Protein AF-A0A553HR28-F1 (afdb_monomer)

InterPro domains:
  IPR059870 Fungal ACT-like domain [PF28342] (288-348)

Secondary structure (DSSP, 8-state):
-PPPPPPPPP-------PPP----------------------SS-----S----TTS-STT----TT-EEETTTS--SSPBPTTS-B-TTS--S-TTS-EEEEEEEEEEEEPPPEEPTT--EESSEEEEE-TTEEEEEEE---S-HHHHHHHHHHSTT-----EEEEEEPPEEEEE-TTEEEEEEEEEEEEEEEEEEEEEEEE--TTS---EEEEEEEEEEEEEEEEEPB--TTS-PBPEEEEEEEEETTT-PBPPGGGS-GGGGSTT-SPPHHHHHHHHHHT-EEEEEEEEETTEEEEEEEEES--HHHH-GGGHHHHHHHHHTT---EEEEEEES-S-TT-SEEEEEEE-GGGTTHHHHHHHHTT--BSS--

Foldseek 3Di:
DDDDDDDDDDDDDDDDDDDDDDDDDDDDDDDDDDPDDPDPDPPDDDDDDDDQAQLLQLAQPRDDDAPDKDFCVRFNWLWDQDPVQDTDPPDDDPDQQLFKAWAWGIKHKAKAAWAFDALQKDADQDKGKDAWFDKDFDDQDDDDDPSVQSNQQRGGRSGADRDDGIAIAHIDMDRDHHQKIWGKIKIFMKMKTWGKMFGFDWDDDPVPDDIHTHDRPDIDHRDIDIGFRAHHPVDGHGDIHIFIFIARLQQRHTDDPVPGPPSVVDPNHYDDRVVSCVRLLVSWAKEKDWDDDPFWIKMKMFIDSFRCNLLDDQRVNLVVQLVVLVWPWAPWGKDAPDPDRSGRIMIITITGPVSVCSNVRSCVSSSGDYPPHD

Nearest PDB structures (foldseek):
  6vh5-assembly1_C  TM=5.156E-01  e=6.255E-01  Brucella abortus 2308
  2p9p-assembly1_D  TM=2.648E-01  e=4.722E-01  Bos taurus
  3zjx-assembly3_C  TM=2.803E-01  e=5.010E+00  Clostridium perfringens D
  3zjx-assembly1_A  TM=2.812E-01  e=5.930E+00  Clostridium perfringens D

Solvent-accessible surface area (backbone atoms only — not comparable to full-atom values): 21465 Å² total; per-residue (Å²): 139,81,87,84,82,84,86,80,87,81,87,82,85,82,86,79,89,78,85,88,83,87,90,80,93,82,84,86,75,87,84,86,81,89,80,87,81,85,76,87,72,75,94,71,90,86,92,78,92,74,76,91,43,47,56,34,59,45,46,61,72,44,55,76,60,73,73,44,81,37,35,52,92,62,40,56,43,67,30,50,70,40,98,87,59,39,46,52,75,84,58,85,62,95,64,54,76,51,27,38,37,25,12,45,53,38,39,30,34,38,70,36,54,53,44,73,46,84,80,43,67,42,53,24,65,42,78,46,73,48,69,55,70,47,72,43,83,40,90,46,78,76,87,80,50,74,28,54,54,50,13,38,44,66,9,35,54,42,51,56,47,46,73,44,57,50,32,60,38,50,49,45,74,49,78,41,50,72,76,34,23,31,31,39,27,34,34,36,37,29,40,36,38,29,17,24,39,23,31,30,44,73,42,76,46,94,82,76,56,76,58,40,59,53,66,82,70,47,69,43,69,73,45,66,49,68,22,54,38,42,32,41,90,92,57,69,32,48,41,62,44,50,45,67,47,44,25,39,40,53,77,59,44,73,52,61,56,94,73,43,54,79,68,51,75,43,86,66,16,60,68,54,70,70,59,44,46,53,55,49,56,72,47,25,34,34,45,69,46,80,44,89,43,102,85,31,26,34,37,42,36,36,27,29,66,66,37,46,60,46,31,29,80,73,36,49,42,38,52,47,40,32,45,70,62,74,31,67,72,39,78,75,45,52,39,74,45,45,94,51,85,88,31,38,29,37,38,34,32,28,31,45,62,91,42,69,47,31,65,31,54,19,45,43,73,50,70,34,45,67,79,74,73,73

Structure (mmCIF, N/CA/C/O backbone):
data_AF-A0A553HR28-F1
#
_entry.id   AF-A0A553HR28-F1
#
loop_
_atom_site.group_PDB
_atom_site.id
_atom_site.type_symbol
_atom_site.label_atom_id
_atom_site.label_alt_id
_atom_site.label_comp_id
_atom_site.label_asym_id
_atom_site.label_entity_id
_atom_site.label_seq_id
_atom_site.pdbx_PDB_ins_code
_atom_site.Cartn_x
_atom_site.Cartn_y
_atom_site.Cartn_z
_atom_site.occupancy
_atom_site.B_iso_or_equiv
_atom_site.auth_seq_id
_atom_site.auth_comp_id
_atom_site.auth_asym_id
_atom_site.auth_atom_id
_atom_site.pdbx_PDB_model_num
ATOM 1 N N . MET A 1 1 ? -42.741 -42.139 -30.157 1.00 41.41 1 MET A N 1
ATOM 2 C CA . MET A 1 1 ? -42.385 -40.727 -30.414 1.00 41.41 1 MET A CA 1
ATOM 3 C C . MET A 1 1 ? -43.466 -39.860 -29.792 1.00 41.41 1 MET A C 1
ATOM 5 O O . MET A 1 1 ? -44.614 -39.982 -30.193 1.00 41.41 1 MET A O 1
ATOM 9 N N . ARG A 1 2 ? -43.140 -39.108 -28.737 1.00 29.94 2 ARG A N 1
ATOM 10 C CA . ARG A 1 2 ? -44.060 -38.169 -28.070 1.00 29.94 2 ARG A CA 1
ATOM 11 C C . ARG A 1 2 ? -43.711 -36.750 -28.539 1.00 29.94 2 ARG A C 1
ATOM 13 O O . ARG A 1 2 ? -42.515 -36.472 -28.610 1.00 29.94 2 ARG A O 1
ATOM 20 N N . PRO A 1 3 ? -44.677 -35.871 -28.848 1.00 47.53 3 PRO A N 1
ATOM 21 C CA . PRO A 1 3 ? -44.366 -34.481 -29.144 1.00 47.53 3 PRO A CA 1
ATOM 22 C C . PRO A 1 3 ? -44.152 -33.708 -27.836 1.00 47.53 3 PRO A C 1
ATOM 24 O O . PRO A 1 3 ? -44.947 -33.816 -26.902 1.00 47.53 3 PRO A O 1
ATOM 27 N N . PHE A 1 4 ? -43.065 -32.942 -27.773 1.00 42.56 4 PHE A N 1
ATOM 28 C CA . PHE A 1 4 ? -42.866 -31.902 -26.769 1.00 42.56 4 PHE A CA 1
ATOM 29 C C . PHE A 1 4 ? -43.604 -30.641 -27.231 1.00 42.56 4 PHE A C 1
ATOM 31 O O . PHE A 1 4 ? -43.399 -30.183 -28.352 1.00 42.56 4 PHE A O 1
ATOM 38 N N . TYR A 1 5 ? -44.467 -30.097 -26.373 1.00 36.03 5 TYR A N 1
ATOM 39 C CA . TYR A 1 5 ? -45.071 -28.779 -26.555 1.00 36.03 5 TYR A CA 1
ATOM 40 C C . TYR A 1 5 ? -44.267 -27.755 -25.754 1.00 36.03 5 TYR A C 1
ATOM 42 O O . TYR A 1 5 ? -44.097 -27.911 -24.545 1.00 36.03 5 TYR A O 1
ATOM 50 N N . THR A 1 6 ? -43.798 -26.703 -26.421 1.00 43.62 6 THR A N 1
ATOM 51 C CA . THR A 1 6 ? -43.155 -25.548 -25.786 1.00 43.62 6 THR A CA 1
ATOM 52 C C . THR A 1 6 ? -44.232 -24.517 -25.445 1.00 43.62 6 THR A C 1
ATOM 54 O O . THR A 1 6 ? -44.908 -24.005 -26.335 1.00 43.62 6 THR A O 1
ATOM 57 N N . LEU A 1 7 ? -44.417 -24.230 -24.155 1.00 33.44 7 LEU A N 1
ATOM 58 C CA . LEU A 1 7 ? -45.291 -23.163 -23.662 1.00 33.44 7 LEU A CA 1
ATOM 59 C C . LEU A 1 7 ? -44.527 -21.834 -23.682 1.00 33.44 7 LEU A C 1
ATOM 61 O O . LEU A 1 7 ? -43.535 -21.678 -22.976 1.00 33.44 7 LEU A O 1
ATOM 65 N N . VAL A 1 8 ? -45.006 -20.878 -24.478 1.00 36.44 8 VAL A N 1
ATOM 66 C CA . VAL A 1 8 ? -44.552 -19.481 -24.465 1.00 36.44 8 VAL A CA 1
ATOM 67 C C . VAL A 1 8 ? -45.543 -18.678 -23.628 1.00 36.44 8 VAL A C 1
ATOM 69 O O . VAL A 1 8 ? -46.735 -18.653 -23.933 1.00 36.44 8 VAL A O 1
ATOM 72 N N . TRP A 1 9 ? -45.063 -18.022 -22.574 1.00 31.67 9 TRP A N 1
ATOM 73 C CA . TRP A 1 9 ? -45.864 -17.089 -21.784 1.00 31.67 9 TRP A CA 1
ATOM 74 C C . TRP A 1 9 ? -45.815 -15.704 -22.434 1.00 31.67 9 TRP A C 1
ATOM 76 O O . TRP A 1 9 ? -44.754 -15.091 -22.516 1.00 31.67 9 TRP A O 1
ATOM 86 N N . ALA A 1 10 ? -46.964 -15.208 -22.896 1.00 36.75 10 ALA A N 1
ATOM 87 C CA . ALA A 1 10 ? -47.126 -13.829 -23.345 1.00 36.75 10 ALA A CA 1
ATOM 88 C C . ALA A 1 10 ? -47.691 -12.985 -22.193 1.00 36.75 10 ALA A C 1
ATOM 90 O O . ALA A 1 10 ? -48.808 -13.221 -21.731 1.00 36.75 10 ALA A O 1
ATOM 91 N N . LEU A 1 11 ? -46.921 -12.001 -21.725 1.00 35.19 11 LEU A N 1
ATOM 92 C CA . LEU A 1 11 ? -47.379 -11.024 -20.740 1.00 35.19 11 LEU A CA 1
ATOM 93 C C . LEU A 1 11 ? -48.210 -9.946 -21.454 1.00 35.19 11 LEU A C 1
ATOM 95 O O . LEU A 1 11 ? -47.678 -9.139 -22.213 1.00 35.19 11 LEU A O 1
ATOM 99 N N . VAL A 1 12 ? -49.522 -9.927 -21.212 1.00 40.69 12 VAL A N 1
ATOM 100 C CA . VAL A 1 12 ? -50.421 -8.866 -21.692 1.00 40.69 12 VAL A CA 1
ATOM 101 C C . VAL A 1 12 ? -50.527 -7.793 -20.612 1.00 40.69 12 VAL A C 1
ATOM 103 O O . VAL A 1 12 ? -51.207 -7.979 -19.605 1.00 40.69 12 VAL A O 1
ATOM 106 N N . VAL A 1 13 ? -49.871 -6.653 -20.825 1.00 37.97 13 VAL A N 1
ATOM 107 C CA . VAL A 1 13 ? -50.014 -5.473 -19.962 1.00 37.97 13 VAL A CA 1
ATOM 108 C C . VAL A 1 13 ? -51.222 -4.661 -20.435 1.00 37.97 13 VAL A C 1
ATOM 110 O O . VAL A 1 13 ? -51.203 -4.064 -21.509 1.00 37.97 13 VAL A O 1
ATOM 113 N N . ARG A 1 14 ? -52.296 -4.633 -19.634 1.00 37.16 14 ARG A N 1
ATOM 114 C CA . ARG A 1 14 ? -53.409 -3.682 -19.796 1.00 37.16 14 ARG A CA 1
ATOM 115 C C . ARG A 1 14 ? -53.072 -2.393 -19.052 1.00 37.16 14 ARG A C 1
ATOM 117 O O . ARG A 1 14 ? -53.071 -2.379 -17.826 1.00 37.16 14 ARG A O 1
ATOM 124 N N . MET A 1 15 ? -52.837 -1.308 -19.784 1.00 31.59 15 MET A N 1
ATOM 125 C CA . MET A 1 15 ? -52.791 0.038 -19.211 1.00 31.59 15 MET A CA 1
ATOM 126 C C . MET A 1 15 ? -54.215 0.596 -19.097 1.00 31.59 15 MET A C 1
ATOM 128 O O . MET A 1 15 ? -54.902 0.748 -20.105 1.00 31.59 15 MET A O 1
ATOM 132 N N . SER A 1 16 ? -54.663 0.902 -17.876 1.00 39.06 16 SER A N 1
ATOM 133 C CA . SER A 1 16 ? -55.857 1.718 -17.635 1.00 39.06 16 SER A CA 1
ATOM 134 C C . SER A 1 16 ? -55.434 3.136 -17.262 1.00 39.06 16 SER A C 1
ATOM 136 O O . SER A 1 16 ? -54.750 3.337 -16.261 1.00 39.06 16 SER A O 1
ATOM 138 N N . THR A 1 17 ? -55.851 4.120 -18.049 1.00 39.19 17 THR A N 1
ATOM 139 C CA . THR A 1 17 ? -55.640 5.542 -17.764 1.00 39.19 17 THR A CA 1
ATOM 140 C C . THR A 1 17 ? -56.721 6.056 -16.813 1.00 39.19 17 THR A C 1
ATOM 142 O O . THR A 1 17 ? -57.892 6.104 -17.190 1.00 39.19 17 THR A O 1
ATOM 145 N N . SER A 1 18 ? -56.341 6.476 -15.607 1.00 42.00 18 SER A N 1
ATOM 146 C CA . SER A 1 18 ? -57.181 7.291 -14.719 1.00 42.00 18 SER A CA 1
ATOM 147 C C . SER A 1 18 ? -56.729 8.753 -14.765 1.00 42.00 18 SER A C 1
ATOM 149 O O . SER A 1 18 ? -55.545 9.041 -14.594 1.00 42.00 18 SER A O 1
ATOM 151 N N . SER A 1 19 ? -57.665 9.672 -15.005 1.00 42.91 19 SER A N 1
ATOM 152 C CA . SER A 1 19 ? -57.433 11.123 -15.028 1.00 42.91 19 SER A CA 1
ATOM 153 C C . SER A 1 19 ? -57.192 11.706 -13.620 1.00 42.91 19 SER A C 1
ATOM 155 O O . SER A 1 19 ? -57.727 11.169 -12.650 1.00 42.91 19 SER A O 1
ATOM 157 N N . PRO A 1 20 ? -56.424 12.807 -13.487 1.00 41.78 20 PRO A N 1
ATOM 158 C CA . PRO A 1 20 ? -55.961 13.310 -12.194 1.00 41.78 20 PRO A CA 1
ATOM 159 C C . PRO A 1 20 ? -56.894 14.369 -11.582 1.00 41.78 20 PRO A C 1
ATOM 161 O O . PRO A 1 20 ? -57.367 15.270 -12.276 1.00 41.78 20 PRO A O 1
ATOM 164 N N . SER A 1 21 ? -57.081 14.322 -10.259 1.00 34.12 21 SER A N 1
ATOM 165 C CA . SER A 1 21 ? -57.617 15.436 -9.468 1.00 34.12 21 SER A CA 1
ATOM 166 C C . SER A 1 21 ? -56.502 16.095 -8.651 1.00 34.12 21 SER A C 1
ATOM 168 O O . SER A 1 21 ? -55.958 15.493 -7.734 1.00 34.12 21 SER A O 1
ATOM 170 N N . GLN A 1 22 ? -56.187 17.319 -9.072 1.00 41.03 22 GLN A N 1
ATOM 171 C CA . GLN A 1 22 ? -55.587 18.481 -8.402 1.00 41.03 22 GLN A CA 1
ATOM 172 C C . GLN A 1 22 ? -54.837 18.348 -7.057 1.00 41.03 22 GLN A 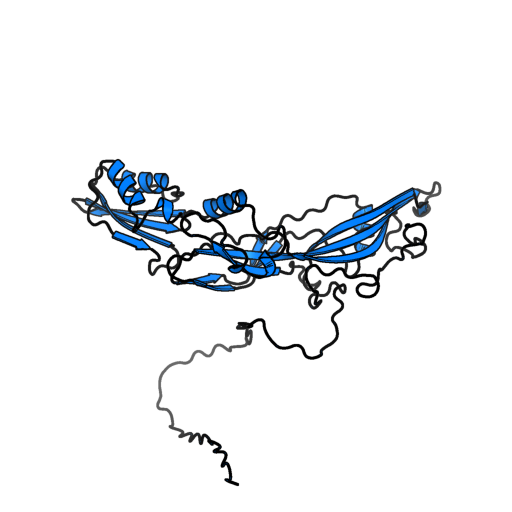C 1
ATOM 174 O O . GLN A 1 22 ? -55.350 17.825 -6.075 1.00 41.03 22 GLN A O 1
ATOM 179 N N . SER A 1 23 ? -53.734 19.116 -7.021 1.00 37.72 23 SER A N 1
ATOM 180 C CA . SER A 1 23 ? -53.177 19.892 -5.894 1.00 37.72 23 SER A CA 1
ATOM 181 C C . SER A 1 23 ? -51.933 19.327 -5.198 1.00 37.72 23 SER A C 1
ATOM 183 O O . SER A 1 23 ? -52.020 18.617 -4.201 1.00 37.72 23 SER A O 1
ATOM 185 N N . GLY A 1 24 ? -50.762 19.765 -5.670 1.00 33.75 24 GLY A N 1
ATOM 186 C CA . GLY A 1 24 ? -49.484 19.657 -4.964 1.00 33.75 24 GLY A CA 1
ATOM 187 C C . GLY A 1 24 ? -48.310 20.028 -5.872 1.00 33.75 24 GLY A C 1
ATOM 188 O O . GLY A 1 24 ? -48.109 19.402 -6.902 1.00 33.75 24 GLY A O 1
ATOM 189 N N . SER A 1 25 ? -47.586 21.087 -5.528 1.00 33.22 25 SER A N 1
ATOM 190 C CA . SER A 1 25 ? -46.528 21.761 -6.295 1.00 33.22 25 SER A CA 1
ATOM 191 C C . SER A 1 25 ? -45.337 20.876 -6.701 1.00 33.22 25 SER A C 1
ATOM 193 O O . SER A 1 25 ? -44.628 20.366 -5.837 1.00 33.22 25 SER A O 1
ATOM 195 N N . ASN A 1 26 ? -45.064 20.805 -8.009 1.00 29.77 26 ASN A N 1
ATOM 196 C CA . ASN A 1 26 ? -43.819 20.295 -8.592 1.00 29.77 26 ASN A CA 1
ATOM 197 C C . ASN A 1 26 ? -42.818 21.442 -8.809 1.00 29.77 26 ASN A C 1
ATOM 199 O O . ASN A 1 26 ? -43.108 22.373 -9.559 1.00 29.77 26 ASN A O 1
ATOM 203 N N . SER A 1 27 ? -41.622 21.316 -8.234 1.00 33.81 27 SER A N 1
ATOM 204 C CA . SER A 1 27 ? -40.410 21.978 -8.726 1.00 33.81 27 SER A CA 1
ATOM 205 C C . SER A 1 27 ? -39.647 20.971 -9.582 1.00 33.81 27 SER A C 1
ATOM 207 O O . SER A 1 27 ? -39.020 20.049 -9.069 1.00 33.81 27 SER A O 1
ATOM 209 N N . THR A 1 28 ? -39.737 21.123 -10.899 1.00 30.36 28 THR A N 1
ATOM 210 C CA . THR A 1 28 ? -38.919 20.414 -11.889 1.00 30.36 28 THR A CA 1
ATOM 211 C C . THR A 1 28 ? -37.495 20.963 -11.872 1.00 30.36 28 THR A C 1
ATOM 213 O O . THR A 1 28 ? -37.264 22.082 -12.327 1.00 30.36 28 THR A O 1
ATOM 216 N N . VAL A 1 29 ? -36.542 20.165 -11.391 1.00 32.12 29 VAL A N 1
ATOM 217 C CA . VAL A 1 29 ? -35.121 20.292 -11.743 1.00 32.12 29 VAL A CA 1
ATOM 218 C C . VAL A 1 29 ? -34.835 19.235 -12.804 1.00 32.12 29 VAL A C 1
ATOM 220 O O . VAL A 1 29 ? -35.165 18.063 -12.631 1.00 32.12 29 VAL A O 1
ATOM 223 N N . ALA A 1 30 ? -34.291 19.679 -13.934 1.00 34.75 30 ALA A N 1
ATOM 224 C CA . ALA A 1 30 ? -33.885 18.830 -15.040 1.00 34.75 30 ALA A CA 1
ATOM 225 C C . ALA A 1 30 ? -32.740 17.904 -14.602 1.00 34.75 30 ALA A C 1
ATOM 227 O O . ALA A 1 30 ? -31.697 18.378 -14.161 1.00 34.75 30 ALA A O 1
ATOM 228 N N . VAL A 1 31 ? -32.942 16.594 -14.744 1.00 33.12 31 VAL A N 1
ATOM 229 C CA . VAL A 1 31 ? -31.892 15.581 -14.605 1.00 33.12 31 VAL A CA 1
ATOM 230 C C . VAL A 1 31 ? -31.300 15.357 -15.995 1.00 33.12 31 VAL A C 1
ATOM 232 O O . VAL A 1 31 ? -31.868 14.639 -16.813 1.00 33.12 31 VAL A O 1
ATOM 235 N N . ASN A 1 32 ? -30.168 16.004 -16.255 1.00 38.12 32 ASN A N 1
ATOM 236 C CA . ASN A 1 32 ? -29.139 15.451 -17.124 1.00 38.12 32 ASN A CA 1
ATOM 237 C C . ASN A 1 32 ? -28.110 14.828 -16.185 1.00 38.12 32 ASN A C 1
ATOM 239 O O . ASN A 1 32 ? -27.390 15.577 -15.541 1.00 38.12 32 ASN A O 1
ATOM 243 N N . ASP A 1 33 ? -28.095 13.503 -16.072 1.00 30.95 33 ASP A N 1
ATOM 244 C CA . ASP A 1 33 ? -26.889 12.727 -15.771 1.00 30.95 33 ASP A CA 1
ATOM 245 C C . ASP A 1 33 ? -27.227 11.237 -15.861 1.00 30.95 33 ASP A C 1
ATOM 247 O O . ASP A 1 33 ? -27.930 10.674 -15.024 1.00 30.95 33 ASP A O 1
ATOM 251 N N . ILE A 1 34 ? -26.742 10.607 -16.931 1.00 35.41 34 ILE A N 1
ATOM 252 C CA . ILE A 1 34 ? -26.554 9.161 -17.002 1.00 35.41 34 ILE A CA 1
ATOM 253 C C . ILE A 1 34 ? -25.059 8.950 -16.775 1.00 35.41 34 ILE A C 1
ATOM 255 O O . ILE A 1 34 ? -24.263 8.992 -17.709 1.00 35.41 34 ILE A O 1
ATOM 259 N N . THR A 1 35 ? -24.684 8.760 -15.517 1.00 35.22 35 THR A N 1
ATOM 260 C CA . THR A 1 35 ? -23.423 8.139 -15.108 1.00 35.22 35 THR A CA 1
ATOM 261 C C . THR A 1 35 ? -23.787 6.869 -14.357 1.00 35.22 35 THR A 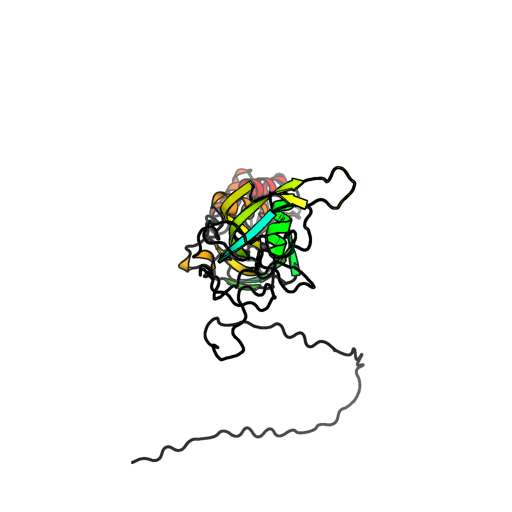C 1
ATOM 263 O O . THR A 1 35 ? -23.860 6.821 -13.133 1.00 35.22 35 THR A O 1
ATOM 266 N N . ASP A 1 36 ? -24.108 5.834 -15.132 1.00 34.09 36 ASP A N 1
ATOM 267 C CA . ASP A 1 36 ? -24.335 4.494 -14.610 1.00 34.09 36 ASP A CA 1
ATOM 268 C C . ASP A 1 36 ? -22.973 3.831 -14.369 1.00 34.09 36 ASP A C 1
ATOM 270 O O . ASP A 1 36 ? -22.214 3.556 -15.298 1.00 34.09 36 ASP A O 1
ATOM 274 N N . GLY A 1 37 ? -22.634 3.663 -13.094 1.00 36.56 37 GLY A N 1
ATOM 275 C CA . GLY A 1 37 ? -21.406 3.044 -12.608 1.00 36.56 37 GLY A CA 1
ATOM 276 C C . GLY A 1 37 ? -21.725 1.986 -11.562 1.00 36.56 37 GLY A C 1
ATOM 277 O O . GLY A 1 37 ? -21.143 1.990 -10.483 1.00 36.56 37 GLY A O 1
ATOM 278 N N . THR A 1 38 ? -22.685 1.106 -11.852 1.00 38.84 38 THR A N 1
ATOM 279 C CA . THR A 1 38 ? -22.971 -0.085 -11.040 1.00 38.84 38 THR A CA 1
ATOM 280 C C . THR A 1 38 ? -22.600 -1.353 -11.809 1.00 38.84 38 THR A C 1
ATOM 282 O O . THR A 1 38 ? -23.440 -2.098 -12.297 1.00 38.84 38 THR A O 1
ATOM 285 N N . GLY A 1 39 ? -21.294 -1.595 -11.935 1.00 30.53 39 GLY A N 1
ATOM 286 C CA . GLY A 1 39 ? -20.744 -2.827 -12.496 1.00 30.53 39 GLY A CA 1
ATOM 287 C C . GLY A 1 39 ? -20.132 -3.705 -11.410 1.00 30.53 39 GLY A C 1
ATOM 288 O O . GLY A 1 39 ? -18.925 -3.658 -11.195 1.00 30.53 39 GLY A O 1
ATOM 289 N N . HIS A 1 40 ? -20.939 -4.533 -10.746 1.00 39.56 40 HIS A N 1
ATOM 290 C CA . HIS A 1 40 ? -20.419 -5.766 -10.150 1.00 39.56 40 HIS A CA 1
ATOM 291 C C . HIS A 1 40 ? -20.120 -6.735 -11.297 1.00 39.56 40 HIS A C 1
ATOM 293 O O . HIS A 1 40 ? -21.012 -7.415 -11.803 1.00 39.56 40 HIS A O 1
ATOM 299 N N . VAL A 1 41 ? -18.866 -6.754 -11.740 1.00 34.50 41 VAL A N 1
ATOM 300 C CA . VAL A 1 41 ? -18.376 -7.729 -12.713 1.00 34.50 41 VAL A CA 1
ATOM 301 C C . VAL A 1 41 ? -17.984 -8.989 -11.948 1.00 34.50 41 VAL A C 1
ATOM 303 O O . VAL A 1 41 ? -16.982 -9.009 -11.238 1.00 34.50 41 VAL A O 1
ATOM 306 N N . ASN A 1 42 ? -18.791 -10.040 -12.096 1.00 34.12 42 ASN A N 1
ATOM 307 C CA . ASN A 1 42 ? -18.319 -11.404 -11.886 1.00 34.12 42 ASN A CA 1
ATOM 308 C C . ASN A 1 42 ? -17.206 -11.663 -12.908 1.00 34.12 42 ASN A C 1
ATOM 310 O O . ASN A 1 42 ? -17.414 -11.506 -14.109 1.00 34.12 42 ASN A O 1
ATOM 314 N N . SER A 1 43 ? -16.020 -12.012 -12.425 1.00 39.88 43 SER A N 1
ATOM 315 C CA . SER A 1 43 ? -14.795 -12.172 -13.206 1.00 39.88 43 SER A CA 1
ATOM 316 C C . SER A 1 43 ? -14.714 -13.517 -13.938 1.00 39.88 43 SER A C 1
ATOM 318 O O . SER A 1 43 ? -13.700 -14.196 -13.830 1.00 39.88 43 SER A O 1
ATOM 320 N N . ASP A 1 44 ? -15.761 -13.915 -14.656 1.00 43.16 44 ASP A N 1
ATOM 321 C CA . ASP A 1 44 ? -15.699 -15.059 -15.569 1.00 43.16 44 ASP A CA 1
ATOM 322 C C . ASP A 1 44 ? -16.675 -14.861 -16.740 1.00 43.16 44 ASP A C 1
ATOM 324 O O . ASP A 1 44 ? -17.854 -14.584 -16.539 1.00 43.16 44 ASP A O 1
ATOM 328 N N . GLU A 1 45 ? -16.141 -15.022 -17.956 1.00 44.88 45 GLU A N 1
ATOM 329 C CA . GLU A 1 45 ? -16.800 -14.996 -19.276 1.00 44.88 45 GLU A CA 1
ATOM 330 C C . GLU A 1 45 ? -17.249 -13.638 -19.858 1.00 44.88 45 GLU A C 1
ATOM 332 O O . GLU A 1 45 ? -18.404 -13.249 -19.748 1.00 44.88 45 GLU A O 1
ATOM 337 N N . THR A 1 46 ? -16.367 -13.012 -20.654 1.00 37.00 46 THR A N 1
ATOM 338 C CA . THR A 1 46 ? -16.657 -12.648 -22.063 1.00 37.00 46 THR A CA 1
ATOM 339 C C . THR A 1 46 ? -15.350 -12.378 -22.813 1.00 37.00 46 THR A C 1
ATOM 341 O O . THR A 1 46 ? -14.800 -11.278 -22.764 1.00 37.00 46 THR A O 1
ATOM 344 N N . THR A 1 47 ? -14.868 -13.384 -23.539 1.00 44.38 47 THR A N 1
ATOM 345 C CA . THR A 1 47 ? -13.733 -13.280 -24.463 1.00 44.38 47 THR A CA 1
ATOM 346 C C . THR A 1 47 ? -14.277 -13.362 -25.889 1.00 44.38 47 THR A C 1
ATOM 348 O O . THR A 1 47 ? -14.338 -14.447 -26.454 1.00 44.38 47 THR A O 1
ATOM 351 N N . GLU A 1 48 ? -14.693 -12.241 -26.485 1.00 37.28 48 GLU A N 1
ATOM 352 C CA . GLU A 1 48 ? -14.969 -12.183 -27.930 1.00 37.28 48 GLU A CA 1
ATOM 353 C C . GLU A 1 48 ? -14.592 -10.818 -28.546 1.00 37.28 48 GLU A C 1
ATOM 355 O O . GLU A 1 48 ? -15.242 -9.799 -28.334 1.00 37.28 48 GLU A O 1
ATOM 360 N N . LEU A 1 49 ? -13.486 -10.847 -29.302 1.00 43.47 49 LEU A N 1
ATOM 361 C CA . LEU A 1 49 ? -13.092 -10.007 -30.444 1.00 43.47 49 LEU A CA 1
ATOM 362 C C . LEU A 1 49 ? -13.507 -8.516 -30.484 1.00 43.47 49 LEU A C 1
ATOM 364 O O . LEU A 1 49 ? -14.402 -8.125 -31.230 1.00 43.47 49 LEU A O 1
ATOM 368 N N . LEU A 1 50 ? -12.673 -7.658 -29.891 1.00 39.84 50 LEU A N 1
ATOM 369 C CA . LEU A 1 50 ? -12.323 -6.340 -30.440 1.00 39.84 50 LEU A CA 1
ATOM 370 C C . LEU A 1 50 ? -10.809 -6.151 -30.261 1.00 39.84 50 LEU A C 1
ATOM 372 O O . LEU A 1 50 ? -10.329 -6.270 -29.145 1.00 39.84 50 LEU A O 1
ATOM 376 N N . GLY A 1 51 ? -10.093 -5.944 -31.376 1.00 43.59 51 GLY A N 1
ATOM 377 C CA . GLY A 1 51 ? -8.666 -5.600 -31.526 1.00 43.59 51 GLY A CA 1
ATOM 378 C C . GLY A 1 51 ? -7.732 -5.864 -30.342 1.00 43.59 51 GLY A C 1
ATOM 379 O O . GLY A 1 51 ? -7.822 -5.170 -29.339 1.00 43.59 51 GLY A O 1
ATOM 380 N N . ILE A 1 52 ? -6.779 -6.790 -30.510 1.00 48.41 52 ILE A N 1
ATOM 381 C CA . ILE A 1 52 ? -5.648 -7.004 -29.589 1.00 48.41 52 ILE A CA 1
ATOM 382 C C . ILE A 1 52 ? -5.056 -5.633 -29.236 1.00 48.41 52 ILE A C 1
ATOM 384 O O . ILE A 1 52 ? -4.399 -5.011 -30.071 1.00 48.41 52 ILE A O 1
ATOM 388 N N . SER A 1 53 ? -5.359 -5.121 -28.044 1.00 72.56 53 SER A N 1
ATOM 389 C CA . SER A 1 53 ? -4.806 -3.851 -27.595 1.00 72.56 53 SER A CA 1
ATOM 390 C C . SER A 1 53 ? -3.332 -4.092 -27.319 1.00 72.56 53 SER A C 1
ATOM 392 O O . SER A 1 53 ? -3.000 -4.978 -26.531 1.00 72.56 53 SER A O 1
ATOM 394 N N . ASP A 1 54 ? -2.470 -3.339 -27.992 1.00 83.88 54 ASP A N 1
ATOM 395 C CA . ASP A 1 54 ? -1.027 -3.387 -27.786 1.00 83.88 54 ASP A CA 1
ATOM 396 C C . ASP A 1 54 ? -0.721 -3.161 -26.287 1.00 83.88 54 ASP A C 1
ATOM 398 O O . ASP A 1 54 ? -1.012 -2.069 -25.768 1.00 83.88 54 ASP A O 1
ATOM 402 N N . PRO A 1 55 ? -0.165 -4.174 -25.584 1.00 86.44 55 PRO A N 1
ATOM 403 C CA . PRO A 1 55 ? 0.111 -4.107 -24.149 1.00 86.44 55 PRO A CA 1
ATOM 404 C C . PRO A 1 55 ? 1.109 -2.991 -23.814 1.00 86.44 55 PRO A C 1
ATOM 406 O O . PRO A 1 55 ? 1.125 -2.487 -22.694 1.00 86.44 55 PRO A O 1
ATOM 409 N N . CYS A 1 56 ? 1.910 -2.570 -24.792 1.00 87.12 56 CYS A N 1
ATOM 410 C CA . CYS A 1 56 ? 2.941 -1.555 -24.676 1.00 87.12 56 CYS A CA 1
ATOM 411 C C . CYS A 1 56 ? 2.569 -0.215 -25.309 1.00 87.12 56 CYS A C 1
ATOM 413 O O . CYS A 1 56 ? 3.405 0.686 -25.332 1.00 87.12 56 CYS A O 1
ATOM 415 N N . SER A 1 57 ? 1.320 -0.025 -25.743 1.00 83.06 57 SER A N 1
ATOM 416 C CA . SER A 1 57 ? 0.870 1.240 -26.341 1.00 83.06 57 SER A CA 1
ATOM 417 C C . SER A 1 57 ? 0.959 2.439 -25.392 1.00 83.06 57 SER A C 1
ATOM 419 O O . SER A 1 57 ? 0.922 3.586 -25.838 1.00 83.06 57 SER A O 1
ATOM 421 N N . GLY A 1 58 ? 1.040 2.199 -24.077 1.00 70.75 58 GLY A N 1
ATOM 422 C CA . GLY A 1 58 ? 1.004 3.254 -23.058 1.00 70.75 58 GLY A CA 1
ATOM 423 C C . GLY A 1 58 ? -0.341 3.984 -22.986 1.00 70.75 58 GLY A C 1
ATOM 424 O O . GLY A 1 58 ? -0.474 4.971 -22.268 1.00 70.75 58 GLY A O 1
ATOM 425 N N . MET A 1 59 ? -1.344 3.518 -23.734 1.00 68.19 59 MET A N 1
ATOM 426 C CA . MET A 1 59 ? -2.696 4.055 -23.704 1.00 68.19 59 MET A CA 1
ATOM 427 C C . MET A 1 59 ? -3.516 3.330 -22.637 1.00 68.19 59 MET A C 1
ATOM 429 O O . MET A 1 59 ? -3.338 2.138 -22.396 1.00 68.19 59 MET A O 1
ATOM 433 N N . GLY A 1 60 ? -4.452 4.046 -22.007 1.00 63.97 60 GLY A N 1
ATOM 434 C CA . GLY A 1 60 ? -5.259 3.539 -20.886 1.00 63.97 60 GLY A CA 1
ATOM 435 C C . GLY A 1 60 ? -6.193 2.361 -21.205 1.00 63.97 60 GLY A C 1
ATOM 436 O O . GLY A 1 60 ? -6.956 1.956 -20.338 1.00 63.97 60 GLY A O 1
ATOM 437 N N . ASN A 1 61 ? -6.164 1.825 -22.427 1.00 68.75 61 ASN A N 1
ATOM 438 C CA . ASN A 1 61 ? -6.884 0.624 -22.848 1.00 68.75 61 ASN A CA 1
ATOM 439 C C . ASN A 1 61 ? -5.960 -0.575 -23.132 1.00 68.75 61 ASN A C 1
ATOM 441 O O . ASN A 1 61 ? -6.434 -1.571 -23.673 1.00 68.75 61 ASN A O 1
ATOM 445 N N . ALA A 1 62 ? -4.665 -0.485 -22.818 1.00 76.38 62 ALA A N 1
ATOM 446 C CA . ALA A 1 62 ? -3.742 -1.604 -22.957 1.00 76.38 62 ALA A CA 1
ATOM 447 C C . ALA A 1 62 ? -4.150 -2.759 -22.028 1.00 76.38 62 ALA A C 1
ATOM 449 O O . ALA A 1 62 ? -4.239 -2.589 -20.812 1.00 76.38 62 ALA A O 1
ATOM 450 N N . THR A 1 63 ? -4.377 -3.944 -22.594 1.00 84.06 63 THR A N 1
ATOM 451 C CA . THR A 1 63 ? -4.574 -5.184 -21.836 1.00 84.06 63 THR A CA 1
ATOM 452 C C . THR A 1 63 ? -3.272 -5.967 -21.770 1.00 84.06 63 THR A C 1
ATOM 454 O O . THR A 1 63 ? -2.682 -6.277 -22.805 1.00 84.06 63 THR A O 1
ATOM 457 N N . TYR A 1 64 ? -2.858 -6.350 -20.568 1.00 89.44 64 TYR A N 1
ATOM 458 C CA . TYR A 1 64 ? -1.687 -7.187 -20.335 1.00 89.44 64 TYR A CA 1
ATOM 459 C C . TYR A 1 64 ? -1.996 -8.282 -19.3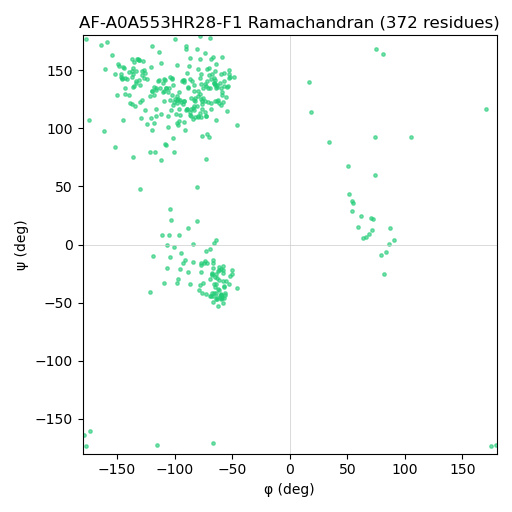12 1.00 89.44 64 TYR A C 1
ATOM 461 O O . TYR A 1 64 ? -2.901 -8.171 -18.488 1.00 89.44 64 TYR A O 1
ATOM 469 N N . GLU A 1 65 ? -1.211 -9.348 -19.369 1.00 92.56 65 GLU A N 1
ATOM 470 C CA . GLU A 1 65 ? -1.189 -10.431 -18.405 1.00 92.56 65 GLU A CA 1
ATOM 471 C C . GLU A 1 65 ? -0.076 -10.150 -17.395 1.00 92.56 65 GLU A C 1
ATOM 473 O O . GLU A 1 65 ? 1.086 -9.944 -17.756 1.00 92.56 65 GLU A O 1
ATOM 478 N N . LEU A 1 66 ? -0.438 -10.115 -16.115 1.00 93.38 66 LEU A N 1
ATOM 479 C CA . LEU A 1 66 ? 0.519 -9.880 -15.039 1.00 93.38 66 LEU A CA 1
ATOM 480 C C . LEU A 1 66 ? 1.540 -11.024 -14.962 1.00 93.38 66 LEU A C 1
ATOM 482 O O . LEU A 1 66 ? 1.185 -12.199 -15.015 1.00 93.38 66 LEU A O 1
ATOM 486 N N . GLY A 1 67 ? 2.816 -10.674 -14.820 1.00 93.75 67 GLY A N 1
ATOM 487 C CA . GLY A 1 67 ? 3.933 -11.618 -14.753 1.00 93.75 67 GLY A CA 1
ATOM 488 C C . GLY A 1 67 ? 4.394 -12.178 -16.101 1.00 93.75 67 GLY A C 1
ATOM 489 O O . GLY A 1 67 ? 5.446 -12.812 -16.149 1.00 93.75 67 GLY A O 1
ATOM 490 N N . LYS A 1 68 ? 3.669 -11.926 -17.199 1.00 95.50 68 LYS A N 1
ATOM 491 C CA . LYS A 1 68 ? 4.107 -12.314 -18.542 1.00 95.50 68 LYS A CA 1
ATOM 492 C C . LYS A 1 68 ? 5.209 -11.378 -19.040 1.00 95.50 68 LYS A C 1
ATOM 494 O O . LYS A 1 68 ? 5.091 -10.157 -18.936 1.00 95.50 68 LYS A O 1
ATOM 499 N N . GLU A 1 69 ? 6.266 -11.958 -19.606 1.00 96.56 69 GLU A N 1
ATOM 500 C CA . GLU A 1 69 ? 7.278 -11.209 -20.351 1.00 96.56 69 GLU A CA 1
ATOM 501 C C . GLU A 1 69 ? 6.812 -10.975 -21.791 1.00 96.56 69 GLU A C 1
ATOM 503 O O . GLU A 1 69 ? 6.367 -11.895 -22.482 1.00 96.56 69 GLU A O 1
ATOM 508 N N . TYR A 1 70 ? 6.944 -9.732 -22.228 1.00 95.88 70 TYR A N 1
ATOM 509 C CA . TYR A 1 70 ? 6.656 -9.257 -23.570 1.00 95.88 70 TYR A CA 1
ATOM 510 C C . TYR A 1 70 ? 7.963 -8.850 -24.240 1.00 95.88 70 TYR A C 1
ATOM 512 O O . TYR A 1 70 ? 8.781 -8.163 -23.626 1.00 95.88 70 TYR A O 1
ATOM 520 N N . PHE A 1 71 ? 8.163 -9.263 -25.487 1.00 95.81 71 PHE A N 1
ATOM 521 C CA . PHE A 1 71 ? 9.396 -9.007 -26.244 1.00 95.81 71 PHE A CA 1
ATOM 522 C C . PHE A 1 71 ? 9.116 -8.107 -27.451 1.00 95.81 71 PHE A C 1
ATOM 524 O O . PHE A 1 71 ? 8.002 -7.629 -27.622 1.00 95.81 71 PHE A O 1
ATOM 531 N N . GLU A 1 72 ? 10.111 -7.915 -28.318 1.00 91.19 72 GLU A N 1
ATOM 532 C CA . GLU A 1 72 ? 10.035 -7.097 -29.541 1.00 91.19 72 GLU A CA 1
ATOM 533 C C . GLU A 1 72 ? 8.776 -7.341 -30.394 1.00 91.19 72 GLU A C 1
ATOM 535 O O . GLU A 1 72 ? 8.204 -6.412 -30.951 1.00 91.19 72 GLU A O 1
ATOM 540 N N . ALA A 1 73 ? 8.319 -8.593 -30.488 1.00 91.44 73 ALA A N 1
ATOM 541 C CA . ALA A 1 73 ? 7.138 -8.942 -31.276 1.00 91.44 73 ALA A CA 1
ATOM 542 C C . ALA A 1 73 ? 5.825 -8.402 -30.680 1.00 91.44 73 ALA A C 1
ATOM 544 O O . ALA A 1 73 ? 4.881 -8.144 -31.425 1.00 91.44 73 ALA A O 1
ATOM 545 N N . ASP A 1 74 ? 5.765 -8.253 -29.355 1.00 92.50 74 ASP A N 1
ATOM 546 C CA . ASP A 1 74 ? 4.591 -7.758 -28.633 1.00 92.50 74 ASP A CA 1
ATOM 547 C C . ASP A 1 74 ? 4.704 -6.262 -28.310 1.00 92.50 74 ASP A C 1
ATOM 549 O O . ASP A 1 74 ? 3.704 -5.555 -28.259 1.00 92.50 74 ASP A O 1
ATOM 553 N N . CYS A 1 75 ? 5.932 -5.804 -28.070 1.00 91.12 75 CYS A N 1
ATOM 554 C CA . CYS A 1 75 ? 6.299 -4.478 -27.603 1.00 91.12 75 CYS A CA 1
ATOM 555 C C . CYS A 1 75 ? 7.502 -3.971 -28.410 1.00 91.12 75 CYS A C 1
ATOM 557 O O . CYS A 1 75 ? 8.619 -3.976 -27.879 1.00 91.12 75 CYS A O 1
ATOM 559 N N . PRO A 1 76 ? 7.290 -3.553 -29.673 1.00 90.44 76 PRO A N 1
ATOM 560 C CA . PRO A 1 76 ? 8.372 -3.160 -30.570 1.00 90.44 76 PRO A CA 1
ATOM 561 C C . PRO A 1 76 ? 9.232 -2.070 -29.942 1.00 90.44 76 PRO A C 1
ATOM 563 O O . PRO A 1 76 ? 8.695 -1.056 -29.475 1.00 90.44 76 PRO A O 1
ATOM 566 N N . ALA A 1 77 ? 10.544 -2.284 -29.889 1.00 89.56 77 ALA A N 1
ATOM 567 C CA . ALA A 1 77 ? 11.468 -1.305 -29.355 1.00 89.56 77 ALA A CA 1
ATOM 568 C C . ALA A 1 77 ? 11.489 -0.064 -30.251 1.00 89.56 77 ALA A C 1
ATOM 570 O O . ALA A 1 77 ? 11.395 -0.139 -31.476 1.00 89.56 77 ALA A O 1
ATOM 571 N N . ILE A 1 78 ? 11.622 1.107 -29.629 1.00 90.31 78 ILE A N 1
ATOM 572 C CA . ILE A 1 78 ? 11.771 2.358 -30.382 1.00 90.31 78 ILE A CA 1
ATOM 573 C C . ILE A 1 78 ? 13.172 2.420 -31.006 1.00 90.31 78 ILE A C 1
ATOM 575 O O . ILE A 1 78 ? 13.316 2.772 -32.176 1.00 90.31 78 ILE A O 1
ATOM 579 N N . ASN A 1 79 ? 14.188 2.021 -30.235 1.00 91.25 79 ASN A N 1
ATOM 580 C CA . ASN A 1 79 ? 15.581 1.980 -30.665 1.00 91.25 79 ASN A CA 1
ATOM 581 C C . ASN A 1 79 ? 16.048 0.534 -30.836 1.00 91.25 79 ASN A C 1
ATOM 583 O O . ASN A 1 79 ? 15.719 -0.337 -30.029 1.00 91.25 79 ASN A O 1
ATOM 587 N N . ASN A 1 80 ? 16.870 0.294 -31.856 1.00 91.56 80 ASN A N 1
ATOM 588 C CA . ASN A 1 80 ? 17.371 -1.041 -32.158 1.00 91.56 80 ASN A CA 1
ATOM 589 C C . ASN A 1 80 ? 18.587 -1.385 -31.299 1.00 91.56 80 ASN A C 1
ATOM 591 O O . ASN A 1 80 ? 19.520 -0.592 -31.175 1.00 91.56 80 ASN A O 1
ATOM 595 N N . LEU A 1 81 ? 18.618 -2.610 -30.784 1.00 93.75 81 LEU A N 1
ATOM 596 C CA . LEU A 1 81 ? 19.815 -3.184 -30.183 1.00 93.75 81 LEU A CA 1
ATOM 597 C C . LEU A 1 81 ? 20.730 -3.747 -31.282 1.00 93.75 81 LEU A C 1
ATOM 599 O O . LEU A 1 81 ? 20.316 -4.601 -32.068 1.00 93.75 81 LEU A O 1
ATOM 603 N N . LEU A 1 82 ? 21.980 -3.291 -31.332 1.00 93.88 82 LEU A N 1
ATOM 604 C CA . LEU A 1 82 ? 22.991 -3.796 -32.257 1.00 93.88 82 LEU A CA 1
ATOM 605 C C . LEU A 1 82 ? 23.570 -5.143 -31.779 1.00 93.88 82 LEU A C 1
ATOM 607 O O . LEU A 1 82 ? 23.516 -5.461 -30.588 1.00 93.88 82 LEU A O 1
ATOM 611 N N . PRO A 1 83 ? 24.179 -5.948 -32.677 1.00 94.88 83 PRO A N 1
ATOM 612 C CA . PRO A 1 83 ? 24.766 -7.242 -32.310 1.00 94.88 83 PRO A CA 1
ATOM 613 C C . PRO A 1 83 ? 25.882 -7.175 -31.257 1.00 94.88 83 PRO A C 1
ATOM 615 O O . PRO A 1 83 ? 26.181 -8.185 -30.625 1.00 94.88 83 PRO A O 1
ATOM 618 N N . ASP A 1 84 ? 26.511 -6.011 -31.077 1.00 93.69 84 ASP A N 1
ATOM 619 C CA . ASP A 1 84 ? 27.533 -5.773 -30.053 1.00 93.69 84 ASP A CA 1
ATOM 620 C C . ASP A 1 84 ? 26.945 -5.411 -28.674 1.00 93.69 84 ASP A C 1
ATOM 622 O O . ASP A 1 84 ? 27.693 -5.216 -27.716 1.00 93.69 84 ASP A O 1
ATOM 626 N N . GLY A 1 85 ? 25.613 -5.361 -28.557 1.00 93.38 85 GLY A N 1
ATOM 627 C CA . GLY A 1 85 ? 24.885 -5.055 -27.326 1.00 93.38 85 GLY A CA 1
ATOM 628 C C . GLY A 1 85 ? 24.681 -3.562 -27.065 1.00 93.38 85 GLY A C 1
ATOM 629 O O . GLY A 1 85 ? 24.069 -3.213 -26.050 1.00 93.38 85 GLY A O 1
ATOM 630 N N . THR A 1 86 ? 25.165 -2.696 -27.958 1.00 94.38 86 THR A N 1
ATOM 631 C CA . THR A 1 86 ? 24.955 -1.247 -27.894 1.00 94.38 86 THR A CA 1
ATOM 632 C C . THR A 1 86 ? 23.652 -0.847 -28.577 1.00 94.38 86 THR A C 1
ATOM 634 O O . THR A 1 86 ? 23.084 -1.593 -29.375 1.00 94.38 86 THR A O 1
ATOM 637 N N . CYS A 1 87 ? 23.151 0.336 -28.246 1.00 91.50 87 CYS A N 1
ATOM 638 C CA . CYS A 1 87 ? 22.023 0.923 -28.951 1.00 91.50 87 CYS A CA 1
ATOM 639 C C . CYS A 1 87 ? 22.414 1.513 -30.302 1.00 91.50 87 CYS A C 1
ATOM 641 O O . CYS A 1 87 ? 23.518 2.027 -30.458 1.00 91.50 87 CYS A O 1
ATOM 643 N N . ASP A 1 88 ? 21.511 1.442 -31.277 1.00 87.19 88 ASP A N 1
ATOM 644 C CA . ASP A 1 88 ? 21.705 2.044 -32.592 1.00 87.19 88 ASP A CA 1
ATOM 645 C C . ASP A 1 88 ? 21.512 3.569 -32.569 1.00 87.19 88 ASP A C 1
ATOM 647 O O . ASP A 1 88 ? 20.426 4.093 -32.816 1.00 87.19 88 ASP A O 1
ATOM 651 N N . TRP A 1 89 ? 22.630 4.269 -32.391 1.00 73.75 89 TRP A N 1
ATOM 652 C CA . TRP A 1 89 ? 22.735 5.731 -32.363 1.00 73.75 89 TRP A CA 1
ATOM 653 C C . TRP A 1 89 ? 22.491 6.433 -33.703 1.00 73.75 89 TRP A C 1
ATOM 655 O O . TRP A 1 89 ? 22.580 7.663 -33.787 1.00 73.75 89 TRP A O 1
ATOM 665 N N . THR A 1 90 ? 22.276 5.693 -34.795 1.00 68.81 90 THR A N 1
ATOM 666 C CA . THR A 1 90 ? 22.088 6.313 -36.116 1.00 68.81 90 THR A CA 1
ATOM 667 C C . THR A 1 90 ? 20.715 6.967 -36.262 1.00 68.81 90 THR A C 1
ATOM 669 O O . THR A 1 90 ? 20.528 7.826 -37.134 1.00 68.81 90 THR A O 1
ATOM 672 N N . GLN A 1 91 ? 19.767 6.632 -35.381 1.00 64.75 91 GLN A N 1
ATOM 673 C CA . GLN A 1 91 ? 18.485 7.313 -35.303 1.00 64.75 91 GLN A CA 1
ATOM 674 C C . GLN A 1 91 ? 18.654 8.671 -34.612 1.00 64.75 91 GLN A C 1
ATOM 676 O O . GLN A 1 91 ? 19.174 8.791 -33.506 1.00 64.75 91 GLN A O 1
ATOM 681 N N . LYS A 1 92 ? 18.245 9.751 -35.290 1.00 57.62 92 LYS A N 1
ATOM 682 C CA . LYS A 1 92 ? 18.328 11.102 -34.722 1.00 57.62 92 LYS A CA 1
ATOM 683 C C . LYS A 1 92 ? 17.422 11.206 -33.495 1.00 57.62 92 LYS A C 1
ATOM 685 O O . LYS A 1 92 ? 16.208 11.329 -33.647 1.00 57.62 92 LYS A O 1
ATOM 690 N N . GLN A 1 93 ? 18.017 11.254 -32.307 1.00 60.91 93 GLN A N 1
ATOM 691 C CA . GLN A 1 93 ? 17.284 11.613 -31.100 1.00 60.91 93 GLN A CA 1
ATOM 692 C C . GLN A 1 93 ? 16.831 13.083 -31.131 1.00 60.91 93 GLN A C 1
ATOM 694 O O . GLN A 1 93 ? 17.549 13.939 -31.663 1.00 60.91 93 GLN A O 1
ATOM 699 N N . PRO A 1 94 ? 15.665 13.401 -30.542 1.00 55.97 94 PRO A N 1
ATOM 700 C CA . PRO A 1 94 ? 15.184 14.775 -30.426 1.00 55.97 94 PRO A CA 1
ATOM 701 C C . PRO A 1 94 ? 16.044 15.627 -29.476 1.00 55.97 94 PRO A C 1
ATOM 703 O O . PRO A 1 94 ? 16.112 16.839 -29.670 1.00 55.97 94 PRO A O 1
ATOM 706 N N . ASP A 1 95 ? 16.743 15.012 -28.511 1.00 66.06 95 ASP A N 1
ATOM 707 C CA . ASP A 1 95 ? 17.667 15.693 -27.596 1.00 66.06 95 ASP A CA 1
ATOM 708 C C . ASP A 1 95 ? 19.092 15.125 -27.680 1.00 66.06 95 ASP A C 1
ATOM 710 O O . ASP A 1 95 ? 19.560 14.360 -26.837 1.00 66.06 95 ASP A O 1
ATOM 714 N N . GLN A 1 96 ? 19.824 15.549 -28.711 1.00 65.62 96 GLN A N 1
ATOM 715 C CA . GLN A 1 96 ? 21.229 15.177 -28.910 1.00 65.62 96 GLN A CA 1
ATOM 716 C C . GLN A 1 96 ? 22.183 15.733 -27.834 1.00 65.62 96 GLN A C 1
ATOM 718 O O . GLN A 1 96 ? 23.390 15.531 -27.936 1.00 65.62 96 GLN A O 1
ATOM 723 N N . THR A 1 97 ? 21.694 16.457 -26.820 1.00 66.81 97 THR A N 1
ATOM 724 C CA . THR A 1 97 ? 22.561 17.106 -25.825 1.00 66.81 97 THR A CA 1
ATOM 725 C C . THR A 1 97 ? 22.852 16.244 -24.601 1.00 66.81 97 THR A C 1
ATOM 727 O O . THR A 1 97 ? 23.761 16.573 -23.835 1.00 66.81 97 THR A O 1
ATOM 730 N N . LEU A 1 98 ? 22.118 15.144 -24.413 1.00 81.12 98 LEU A N 1
ATOM 731 C CA . LEU A 1 98 ? 22.207 14.313 -23.210 1.00 81.12 98 LEU A CA 1
ATOM 732 C C . LEU A 1 98 ? 22.981 12.997 -23.402 1.00 81.12 98 LEU A C 1
ATOM 734 O O . LEU A 1 98 ? 23.370 12.380 -22.417 1.00 81.12 98 LEU A O 1
ATOM 738 N N . CYS A 1 99 ? 23.297 12.616 -24.645 1.00 89.69 99 CYS A N 1
ATOM 739 C CA . CYS A 1 99 ? 24.22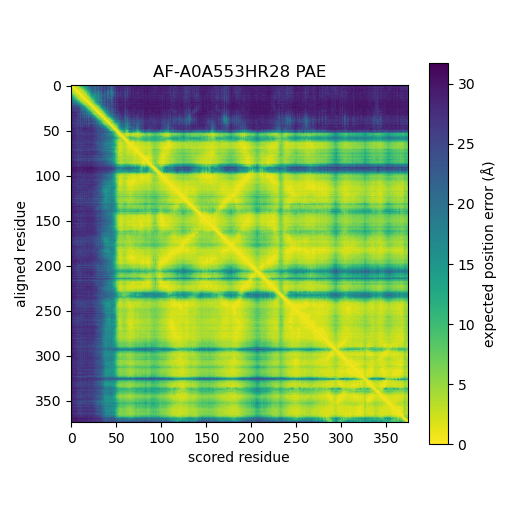9 11.532 -24.987 1.00 89.69 99 CYS A CA 1
ATOM 740 C C . CYS A 1 99 ? 23.974 10.186 -24.288 1.00 89.69 99 CYS A C 1
ATOM 742 O O . CYS A 1 99 ? 24.913 9.512 -23.861 1.00 89.69 99 CYS A O 1
ATOM 744 N N . ALA A 1 100 ? 22.711 9.771 -24.208 1.00 92.25 100 ALA A N 1
ATOM 745 C CA . ALA A 1 100 ? 22.314 8.453 -23.727 1.00 92.25 100 ALA A CA 1
ATOM 746 C C . ALA A 1 100 ? 21.177 7.882 -24.584 1.00 92.25 100 ALA A C 1
ATOM 748 O O . ALA A 1 100 ? 20.333 8.617 -25.091 1.00 92.25 100 ALA A O 1
ATOM 749 N N . GLU A 1 101 ? 21.142 6.564 -24.727 1.00 92.75 101 GLU A N 1
ATOM 750 C CA . GLU A 1 101 ? 20.122 5.848 -25.480 1.00 92.75 101 GLU A CA 1
ATOM 751 C C . GLU A 1 101 ? 19.733 4.552 -24.782 1.00 92.75 101 GLU A C 1
ATOM 753 O O . GLU A 1 101 ? 20.574 3.864 -24.200 1.00 92.75 101 GLU A O 1
ATOM 758 N N . TYR A 1 102 ? 18.444 4.227 -24.840 1.00 94.81 102 TYR A N 1
ATOM 759 C CA . TYR A 1 102 ? 17.900 3.006 -24.273 1.00 94.81 102 TYR A CA 1
ATOM 760 C C . TYR A 1 102 ? 17.251 2.156 -25.359 1.00 94.81 102 TYR A C 1
ATOM 762 O O . TYR A 1 102 ? 16.447 2.66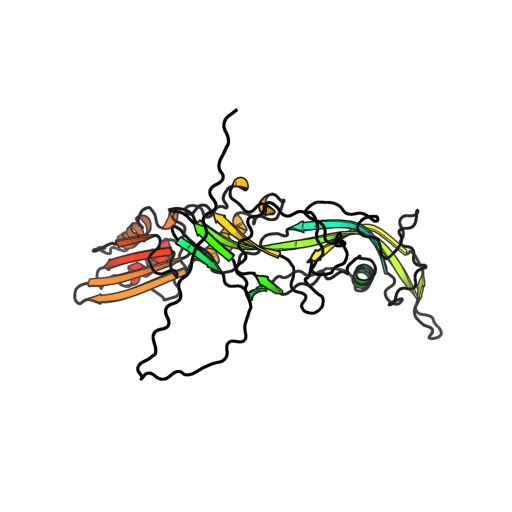0 -26.142 1.00 94.81 102 TYR A O 1
ATOM 770 N N . CYS A 1 103 ? 17.579 0.868 -25.370 1.00 94.88 103 CYS A N 1
ATOM 771 C CA . CYS A 1 103 ? 17.009 -0.121 -26.274 1.00 94.88 103 CYS A CA 1
ATOM 772 C C . CYS A 1 103 ? 16.282 -1.153 -25.444 1.00 94.88 103 CYS A C 1
ATOM 774 O O . CYS A 1 103 ? 16.911 -1.989 -24.790 1.00 94.88 103 CYS A O 1
ATOM 776 N N . GLN A 1 104 ? 14.958 -1.056 -25.454 1.00 95.88 104 GLN A N 1
ATOM 777 C CA . GLN A 1 104 ? 14.085 -2.015 -24.804 1.00 95.88 104 GLN A CA 1
ATOM 778 C C . GLN A 1 104 ? 14.287 -3.405 -25.416 1.00 95.88 104 GLN A C 1
ATOM 780 O O . GLN A 1 104 ? 14.425 -3.550 -26.624 1.00 95.88 104 GLN A O 1
ATOM 785 N N . VAL A 1 105 ? 14.308 -4.431 -24.569 1.00 96.62 105 VAL A N 1
ATOM 786 C CA . VAL A 1 105 ? 14.406 -5.837 -24.993 1.00 96.62 105 VAL A CA 1
ATOM 787 C C . VAL A 1 105 ? 13.212 -6.633 -24.486 1.00 96.62 105 VAL A C 1
ATOM 789 O O . VAL A 1 105 ? 12.676 -7.475 -25.206 1.00 96.62 105 VAL A O 1
ATOM 792 N N . ARG A 1 106 ? 12.793 -6.377 -23.242 1.00 97.00 106 ARG A N 1
ATOM 793 C CA . ARG A 1 106 ? 11.608 -7.000 -22.657 1.00 97.00 106 ARG A CA 1
ATOM 794 C C . ARG A 1 106 ? 10.853 -6.055 -21.735 1.00 97.00 106 ARG A C 1
ATOM 796 O O . ARG A 1 106 ? 11.453 -5.188 -21.099 1.00 97.00 106 ARG A O 1
ATOM 803 N N . THR A 1 107 ? 9.559 -6.305 -21.623 1.00 96.69 107 THR A N 1
ATOM 804 C CA . THR A 1 107 ? 8.628 -5.592 -20.755 1.00 96.69 107 THR A CA 1
ATOM 805 C C . THR A 1 107 ? 7.821 -6.599 -19.945 1.00 96.69 107 THR A C 1
ATOM 807 O O . THR A 1 107 ? 7.346 -7.591 -20.488 1.00 96.69 107 THR A O 1
ATOM 810 N N . THR A 1 108 ? 7.628 -6.339 -18.657 1.00 96.38 108 THR A N 1
ATOM 811 C CA . THR A 1 108 ? 6.807 -7.161 -17.761 1.00 96.38 108 THR A CA 1
ATOM 812 C C . THR A 1 108 ? 5.897 -6.249 -16.953 1.00 96.38 108 THR A C 1
ATOM 814 O O . THR A 1 108 ? 6.324 -5.198 -16.475 1.00 96.38 108 THR A O 1
ATOM 817 N N . PHE A 1 109 ? 4.646 -6.656 -16.766 1.00 94.62 109 PHE A N 1
ATOM 818 C CA . PHE A 1 109 ? 3.695 -5.946 -15.915 1.00 94.62 109 PHE A CA 1
ATOM 819 C C . PHE A 1 109 ? 3.535 -6.699 -14.603 1.00 94.62 109 PHE A C 1
ATOM 821 O O . PHE A 1 109 ? 3.232 -7.891 -14.602 1.00 94.62 109 PHE A O 1
ATOM 828 N N . LEU A 1 110 ? 3.762 -6.020 -13.485 1.00 95.06 110 LEU A N 1
ATOM 829 C CA . LEU A 1 110 ? 3.729 -6.619 -12.155 1.00 95.06 110 LEU A CA 1
ATOM 830 C C . LEU A 1 110 ? 2.860 -5.771 -11.229 1.00 95.06 110 LEU A C 1
ATOM 832 O O . LEU A 1 110 ? 2.922 -4.542 -11.304 1.00 95.06 110 LEU A O 1
ATOM 836 N N . PRO A 1 111 ? 2.072 -6.381 -10.334 1.00 95.75 111 PRO A N 1
ATOM 837 C CA . PRO A 1 111 ? 1.436 -5.620 -9.275 1.00 95.75 111 PRO A CA 1
ATOM 838 C C . PRO A 1 111 ? 2.500 -5.041 -8.333 1.00 95.75 111 PRO A C 1
ATOM 840 O O . PRO A 1 111 ? 3.579 -5.613 -8.153 1.00 95.75 111 PRO A O 1
ATOM 843 N N . ILE A 1 112 ? 2.205 -3.889 -7.741 1.00 95.00 112 ILE A N 1
ATOM 844 C CA . ILE A 1 112 ? 3.048 -3.310 -6.691 1.00 95.00 112 ILE A CA 1
ATOM 845 C C . ILE A 1 112 ? 2.605 -3.787 -5.306 1.00 95.00 112 ILE A C 1
ATOM 847 O O . ILE A 1 112 ? 1.541 -4.386 -5.151 1.00 95.00 112 ILE A O 1
ATOM 851 N N . GLN A 1 113 ? 3.414 -3.477 -4.291 1.00 96.56 113 GLN A N 1
ATOM 852 C CA . GLN A 1 113 ? 2.987 -3.599 -2.901 1.00 96.56 113 GLN A CA 1
ATOM 853 C C . GLN A 1 113 ? 1.699 -2.805 -2.678 1.00 96.56 113 GLN A C 1
ATOM 855 O O . GLN A 1 113 ? 1.567 -1.672 -3.144 1.00 96.56 113 GLN A O 1
ATOM 860 N N . GLU A 1 114 ? 0.761 -3.416 -1.970 1.00 96.62 114 GLU A N 1
ATOM 861 C CA . GLU A 1 114 ? -0.506 -2.800 -1.625 1.00 96.62 114 GLU A CA 1
ATOM 862 C C . GLU A 1 114 ? -0.316 -1.477 -0.856 1.00 96.62 114 GLU A C 1
ATOM 864 O O . GLU A 1 114 ? 0.630 -1.304 -0.079 1.00 96.62 114 GLU A O 1
ATOM 869 N N . ILE A 1 115 ? -1.237 -0.538 -1.069 1.00 96.44 115 ILE A N 1
ATOM 870 C CA . ILE A 1 115 ? -1.256 0.777 -0.426 1.00 96.44 115 ILE A CA 1
ATOM 871 C C . ILE A 1 115 ? -2.565 0.901 0.363 1.00 96.44 115 ILE A C 1
ATOM 873 O O . ILE A 1 115 ? -3.607 1.221 -0.223 1.00 96.44 115 ILE A O 1
ATOM 877 N N . PRO A 1 116 ? -2.543 0.655 1.688 1.00 97.00 116 PRO A N 1
ATOM 878 C CA . PRO A 1 116 ? -3.746 0.680 2.511 1.00 97.00 116 PRO A CA 1
ATOM 879 C C . PRO A 1 116 ? -4.449 2.034 2.464 1.00 97.00 116 PRO A C 1
ATOM 881 O O . PRO A 1 116 ? -3.833 3.078 2.686 1.00 97.00 116 PRO A O 1
ATOM 884 N N . ILE A 1 117 ? -5.762 2.021 2.230 1.00 96.19 117 ILE A N 1
ATOM 885 C CA . ILE A 1 117 ? -6.574 3.237 2.212 1.00 96.19 117 ILE A CA 1
ATOM 886 C C . ILE A 1 117 ? -6.895 3.606 3.670 1.00 96.19 117 ILE A C 1
ATOM 888 O O . ILE A 1 117 ? -7.550 2.818 4.363 1.00 96.19 117 ILE A O 1
ATOM 892 N N . PRO A 1 118 ? -6.477 4.788 4.163 1.00 94.44 118 PRO A N 1
ATOM 893 C CA . PRO A 1 118 ? -6.609 5.139 5.573 1.00 94.44 118 PRO A CA 1
ATOM 894 C C . PRO A 1 118 ? -8.040 5.071 6.106 1.00 94.44 118 PRO A C 1
ATOM 896 O O . PRO A 1 118 ? -8.980 5.544 5.465 1.00 94.44 118 PRO A O 1
ATOM 899 N N . ASN A 1 119 ? -8.181 4.573 7.338 1.00 91.75 119 ASN A N 1
ATOM 900 C CA . ASN A 1 119 ? -9.442 4.506 8.089 1.00 91.75 119 ASN A CA 1
ATOM 901 C C . ASN A 1 119 ? -10.544 3.645 7.442 1.00 91.75 119 ASN A C 1
ATOM 903 O O . ASN A 1 119 ? -11.724 3.841 7.738 1.00 91.75 119 ASN A O 1
ATOM 907 N N . THR A 1 120 ? -10.172 2.680 6.599 1.00 95.12 120 THR A N 1
ATOM 908 C CA . THR A 1 120 ? -11.112 1.746 5.950 1.00 95.12 120 THR A CA 1
ATOM 909 C C . THR A 1 120 ? -11.249 0.407 6.673 1.00 95.12 120 THR A C 1
ATOM 911 O O . THR A 1 120 ? -11.898 -0.503 6.156 1.00 95.12 120 THR A O 1
ATOM 914 N N . TYR A 1 121 ? -10.664 0.283 7.872 1.00 95.75 121 TYR A N 1
ATOM 915 C CA . TYR A 1 121 ? -10.849 -0.889 8.723 1.00 95.75 121 TYR A CA 1
ATOM 916 C C . TYR A 1 121 ? -12.332 -1.173 8.944 1.00 95.75 121 TYR A C 1
ATOM 918 O O . TYR A 1 121 ? -13.127 -0.269 9.222 1.00 95.75 121 TYR A O 1
ATOM 926 N N . CYS A 1 122 ? -12.686 -2.446 8.847 1.00 94.62 122 CYS A N 1
ATOM 927 C CA . CYS A 1 122 ? -14.043 -2.906 8.988 1.00 94.62 122 CYS A CA 1
ATOM 928 C C . CYS A 1 122 ? -14.105 -4.248 9.716 1.00 94.62 122 CYS A C 1
ATOM 930 O O . CYS A 1 122 ? -13.369 -5.174 9.375 1.00 94.62 122 CYS A O 1
ATOM 932 N N . ARG A 1 123 ? -15.026 -4.353 10.677 1.00 95.06 123 ARG A N 1
ATOM 933 C CA . ARG A 1 123 ? -15.360 -5.586 11.395 1.00 95.06 123 ARG A CA 1
ATOM 934 C C . ARG A 1 123 ? -16.802 -5.995 11.100 1.00 95.06 123 ARG A C 1
ATOM 936 O O . ARG A 1 123 ? -17.690 -5.145 11.130 1.00 95.06 123 ARG A O 1
ATOM 943 N N . GLY A 1 124 ? -17.026 -7.275 10.814 1.00 94.81 124 GLY A N 1
ATOM 944 C CA . GLY A 1 124 ? -18.341 -7.842 10.523 1.00 94.81 124 GLY A CA 1
ATOM 945 C C . GLY A 1 124 ? -19.087 -8.366 11.757 1.00 94.81 124 GLY A C 1
ATOM 946 O O . GLY A 1 124 ? -18.489 -8.460 12.833 1.00 94.81 124 GLY A O 1
ATOM 947 N N . PRO A 1 125 ? -20.391 -8.680 11.621 1.00 94.94 125 PRO A N 1
ATOM 948 C CA . PRO A 1 125 ? -21.129 -8.793 10.359 1.00 94.94 125 PRO A CA 1
ATOM 949 C C . PRO A 1 125 ? -21.712 -7.458 9.861 1.00 94.94 125 PRO A C 1
ATOM 951 O O . PRO A 1 125 ? -22.625 -6.907 10.472 1.00 94.94 125 PRO A O 1
ATOM 954 N N . ARG A 1 126 ? -21.231 -6.946 8.720 1.00 94.00 126 ARG A N 1
ATOM 955 C CA . ARG A 1 126 ? -21.790 -5.749 8.056 1.00 94.00 126 ARG A CA 1
ATOM 956 C C . ARG A 1 126 ? -21.312 -5.618 6.609 1.00 94.00 126 ARG A C 1
ATOM 958 O O . ARG A 1 126 ? -20.420 -6.340 6.164 1.00 94.00 126 ARG A O 1
ATOM 965 N N . ARG A 1 127 ? -21.893 -4.660 5.884 1.00 94.62 127 ARG A N 1
ATOM 966 C CA . ARG A 1 127 ? -21.368 -4.198 4.594 1.00 94.62 127 ARG A CA 1
ATOM 967 C C . ARG A 1 127 ? -20.316 -3.118 4.838 1.00 94.62 127 ARG A C 1
ATOM 969 O O . ARG A 1 127 ? -20.591 -2.134 5.518 1.00 94.62 127 ARG A O 1
ATOM 976 N N . CYS A 1 128 ? -19.134 -3.305 4.275 1.00 94.25 128 CYS A N 1
ATOM 977 C CA . CYS A 1 128 ? -18.048 -2.337 4.262 1.00 94.25 128 CYS A CA 1
ATOM 978 C C . CYS A 1 128 ? -17.978 -1.729 2.869 1.00 94.25 128 CYS A C 1
ATOM 980 O O . CYS A 1 128 ? -18.024 -2.462 1.884 1.00 94.25 128 CYS A O 1
ATOM 982 N N . SER A 1 129 ? -17.842 -0.414 2.771 1.00 94.88 129 SER A N 1
ATOM 983 C CA . SER A 1 129 ? -17.736 0.259 1.480 1.00 94.88 129 SER A CA 1
ATOM 984 C C . SER A 1 129 ? -16.786 1.438 1.548 1.00 94.88 129 SER A C 1
ATOM 986 O O . SER A 1 129 ? -16.654 2.081 2.591 1.00 94.88 129 SER A O 1
ATOM 988 N N . ILE A 1 130 ? -16.176 1.751 0.412 1.00 94.62 130 ILE A N 1
ATOM 989 C CA . ILE A 1 130 ? -15.448 2.991 0.192 1.00 94.62 130 ILE A CA 1
ATOM 990 C C . ILE A 1 130 ? -15.967 3.681 -1.061 1.00 94.62 130 ILE A C 1
ATOM 992 O O . ILE A 1 130 ? -16.314 3.043 -2.055 1.00 94.62 130 ILE A O 1
ATOM 996 N N . GLU A 1 131 ? -16.009 5.002 -0.999 1.00 93.12 131 GLU A N 1
ATOM 997 C CA . GLU A 1 131 ? -16.365 5.844 -2.134 1.00 93.12 131 GLU A CA 1
ATOM 998 C C . GLU A 1 131 ? -15.168 6.013 -3.076 1.00 93.12 131 GLU A C 1
ATOM 1000 O O . GLU A 1 131 ? -14.009 5.988 -2.648 1.00 93.12 131 GLU A O 1
ATOM 1005 N N . ALA A 1 132 ? -15.459 6.211 -4.362 1.00 89.88 132 ALA A N 1
ATOM 1006 C CA . ALA A 1 132 ? -14.450 6.548 -5.356 1.00 89.88 132 ALA A CA 1
ATOM 1007 C C . ALA A 1 132 ? -13.852 7.939 -5.098 1.00 89.88 132 ALA A C 1
ATOM 1009 O O . ALA A 1 132 ? -14.451 8.786 -4.437 1.00 89.88 132 ALA A O 1
ATOM 1010 N N . GLY A 1 133 ? -12.682 8.198 -5.680 1.00 85.31 133 GLY A N 1
ATOM 1011 C CA . GLY A 1 133 ? -12.096 9.539 -5.686 1.00 85.31 133 GLY A CA 1
ATOM 1012 C C . GLY A 1 133 ? -11.172 9.825 -4.506 1.00 85.31 133 GLY A C 1
ATOM 1013 O O . GLY A 1 133 ? -10.659 10.938 -4.396 1.00 85.31 133 GLY A O 1
ATOM 1014 N N . ARG A 1 134 ? -10.913 8.844 -3.629 1.00 86.12 134 ARG A N 1
ATOM 1015 C CA . ARG A 1 134 ? -9.921 9.022 -2.563 1.00 86.12 134 ARG A CA 1
ATOM 1016 C C . ARG A 1 134 ? -8.528 9.110 -3.164 1.00 86.12 134 ARG A C 1
ATOM 1018 O O . ARG A 1 134 ? -8.043 8.151 -3.759 1.00 86.12 134 ARG A O 1
ATOM 1025 N N . ILE A 1 135 ? -7.898 10.264 -2.984 1.00 86.00 135 ILE A N 1
ATOM 1026 C CA . ILE A 1 135 ? -6.526 10.490 -3.415 1.00 86.00 135 ILE A CA 1
ATOM 1027 C C . ILE A 1 135 ? -5.589 9.935 -2.347 1.00 86.00 135 ILE A C 1
ATOM 1029 O O . ILE A 1 135 ? -5.685 10.316 -1.178 1.00 86.00 135 ILE A O 1
ATOM 1033 N N . LEU A 1 136 ? -4.693 9.039 -2.746 1.00 87.38 136 LEU A N 1
ATOM 1034 C CA . LEU A 1 136 ? -3.588 8.595 -1.907 1.00 87.38 136 LEU A CA 1
ATOM 1035 C C . LEU A 1 136 ? -2.290 9.147 -2.476 1.00 87.38 136 LEU A C 1
ATOM 1037 O O . LEU A 1 136 ? -2.085 9.135 -3.691 1.00 87.38 136 LEU A O 1
ATOM 1041 N N . GLN A 1 137 ? -1.415 9.598 -1.585 1.00 84.75 137 GLN A N 1
ATOM 1042 C CA . GLN A 1 137 ? -0.064 9.972 -1.968 1.00 84.75 137 GLN A CA 1
ATOM 1043 C C . GLN A 1 137 ? 0.787 8.716 -2.100 1.00 84.75 137 GLN A C 1
ATOM 1045 O O . GLN A 1 137 ? 0.847 7.893 -1.184 1.00 84.75 137 GLN A O 1
ATOM 1050 N N . VAL A 1 138 ? 1.452 8.592 -3.238 1.00 83.12 138 VAL A N 1
ATOM 1051 C CA . VAL A 1 138 ? 2.455 7.567 -3.498 1.00 83.12 138 VAL A CA 1
ATOM 1052 C C . VAL A 1 138 ? 3.750 8.308 -3.752 1.00 83.12 138 VAL A C 1
ATOM 1054 O O . VAL A 1 138 ? 3.792 9.242 -4.537 1.00 83.12 138 VAL A O 1
ATOM 1057 N N . ASN A 1 139 ? 4.810 7.926 -3.053 1.00 77.06 139 ASN A N 1
ATOM 1058 C CA . ASN A 1 139 ? 6.125 8.502 -3.292 1.00 77.06 139 ASN A CA 1
ATOM 1059 C C . ASN A 1 139 ? 6.914 7.507 -4.139 1.00 77.06 139 ASN A C 1
ATOM 1061 O O . ASN A 1 139 ? 7.709 6.737 -3.597 1.00 77.06 139 ASN A O 1
ATOM 1065 N N . SER A 1 140 ? 6.663 7.477 -5.451 1.00 78.38 140 SER A N 1
ATOM 1066 C CA . SER A 1 140 ? 7.617 6.877 -6.384 1.00 78.38 140 SER A CA 1
ATOM 1067 C C . SER A 1 140 ? 8.570 7.971 -6.844 1.00 78.38 140 SER A C 1
ATOM 1069 O O . SER A 1 140 ? 8.157 8.949 -7.458 1.00 78.38 140 SER A O 1
ATOM 1071 N N . SER A 1 141 ? 9.846 7.832 -6.497 1.00 77.12 141 SER A N 1
ATOM 1072 C CA . SER A 1 141 ? 10.901 8.678 -7.037 1.00 77.12 141 SER A CA 1
ATOM 1073 C C . SER A 1 141 ? 11.879 7.812 -7.805 1.00 77.12 141 SER A C 1
ATOM 1075 O O . SER A 1 141 ? 12.272 6.731 -7.359 1.00 77.12 141 SER A O 1
ATOM 1077 N N . TRP A 1 142 ? 12.266 8.284 -8.981 1.00 86.25 142 TRP A N 1
ATOM 1078 C CA . TRP A 1 142 ? 13.341 7.670 -9.738 1.00 86.25 142 TRP A CA 1
ATOM 1079 C C . TRP A 1 142 ? 14.675 8.325 -9.412 1.00 86.25 142 TRP A C 1
ATOM 1081 O O . TRP A 1 142 ? 14.774 9.537 -9.222 1.00 86.25 142 TRP A O 1
ATOM 1091 N N . SER A 1 143 ? 15.712 7.496 -9.339 1.00 85.88 143 SER A N 1
ATOM 1092 C CA . SER A 1 143 ? 17.082 7.922 -9.103 1.00 85.88 143 SER A CA 1
ATOM 1093 C C . SER A 1 143 ? 17.943 7.582 -10.315 1.00 85.88 143 SER A C 1
ATOM 1095 O O . SER A 1 143 ? 18.236 6.425 -10.603 1.00 85.88 143 SER A O 1
ATOM 1097 N N . GLY A 1 144 ? 18.374 8.620 -11.021 1.00 89.88 144 GLY A N 1
ATOM 1098 C CA . GLY A 1 144 ? 19.321 8.523 -12.121 1.00 89.88 144 GLY A CA 1
ATOM 1099 C C . GLY A 1 144 ? 19.655 9.904 -12.675 1.00 89.88 144 GLY A C 1
ATOM 1100 O O . GLY A 1 144 ? 19.289 10.932 -12.105 1.00 89.88 144 GLY A O 1
ATOM 1101 N N . THR A 1 145 ? 20.402 9.927 -13.768 1.00 93.19 145 THR A N 1
ATOM 1102 C CA . THR A 1 145 ? 20.876 11.155 -14.421 1.00 93.19 145 THR A CA 1
ATOM 1103 C C . THR A 1 145 ? 19.868 11.693 -15.436 1.00 93.19 145 THR A C 1
ATOM 1105 O O . THR A 1 145 ? 19.142 10.925 -16.058 1.00 93.19 145 THR A O 1
ATOM 1108 N N . ASP A 1 146 ? 19.870 12.997 -15.713 1.00 90.69 146 ASP A N 1
ATOM 1109 C CA . ASP A 1 146 ? 18.996 13.577 -16.753 1.00 90.69 146 ASP A CA 1
ATOM 1110 C C . ASP A 1 146 ? 19.144 12.869 -18.113 1.00 90.69 146 ASP A C 1
ATOM 1112 O O . ASP A 1 146 ? 18.170 12.678 -18.842 1.00 90.69 146 ASP A O 1
ATOM 1116 N N . ALA A 1 147 ? 20.359 12.403 -18.417 1.00 90.50 147 ALA A N 1
ATOM 1117 C CA . ALA A 1 147 ? 20.652 11.607 -19.599 1.00 90.50 147 ALA A CA 1
ATOM 1118 C C . ALA A 1 147 ? 19.922 10.261 -19.616 1.00 90.50 147 ALA A C 1
ATOM 1120 O O . ALA A 1 147 ? 19.292 9.914 -20.612 1.00 90.50 147 ALA A O 1
ATOM 1121 N N . GLU A 1 148 ? 19.947 9.525 -18.507 1.00 93.94 148 GLU A N 1
ATOM 1122 C CA . GLU A 1 148 ? 19.211 8.266 -18.375 1.00 93.94 148 GLU A CA 1
ATOM 1123 C C . GLU A 1 148 ? 17.702 8.490 -18.458 1.00 93.94 148 GLU A C 1
ATOM 1125 O O . GLU A 1 148 ? 17.017 7.755 -19.161 1.00 93.94 148 GLU A O 1
ATOM 1130 N N . MET A 1 149 ? 17.186 9.539 -17.814 1.00 92.38 149 MET A N 1
ATOM 1131 C CA . MET A 1 149 ? 15.767 9.887 -17.890 1.00 92.38 149 MET A CA 1
ATOM 1132 C C . MET A 1 149 ? 15.333 10.164 -19.334 1.00 92.38 149 MET A C 1
ATOM 1134 O O . MET A 1 149 ? 14.294 9.672 -19.773 1.00 92.38 149 MET A O 1
ATOM 1138 N N . SER A 1 150 ? 16.123 10.940 -20.081 1.00 91.25 150 SER A N 1
ATOM 1139 C CA . SER A 1 150 ? 15.850 11.243 -21.490 1.00 91.25 150 SER A CA 1
ATOM 1140 C C . SER A 1 150 ? 15.896 9.984 -22.358 1.00 91.25 150 SER A C 1
ATOM 1142 O O . SER A 1 150 ? 14.948 9.704 -23.096 1.00 91.25 150 SER A O 1
ATOM 1144 N N . ALA A 1 151 ? 16.937 9.162 -22.190 1.00 92.94 151 ALA A N 1
ATOM 1145 C CA . ALA A 1 151 ? 17.076 7.887 -22.885 1.00 92.94 151 ALA A CA 1
ATOM 1146 C C . ALA A 1 151 ? 15.871 6.967 -22.645 1.00 92.94 151 ALA A C 1
ATOM 1148 O O . ALA A 1 151 ? 15.350 6.382 -23.590 1.00 92.94 151 ALA A O 1
ATOM 1149 N N . LEU A 1 152 ? 15.385 6.872 -21.404 1.00 93.75 152 LEU A N 1
ATOM 1150 C CA . LEU A 1 152 ? 14.218 6.061 -21.052 1.00 93.75 152 LEU A CA 1
ATOM 1151 C C . LEU A 1 152 ? 12.917 6.633 -21.628 1.00 93.75 152 LEU A C 1
ATOM 1153 O O . LEU A 1 152 ? 12.129 5.890 -22.206 1.00 93.75 152 LEU A O 1
ATOM 1157 N N . LYS A 1 153 ? 12.698 7.951 -21.535 1.00 91.19 153 LYS A N 1
ATOM 1158 C CA . LYS A 1 153 ? 11.513 8.614 -22.111 1.00 91.19 153 LYS A CA 1
ATOM 1159 C C . LYS A 1 153 ? 11.380 8.393 -23.618 1.00 91.19 153 LYS A C 1
ATOM 1161 O O . LYS A 1 153 ? 10.255 8.339 -24.111 1.00 91.19 153 LYS A O 1
ATOM 1166 N N . HIS A 1 154 ? 12.501 8.263 -24.326 1.00 89.56 154 HIS A N 1
ATOM 1167 C CA . HIS A 1 154 ? 12.526 8.051 -25.773 1.00 89.56 154 HIS A CA 1
ATOM 1168 C C . HIS A 1 154 ? 12.669 6.589 -26.196 1.00 89.56 154 HIS A C 1
ATOM 1170 O O . HIS A 1 154 ? 12.181 6.235 -27.261 1.00 89.56 154 HIS A O 1
ATOM 1176 N N . GLY A 1 155 ? 13.322 5.747 -25.396 1.00 91.19 155 GLY A N 1
ATOM 1177 C CA . GLY A 1 155 ? 13.608 4.356 -25.749 1.00 91.19 155 GLY A CA 1
ATOM 1178 C C . GLY A 1 155 ? 12.572 3.340 -25.273 1.00 91.19 155 GLY A C 1
ATOM 1179 O O . GLY A 1 155 ? 12.577 2.206 -25.750 1.00 91.19 155 GLY A O 1
ATOM 1180 N N . VAL A 1 156 ? 11.699 3.715 -24.333 1.00 93.06 156 VAL A N 1
ATOM 1181 C CA . VAL A 1 156 ? 10.673 2.826 -23.772 1.00 93.06 156 VAL A CA 1
ATOM 1182 C C . VAL A 1 156 ? 9.365 2.945 -24.550 1.00 93.06 156 VAL A C 1
ATOM 1184 O O . VAL A 1 156 ? 8.759 4.018 -24.626 1.00 93.06 156 VAL A O 1
ATOM 1187 N N . SER A 1 157 ? 8.877 1.818 -25.062 1.00 90.75 157 SER A N 1
ATOM 1188 C CA . SER A 1 157 ? 7.600 1.742 -25.773 1.00 90.75 157 SER A CA 1
ATOM 1189 C C . SER A 1 157 ? 6.439 2.104 -24.835 1.00 90.75 157 SER A C 1
ATOM 1191 O O . SER A 1 157 ? 6.398 1.713 -23.659 1.00 90.75 157 SER A O 1
ATOM 1193 N N . GLY A 1 158 ? 5.512 2.922 -25.340 1.00 86.75 158 GLY A N 1
ATOM 1194 C CA . GLY A 1 158 ? 4.404 3.470 -24.548 1.00 86.75 158 GLY A CA 1
ATOM 1195 C C . GLY A 1 158 ? 4.822 4.534 -23.531 1.00 86.75 158 GLY A C 1
ATOM 1196 O O . GLY A 1 158 ? 4.036 4.875 -22.651 1.00 86.75 158 GLY A O 1
ATOM 1197 N N . GLY A 1 159 ? 6.055 5.038 -23.623 1.00 88.56 159 GLY A N 1
ATOM 1198 C CA . GLY A 1 159 ? 6.586 6.087 -22.760 1.00 88.56 159 GLY A CA 1
ATOM 1199 C C . GLY A 1 159 ? 7.075 5.587 -21.401 1.00 88.56 159 GLY A C 1
ATOM 1200 O O . GLY A 1 159 ? 6.764 4.483 -20.949 1.00 88.56 159 GLY A O 1
ATOM 1201 N N . PHE A 1 160 ? 7.854 6.431 -20.733 1.00 89.62 160 PHE A N 1
ATOM 1202 C CA . PHE A 1 160 ? 8.379 6.184 -19.396 1.00 89.62 160 PHE A CA 1
ATOM 1203 C C . PHE A 1 160 ? 7.999 7.349 -18.485 1.00 89.62 160 PHE A C 1
ATOM 1205 O O . PHE A 1 160 ? 8.428 8.483 -18.710 1.00 89.62 160 PHE A O 1
ATOM 1212 N N . ASN A 1 161 ? 7.186 7.062 -17.468 1.00 86.56 161 ASN A N 1
ATOM 1213 C CA . ASN A 1 161 ? 6.901 7.999 -16.393 1.00 86.56 161 ASN A CA 1
ATOM 1214 C C . ASN A 1 161 ? 7.250 7.351 -15.043 1.00 86.56 161 ASN A C 1
ATOM 1216 O O . ASN A 1 161 ? 6.511 6.479 -14.576 1.00 86.56 161 ASN A O 1
ATOM 1220 N N . PRO A 1 162 ? 8.379 7.732 -14.434 1.00 85.25 162 PRO A N 1
ATOM 1221 C CA . PRO A 1 162 ? 8.753 7.211 -13.128 1.00 85.25 162 PRO A CA 1
ATOM 1222 C C . PRO A 1 162 ? 7.975 7.855 -11.978 1.00 85.25 162 PRO A C 1
ATOM 1224 O O . PRO A 1 162 ? 7.862 7.266 -10.900 1.00 85.25 162 PRO A O 1
ATOM 1227 N N . ASP A 1 163 ? 7.459 9.061 -12.206 1.00 82.50 163 ASP A N 1
ATOM 1228 C CA . ASP A 1 163 ? 6.925 9.904 -11.154 1.00 82.50 163 ASP A CA 1
ATOM 1229 C C . ASP A 1 163 ? 5.403 9.768 -11.121 1.00 82.50 163 ASP A C 1
ATOM 1231 O O . ASP A 1 163 ? 4.677 10.175 -12.036 1.00 82.50 163 ASP A O 1
ATOM 1235 N N . VAL A 1 164 ? 4.914 9.176 -10.035 1.00 81.56 164 VAL A N 1
ATOM 1236 C CA . VAL A 1 164 ? 3.502 9.167 -9.672 1.00 81.56 164 VAL A CA 1
ATOM 1237 C C . VAL A 1 164 ? 3.413 9.623 -8.235 1.00 81.56 164 VAL A C 1
ATOM 1239 O O . VAL A 1 164 ? 3.775 8.890 -7.323 1.00 81.56 164 VAL A O 1
ATOM 1242 N N . GLU A 1 165 ? 2.900 10.834 -8.053 1.00 80.44 165 GLU A N 1
ATOM 1243 C CA . GLU A 1 165 ? 2.695 11.415 -6.726 1.00 80.44 165 GLU A CA 1
ATOM 1244 C C . GLU A 1 165 ? 1.347 11.023 -6.126 1.00 80.44 165 GLU A C 1
ATOM 1246 O O . GLU A 1 165 ? 1.204 10.892 -4.913 1.00 80.44 165 GLU A O 1
ATOM 1251 N N . ASN A 1 166 ? 0.328 10.874 -6.974 1.00 84.44 166 ASN A N 1
ATOM 1252 C CA . ASN A 1 166 ? -1.050 10.716 -6.541 1.00 84.44 166 ASN A CA 1
ATOM 1253 C C . ASN A 1 166 ? -1.735 9.597 -7.317 1.00 84.44 166 ASN A C 1
ATOM 1255 O O . ASN A 1 166 ? -1.643 9.508 -8.542 1.00 84.44 166 ASN A O 1
ATOM 1259 N N . ILE A 1 167 ? -2.484 8.782 -6.588 1.00 88.31 167 ILE A N 1
ATOM 1260 C CA . ILE A 1 167 ? -3.375 7.767 -7.145 1.00 88.31 167 ILE A CA 1
ATOM 1261 C C . ILE A 1 167 ? -4.797 8.051 -6.696 1.00 88.31 167 ILE A C 1
ATOM 1263 O O . ILE A 1 167 ? -5.021 8.634 -5.636 1.00 88.31 167 ILE A O 1
ATOM 1267 N N . THR A 1 168 ? -5.767 7.629 -7.496 1.00 89.56 168 THR A N 1
ATOM 1268 C CA . THR A 1 168 ? -7.183 7.748 -7.158 1.00 89.56 168 THR A CA 1
ATOM 1269 C C . THR A 1 168 ? -7.736 6.353 -6.924 1.00 89.56 168 THR A C 1
ATOM 1271 O O . THR A 1 168 ? -7.825 5.554 -7.853 1.00 89.56 168 THR A O 1
ATOM 1274 N N . ALA A 1 169 ? -8.105 6.050 -5.682 1.00 91.50 169 ALA A N 1
ATOM 1275 C CA . ALA A 1 169 ? -8.770 4.797 -5.369 1.00 91.50 169 ALA A CA 1
ATOM 1276 C C . ALA A 1 169 ? -10.191 4.792 -5.956 1.00 91.50 169 ALA A C 1
ATOM 1278 O O . ALA A 1 169 ? -10.941 5.772 -5.842 1.00 91.50 169 ALA A O 1
ATOM 1279 N N . GLY A 1 170 ? -10.555 3.676 -6.586 1.00 91.31 170 GLY A N 1
ATOM 1280 C CA . GLY A 1 170 ? -11.919 3.413 -7.032 1.00 91.31 170 GLY A CA 1
ATOM 1281 C C . GLY A 1 170 ? -12.841 3.085 -5.857 1.00 91.31 170 GLY A C 1
ATOM 1282 O O . GLY A 1 170 ? -12.372 2.768 -4.761 1.00 91.31 170 GLY A O 1
ATOM 1283 N N . ALA A 1 171 ? -14.151 3.145 -6.099 1.00 94.69 171 ALA A N 1
ATOM 1284 C CA . ALA A 1 171 ? -15.134 2.651 -5.143 1.00 94.69 171 ALA A CA 1
ATOM 1285 C C . ALA A 1 171 ? -14.984 1.136 -4.953 1.00 94.69 171 ALA A C 1
ATOM 1287 O O . ALA A 1 171 ? -14.506 0.429 -5.840 1.00 94.69 171 ALA A O 1
ATOM 1288 N N . GLY A 1 172 ? -15.427 0.640 -3.806 1.00 94.81 172 GLY A N 1
ATOM 1289 C CA . GLY A 1 172 ? -15.457 -0.787 -3.528 1.00 94.81 172 GLY A CA 1
ATOM 1290 C C . GLY A 1 172 ? -16.424 -1.093 -2.402 1.00 94.81 172 GLY A C 1
ATOM 1291 O O . GLY A 1 172 ? -16.644 -0.263 -1.520 1.00 94.81 172 GLY A O 1
ATOM 1292 N N . ASP A 1 173 ? -17.002 -2.285 -2.424 1.00 96.31 173 ASP A N 1
ATOM 1293 C CA . ASP A 1 173 ? -17.863 -2.760 -1.357 1.00 96.31 173 ASP A CA 1
ATOM 1294 C C . ASP A 1 173 ? -17.737 -4.269 -1.155 1.00 96.31 173 ASP A C 1
ATOM 1296 O O . ASP A 1 173 ? -17.486 -5.031 -2.084 1.00 96.31 173 ASP A O 1
ATOM 1300 N N . VAL A 1 174 ? -17.878 -4.695 0.096 1.00 96.56 174 VAL A N 1
ATOM 1301 C CA . VAL A 1 174 ? -17.819 -6.099 0.492 1.00 96.56 174 VAL A CA 1
ATOM 1302 C C . VAL A 1 174 ? -18.775 -6.337 1.652 1.00 96.56 174 VAL A C 1
ATOM 1304 O O . VAL A 1 174 ? -18.921 -5.499 2.542 1.00 96.56 174 VAL A O 1
ATOM 1307 N N . THR A 1 175 ? -19.431 -7.492 1.667 1.00 96.44 175 THR A N 1
ATOM 1308 C CA . THR A 1 175 ? -20.139 -7.966 2.862 1.00 96.44 175 THR A CA 1
ATOM 1309 C C . THR A 1 175 ? -19.237 -8.948 3.592 1.00 96.44 175 THR A C 1
ATOM 1311 O O . THR A 1 175 ? -18.769 -9.917 2.991 1.00 96.44 175 THR A O 1
ATOM 1314 N N . ILE A 1 176 ? -18.977 -8.687 4.870 1.00 95.31 176 ILE A N 1
ATOM 1315 C CA . ILE A 1 176 ? -18.160 -9.552 5.726 1.00 95.31 176 ILE A CA 1
ATOM 1316 C C . ILE A 1 176 ? -19.019 -10.162 6.833 1.00 95.31 176 ILE A C 1
ATOM 1318 O O . ILE A 1 176 ? -19.945 -9.520 7.337 1.00 95.31 176 ILE A O 1
ATOM 1322 N N . GLY A 1 177 ? -18.744 -11.424 7.152 1.00 94.75 177 GLY A N 1
ATOM 1323 C CA . GLY A 1 177 ? -19.475 -12.215 8.138 1.00 94.75 177 GLY A CA 1
ATOM 1324 C C . GLY A 1 177 ? -19.102 -11.886 9.583 1.00 94.75 177 GLY A C 1
ATOM 1325 O O . GLY A 1 177 ? -18.264 -11.028 9.856 1.00 94.75 177 GLY A O 1
ATOM 1326 N N . ASP A 1 178 ? -19.742 -12.576 10.526 1.00 92.94 178 ASP A N 1
ATOM 1327 C CA . ASP A 1 178 ? -19.398 -12.447 11.942 1.00 92.94 178 ASP A CA 1
ATOM 1328 C C . ASP A 1 178 ? -17.973 -12.952 12.209 1.00 92.94 178 ASP A C 1
ATOM 1330 O O . ASP A 1 178 ? -17.550 -13.973 11.665 1.00 92.94 178 ASP A O 1
ATOM 1334 N N . GLY A 1 179 ? -17.226 -12.206 13.023 1.00 89.62 179 GLY A N 1
ATOM 1335 C CA . GLY A 1 179 ? -15.819 -12.485 13.322 1.00 89.62 179 GLY A CA 1
ATOM 1336 C C . GLY A 1 179 ? -14.849 -12.283 12.150 1.00 89.62 179 GLY A C 1
ATOM 1337 O O . GLY A 1 179 ? -13.681 -12.646 12.272 1.00 89.62 179 GLY A O 1
ATOM 1338 N N . GLU A 1 180 ? -15.295 -11.714 11.025 1.00 95.88 180 GLU A N 1
ATOM 1339 C CA . GLU A 1 180 ? -14.415 -11.328 9.921 1.00 95.88 180 GLU A CA 1
ATOM 1340 C C . GLU A 1 180 ? -13.985 -9.863 10.044 1.00 95.88 180 GLU A C 1
ATOM 1342 O O . GLU A 1 180 ? -14.786 -8.988 10.387 1.00 95.88 180 GLU A O 1
ATOM 1347 N N . CYS A 1 181 ? -12.722 -9.588 9.721 1.00 97.44 181 CYS A N 1
ATOM 1348 C CA . CYS A 1 181 ? -12.161 -8.244 9.696 1.00 97.44 181 CYS A CA 1
ATOM 1349 C C . CYS A 1 181 ? -11.410 -7.999 8.393 1.00 97.44 181 CYS A C 1
ATOM 1351 O O . CYS A 1 181 ? -10.975 -8.929 7.709 1.00 97.44 181 CYS A O 1
ATOM 1353 N N . GLY A 1 182 ? -11.231 -6.730 8.052 1.00 97.81 182 GLY A N 1
ATOM 1354 C CA . GLY A 1 182 ? -10.428 -6.351 6.906 1.00 97.81 182 GLY A CA 1
ATOM 1355 C C . GLY A 1 182 ? -10.372 -4.856 6.688 1.00 97.81 182 GLY A C 1
ATOM 1356 O O . GLY A 1 182 ? -10.827 -4.071 7.519 1.00 97.81 182 GLY A O 1
ATOM 1357 N N . TYR A 1 183 ? -9.789 -4.464 5.568 1.00 98.00 183 TYR A N 1
ATOM 1358 C CA . TYR A 1 183 ? -9.671 -3.073 5.159 1.00 98.00 183 TYR A CA 1
ATOM 1359 C C . TYR A 1 183 ? -9.544 -2.979 3.643 1.00 98.00 183 TYR A C 1
ATOM 1361 O O . TYR A 1 183 ? -9.249 -3.967 2.974 1.00 98.00 183 TYR A O 1
ATOM 1369 N N . PHE A 1 184 ? -9.767 -1.790 3.091 1.00 97.94 184 PHE A N 1
ATOM 1370 C CA . PHE A 1 184 ? -9.551 -1.563 1.670 1.00 97.94 184 PHE A CA 1
ATOM 1371 C C . PHE A 1 184 ? -8.132 -1.066 1.406 1.00 97.94 184 PHE A C 1
ATOM 1373 O O . PHE A 1 184 ? -7.591 -0.225 2.126 1.00 97.94 184 PHE A O 1
ATOM 1380 N N . THR A 1 185 ? -7.547 -1.568 0.331 1.00 97.81 185 THR A N 1
ATOM 1381 C CA . THR A 1 185 ? -6.204 -1.229 -0.128 1.00 97.81 185 THR A CA 1
ATOM 1382 C C . THR A 1 185 ? -6.248 -0.938 -1.623 1.00 97.81 185 THR A C 1
ATOM 1384 O O . THR A 1 185 ? -7.181 -1.356 -2.314 1.00 97.81 185 THR A O 1
ATOM 1387 N N . TRP A 1 186 ? -5.254 -0.222 -2.131 1.00 96.44 186 TRP A N 1
ATOM 1388 C CA . TRP A 1 186 ? -5.067 -0.027 -3.562 1.00 96.44 186 TRP A CA 1
ATOM 1389 C C . TRP A 1 186 ? -3.833 -0.787 -4.043 1.00 96.44 186 TRP A C 1
ATOM 1391 O O . TRP A 1 186 ? -2.763 -0.672 -3.448 1.00 96.44 186 TRP A O 1
ATOM 1401 N N . ILE A 1 187 ? -3.972 -1.544 -5.130 1.00 95.62 187 ILE A N 1
ATOM 1402 C CA . ILE A 1 187 ? -2.874 -2.281 -5.759 1.00 95.62 187 ILE A CA 1
ATOM 1403 C C . ILE A 1 187 ? -2.725 -1.791 -7.192 1.00 95.62 187 ILE A C 1
ATOM 1405 O O . ILE A 1 187 ? -3.568 -2.046 -8.053 1.00 95.62 187 ILE A O 1
ATOM 1409 N N . GLY A 1 188 ? -1.639 -1.067 -7.436 1.00 93.12 188 GLY A N 1
ATOM 1410 C CA . GLY A 1 188 ? -1.269 -0.597 -8.763 1.00 93.12 188 GLY A CA 1
ATOM 1411 C C . GLY A 1 188 ? -0.572 -1.657 -9.596 1.00 93.12 188 GLY A C 1
ATOM 1412 O O . GLY A 1 188 ? -0.105 -2.673 -9.079 1.00 93.12 188 GLY A O 1
ATOM 1413 N N . THR A 1 189 ? -0.432 -1.373 -10.887 1.00 92.06 189 THR A N 1
ATOM 1414 C CA . THR A 1 189 ? 0.491 -2.111 -11.754 1.00 92.06 189 THR A CA 1
ATOM 1415 C C . THR A 1 189 ? 1.702 -1.247 -12.088 1.00 92.06 189 THR A C 1
ATOM 1417 O O . THR A 1 189 ? 1.576 -0.078 -12.461 1.00 92.06 189 THR A O 1
ATOM 1420 N N . LYS A 1 190 ? 2.890 -1.837 -11.989 1.00 92.50 190 LYS A N 1
ATOM 1421 C CA . LYS A 1 190 ? 4.116 -1.286 -12.556 1.00 92.50 190 LYS A CA 1
ATOM 1422 C C . LYS A 1 190 ? 4.480 -2.008 -13.850 1.00 92.50 190 LYS A C 1
ATOM 1424 O O . LYS A 1 190 ? 4.312 -3.220 -13.978 1.00 92.50 190 LYS A O 1
ATOM 1429 N N . LYS A 1 191 ? 5.006 -1.242 -14.794 1.00 93.19 191 LYS A N 1
ATOM 1430 C CA . LYS A 1 191 ? 5.676 -1.691 -16.005 1.00 93.19 191 LYS A CA 1
ATOM 1431 C C . LYS A 1 191 ? 7.178 -1.714 -15.734 1.00 93.19 191 LYS A C 1
ATOM 1433 O O . LYS A 1 191 ? 7.795 -0.658 -15.582 1.00 93.19 191 LYS A O 1
ATOM 1438 N N . THR A 1 192 ? 7.748 -2.908 -15.685 1.00 95.62 192 THR A N 1
ATOM 1439 C CA . THR A 1 192 ? 9.191 -3.136 -15.630 1.00 95.62 192 THR A CA 1
ATOM 1440 C C . THR A 1 192 ? 9.700 -3.318 -17.052 1.00 95.62 192 THR A C 1
ATOM 1442 O O . THR A 1 192 ? 9.257 -4.226 -17.751 1.00 95.62 192 THR A O 1
ATOM 1445 N N . VAL A 1 193 ? 10.630 -2.475 -17.489 1.00 96.31 193 VAL A N 1
ATOM 1446 C CA . VAL A 1 193 ? 11.273 -2.583 -18.806 1.00 96.31 193 VAL A CA 1
ATOM 1447 C C . VAL A 1 193 ? 12.754 -2.853 -18.628 1.00 96.31 193 VAL A C 1
ATOM 1449 O O . VAL A 1 193 ? 13.410 -2.206 -17.815 1.00 96.31 193 VAL A O 1
ATOM 1452 N N . CYS A 1 194 ? 13.273 -3.830 -19.363 1.00 97.69 194 CYS A N 1
ATOM 1453 C CA . CYS A 1 194 ? 14.675 -4.225 -19.342 1.00 97.69 194 CYS A CA 1
ATOM 1454 C C . CYS A 1 194 ? 15.261 -4.163 -20.751 1.00 97.69 194 CYS A C 1
ATOM 1456 O O . CYS A 1 194 ? 14.609 -4.533 -21.730 1.00 97.69 194 CYS A O 1
ATOM 1458 N N . GLY A 1 195 ? 16.517 -3.737 -20.843 1.00 97.12 195 GLY A N 1
ATOM 1459 C CA . GLY A 1 195 ? 17.154 -3.446 -22.119 1.00 97.12 195 GLY A CA 1
ATOM 1460 C C . GLY A 1 195 ? 18.636 -3.126 -21.986 1.00 97.12 195 GLY A C 1
ATOM 1461 O O . GLY A 1 195 ? 19.252 -3.454 -20.972 1.00 97.12 195 GLY A O 1
ATOM 1462 N N . SER A 1 196 ? 19.206 -2.476 -22.994 1.00 96.94 196 SER A N 1
ATOM 1463 C CA . SER A 1 196 ? 20.554 -1.902 -22.913 1.00 96.94 196 SER A CA 1
ATOM 1464 C C . SER A 1 196 ? 20.470 -0.391 -22.783 1.00 96.94 196 SER A C 1
ATOM 1466 O O . SER A 1 196 ? 19.785 0.263 -23.564 1.00 96.94 196 SER A O 1
ATOM 1468 N N . LEU A 1 197 ? 21.204 0.163 -21.822 1.00 96.56 197 LEU A N 1
ATOM 1469 C CA . LEU A 1 197 ? 21.430 1.598 -21.700 1.00 96.56 197 LEU A CA 1
ATOM 1470 C C . LEU A 1 197 ? 22.840 1.904 -22.204 1.00 96.56 197 LEU A C 1
ATOM 1472 O O . LEU A 1 197 ? 23.822 1.463 -21.610 1.00 96.56 197 LEU A O 1
ATOM 1476 N N . THR A 1 198 ? 22.944 2.665 -23.284 1.00 95.12 198 THR A N 1
ATOM 1477 C CA . THR A 1 198 ? 24.223 3.073 -23.868 1.00 95.12 198 THR A CA 1
ATOM 1478 C C . THR A 1 198 ? 24.427 4.562 -23.624 1.00 95.12 198 THR A C 1
ATOM 1480 O O . THR A 1 198 ? 23.530 5.357 -23.875 1.00 95.12 198 THR A O 1
ATOM 1483 N N . LYS A 1 199 ? 25.605 4.961 -23.148 1.00 93.31 199 LYS A N 1
ATOM 1484 C CA . LYS A 1 199 ? 26.000 6.364 -22.973 1.00 93.31 199 LYS A CA 1
ATOM 1485 C C . LYS A 1 199 ? 27.114 6.717 -23.950 1.00 93.31 199 LYS A C 1
ATOM 1487 O O . LYS A 1 199 ? 27.860 5.844 -24.397 1.00 93.31 199 LYS A O 1
ATOM 1492 N N . ALA A 1 200 ? 27.230 7.998 -24.263 1.00 90.12 200 ALA A N 1
ATOM 1493 C CA . ALA A 1 200 ? 28.280 8.576 -25.085 1.00 90.12 200 ALA A CA 1
ATOM 1494 C C . ALA A 1 200 ? 28.865 9.820 -24.401 1.00 90.12 200 ALA A C 1
ATOM 1496 O O . ALA A 1 200 ? 28.232 10.447 -23.550 1.00 90.12 200 ALA A O 1
ATOM 1497 N N . ASN A 1 201 ? 30.076 10.211 -24.794 1.00 89.12 201 ASN A N 1
ATOM 1498 C CA . ASN A 1 201 ? 30.688 11.434 -24.295 1.00 89.12 201 ASN A CA 1
ATOM 1499 C C . ASN A 1 201 ? 30.077 12.640 -25.006 1.00 89.12 201 ASN A C 1
ATOM 1501 O O . ASN A 1 201 ? 30.049 12.698 -26.237 1.00 89.12 201 ASN A O 1
ATOM 1505 N N . ARG A 1 202 ? 29.631 13.632 -24.238 1.00 88.25 202 ARG A N 1
ATOM 1506 C CA . ARG A 1 202 ? 29.202 14.917 -24.788 1.00 88.25 202 ARG A CA 1
ATOM 1507 C C . ARG A 1 202 ? 30.422 15.762 -25.144 1.00 88.25 202 ARG A C 1
ATOM 1509 O O . ARG A 1 202 ? 31.260 16.037 -24.288 1.00 88.25 202 ARG A O 1
ATOM 1516 N N . HIS A 1 203 ? 30.494 16.209 -26.391 1.00 87.12 203 HIS A N 1
ATOM 1517 C CA . HIS A 1 203 ? 31.527 17.112 -26.881 1.00 87.12 203 HIS A CA 1
ATOM 1518 C C . HIS A 1 203 ? 30.957 18.500 -27.154 1.00 87.12 203 HIS A C 1
ATOM 1520 O O . HIS A 1 203 ? 30.037 18.672 -27.954 1.00 87.12 203 HIS A O 1
ATOM 1526 N N . GLU A 1 204 ? 31.562 19.497 -26.510 1.00 88.25 204 GLU A N 1
ATOM 1527 C CA . GLU A 1 204 ? 31.313 20.911 -26.770 1.00 88.25 204 GLU A CA 1
ATOM 1528 C C . GLU A 1 204 ? 32.271 21.389 -27.874 1.00 88.25 204 GLU A C 1
ATOM 1530 O O . GLU A 1 204 ? 33.495 21.334 -27.701 1.00 88.25 204 GLU A O 1
ATOM 1535 N N . PRO A 1 205 ? 31.773 21.824 -29.041 1.00 84.56 205 PRO A N 1
ATOM 1536 C CA . PRO A 1 205 ? 32.641 22.272 -30.119 1.00 84.56 205 PRO A CA 1
ATOM 1537 C C . PRO A 1 205 ? 33.293 23.618 -29.783 1.00 84.56 205 PRO A C 1
ATOM 1539 O O . PRO A 1 205 ? 32.636 24.584 -29.403 1.00 84.56 205 PRO A O 1
ATOM 1542 N N . VAL A 1 206 ? 34.599 23.717 -30.040 1.00 85.94 206 VAL A N 1
ATOM 1543 C CA . VAL A 1 206 ? 35.423 24.907 -29.738 1.00 85.94 206 VAL A CA 1
ATOM 1544 C C . VAL A 1 206 ? 34.972 26.166 -30.506 1.00 85.94 206 VAL A C 1
ATOM 1546 O O . VAL A 1 206 ? 35.209 27.282 -30.059 1.00 85.94 206 VAL A O 1
ATOM 1549 N N . ASN A 1 207 ? 34.279 26.002 -31.639 1.00 89.00 207 ASN A N 1
ATOM 1550 C CA . ASN A 1 207 ? 33.892 27.093 -32.544 1.00 89.00 207 ASN A CA 1
ATOM 1551 C C . ASN A 1 207 ? 32.413 27.516 -32.425 1.00 89.00 207 ASN A C 1
ATOM 1553 O O . ASN A 1 207 ? 31.867 28.075 -33.374 1.00 89.00 207 ASN A O 1
ATOM 1557 N N . GLY A 1 208 ? 31.740 27.214 -31.308 1.00 83.56 208 GLY A N 1
ATOM 1558 C CA . GLY A 1 208 ? 30.330 27.584 -31.110 1.00 83.56 208 GLY A CA 1
ATOM 1559 C C . GLY A 1 208 ? 29.338 26.798 -31.977 1.00 83.56 208 GLY A C 1
ATOM 1560 O O . GLY A 1 208 ? 28.240 27.279 -32.247 1.00 83.56 208 GLY A O 1
ATOM 1561 N N . GLY A 1 209 ? 29.724 25.606 -32.443 1.00 84.56 209 GLY A N 1
ATOM 1562 C CA . GLY A 1 209 ? 28.788 24.659 -33.054 1.00 84.56 209 GLY A CA 1
ATOM 1563 C C . GLY A 1 209 ? 27.804 24.076 -32.030 1.00 84.56 209 GLY A C 1
ATOM 1564 O O . GLY A 1 209 ? 27.901 24.339 -30.833 1.00 84.56 209 GLY A O 1
ATOM 1565 N N . SER A 1 210 ? 26.878 23.236 -32.487 1.00 83.56 210 SER A N 1
ATOM 1566 C CA . SER A 1 210 ? 26.009 22.482 -31.577 1.00 83.56 210 SER A CA 1
ATOM 1567 C C . SER A 1 210 ? 26.794 21.373 -30.858 1.00 83.56 210 SER A C 1
ATOM 1569 O O . SER A 1 210 ? 27.621 20.721 -31.506 1.00 83.56 210 SER A O 1
ATOM 1571 N N . PRO A 1 211 ? 26.540 21.133 -29.555 1.00 84.19 211 PRO A N 1
ATOM 1572 C CA . PRO A 1 211 ? 27.056 19.962 -28.858 1.00 84.19 211 PRO A CA 1
ATOM 1573 C C . PRO A 1 211 ? 26.718 18.686 -29.630 1.00 84.19 211 PRO A C 1
ATOM 1575 O O . PRO A 1 211 ? 25.648 18.592 -30.234 1.00 84.19 211 PRO A O 1
ATOM 1578 N N . TYR A 1 212 ? 27.622 17.714 -29.608 1.00 85.25 212 TYR A N 1
ATOM 1579 C CA . TYR A 1 212 ? 27.398 16.409 -30.224 1.00 85.25 212 TYR A CA 1
ATOM 1580 C C . TYR A 1 212 ? 27.881 15.290 -29.310 1.00 85.25 212 TYR A C 1
ATOM 1582 O O . TYR A 1 212 ? 28.711 15.497 -28.426 1.00 85.25 212 TYR A O 1
ATOM 1590 N N . CYS A 1 213 ? 27.370 14.089 -29.544 1.00 86.44 213 CYS A N 1
ATOM 1591 C CA . CYS A 1 213 ? 27.767 12.902 -28.804 1.00 86.44 213 CYS A CA 1
ATOM 1592 C C . CYS A 1 213 ? 28.841 12.134 -29.575 1.00 86.44 213 CYS A C 1
ATOM 1594 O O . CYS A 1 213 ? 28.692 11.873 -30.768 1.00 86.44 213 CYS A O 1
ATOM 1596 N N . GLN A 1 214 ? 29.923 11.766 -28.892 1.00 85.88 214 GLN A N 1
ATOM 1597 C CA . GLN A 1 214 ? 30.971 10.888 -29.400 1.00 85.88 214 GLN A CA 1
ATOM 1598 C C . GLN A 1 214 ? 30.991 9.615 -28.553 1.00 85.88 214 GLN A C 1
ATOM 1600 O O . GLN A 1 214 ? 31.251 9.650 -27.351 1.00 85.88 214 GLN A O 1
ATOM 1605 N N . GLY A 1 215 ? 30.706 8.476 -29.167 1.00 76.44 215 GLY A N 1
ATOM 1606 C CA . GLY A 1 215 ? 30.554 7.215 -28.450 1.00 76.44 215 GLY A CA 1
ATOM 1607 C C . GLY A 1 215 ? 30.093 6.085 -29.369 1.00 76.44 215 GLY A C 1
ATOM 1608 O O . GLY A 1 215 ? 30.061 6.294 -30.585 1.00 76.44 215 GLY A O 1
ATOM 1609 N N . PRO A 1 216 ? 29.776 4.902 -28.812 1.00 84.88 216 PRO A N 1
ATOM 1610 C CA . PRO A 1 216 ? 29.468 4.637 -27.396 1.00 84.88 216 PRO A CA 1
ATOM 1611 C C . PRO A 1 216 ? 30.681 4.750 -26.451 1.00 84.88 216 PRO A C 1
ATOM 1613 O O . PRO A 1 216 ? 31.806 4.444 -26.836 1.00 84.88 216 PRO A O 1
ATOM 1616 N N . SER A 1 217 ? 30.461 5.215 -25.217 1.00 86.62 217 SER A N 1
ATOM 1617 C CA . SER A 1 217 ? 31.474 5.311 -24.148 1.00 86.62 217 SER A CA 1
ATOM 1618 C C . SER A 1 217 ? 31.254 4.295 -23.027 1.00 86.62 217 SER A C 1
ATOM 1620 O O . SER A 1 217 ? 32.214 3.813 -22.435 1.00 86.62 217 SER A O 1
ATOM 1622 N N . GLU A 1 218 ? 29.996 3.974 -22.734 1.00 94.44 218 GLU A N 1
ATOM 1623 C CA . GLU A 1 218 ? 29.598 3.020 -21.701 1.00 94.44 218 GLU A CA 1
ATOM 1624 C C . GLU A 1 218 ? 28.326 2.298 -22.153 1.00 94.44 218 GLU A C 1
ATOM 1626 O O . GLU A 1 218 ? 27.465 2.886 -22.809 1.00 94.44 218 GLU A O 1
ATOM 1631 N N . THR A 1 219 ? 28.196 1.015 -21.825 1.00 95.94 219 THR A N 1
ATOM 1632 C CA . THR A 1 219 ? 26.987 0.236 -22.109 1.00 95.94 219 THR A CA 1
ATOM 1633 C C . THR A 1 219 ? 26.669 -0.651 -20.925 1.00 95.94 219 THR A C 1
ATOM 1635 O O . THR A 1 219 ? 27.466 -1.508 -20.547 1.00 95.94 219 THR A O 1
ATOM 1638 N N . THR A 1 220 ? 25.476 -0.467 -20.375 1.00 97.38 220 THR A N 1
ATOM 1639 C CA . THR A 1 220 ? 24.937 -1.297 -19.307 1.00 97.38 220 THR A CA 1
ATOM 1640 C C . THR A 1 220 ? 23.873 -2.203 -19.902 1.00 97.38 220 THR A C 1
ATOM 1642 O O . THR A 1 220 ? 22.746 -1.779 -20.164 1.00 97.38 220 THR A O 1
ATOM 1645 N N . ALA A 1 221 ? 24.246 -3.459 -20.143 1.00 96.75 221 ALA A N 1
ATOM 1646 C CA . ALA A 1 221 ? 23.311 -4.491 -20.569 1.00 96.75 221 ALA A CA 1
ATOM 1647 C C . ALA A 1 221 ? 22.358 -4.873 -19.425 1.00 96.75 221 ALA A C 1
ATOM 1649 O O . ALA A 1 221 ? 22.725 -4.808 -18.250 1.00 96.75 221 ALA A O 1
ATOM 1650 N N . ASN A 1 222 ? 21.151 -5.324 -19.778 1.00 96.38 222 ASN A N 1
ATOM 1651 C CA . ASN A 1 222 ? 20.103 -5.720 -18.831 1.00 96.38 222 ASN A CA 1
ATOM 1652 C C . ASN A 1 222 ? 19.776 -4.620 -17.796 1.00 96.38 222 ASN A C 1
ATOM 1654 O O . ASN A 1 222 ? 19.519 -4.902 -16.626 1.00 96.38 222 ASN A O 1
ATOM 1658 N N . TYR A 1 223 ? 19.797 -3.362 -18.237 1.00 97.25 223 TYR A N 1
ATOM 1659 C CA . TYR A 1 223 ? 19.372 -2.211 -17.454 1.00 97.25 223 TYR A CA 1
ATOM 1660 C C . TYR A 1 223 ? 17.845 -2.218 -17.346 1.00 97.25 223 TYR A C 1
ATOM 1662 O O . TYR A 1 223 ? 17.139 -2.033 -18.345 1.00 97.25 223 TYR A O 1
ATOM 1670 N N . CYS A 1 224 ? 17.350 -2.484 -16.138 1.00 96.88 224 CYS A N 1
ATOM 1671 C CA . CYS A 1 224 ? 15.927 -2.589 -15.841 1.00 96.88 224 CYS A CA 1
ATOM 1672 C C . CYS A 1 224 ? 15.445 -1.380 -15.043 1.00 96.88 224 CYS A C 1
ATOM 1674 O O . CYS A 1 224 ? 16.079 -0.999 -14.058 1.00 96.88 224 CYS A O 1
ATOM 1676 N N . VAL A 1 225 ? 14.303 -0.822 -15.434 1.00 95.69 225 VAL A N 1
ATOM 1677 C CA . VAL A 1 225 ? 13.628 0.251 -14.699 1.00 95.69 225 VAL A CA 1
ATOM 1678 C C . VAL A 1 225 ? 12.143 -0.032 -14.564 1.00 95.69 225 VAL A C 1
ATOM 1680 O O . VAL A 1 225 ? 11.526 -0.647 -15.435 1.00 95.69 225 VAL A O 1
ATOM 1683 N N . ASP A 1 226 ? 11.575 0.459 -13.471 1.00 94.00 226 ASP A N 1
ATOM 1684 C CA . ASP A 1 226 ? 10.148 0.394 -13.198 1.00 94.00 226 ASP A CA 1
ATOM 1685 C C . ASP A 1 226 ? 9.504 1.752 -13.493 1.00 94.00 226 ASP A C 1
ATOM 1687 O O . ASP A 1 226 ? 10.068 2.808 -13.210 1.00 94.00 226 ASP A O 1
ATOM 1691 N N . SER A 1 227 ? 8.297 1.718 -14.043 1.00 91.12 227 SER A N 1
ATOM 1692 C CA . SER A 1 227 ? 7.407 2.873 -14.174 1.00 91.12 227 SER A CA 1
ATOM 1693 C C . SER A 1 227 ? 6.001 2.446 -13.792 1.00 91.12 227 SER A C 1
ATOM 1695 O O . SER A 1 227 ? 5.617 1.301 -14.020 1.00 91.12 227 SER A O 1
ATOM 1697 N N . MET A 1 228 ? 5.211 3.335 -13.203 1.00 88.81 228 MET A N 1
ATOM 1698 C CA . MET A 1 228 ? 3.806 3.020 -12.957 1.00 88.81 228 MET A CA 1
ATOM 1699 C C . MET A 1 228 ? 3.044 3.068 -14.277 1.00 88.81 228 MET A C 1
ATOM 1701 O O . MET A 1 228 ? 3.244 3.973 -15.088 1.00 88.81 228 MET A O 1
ATOM 1705 N N . THR A 1 229 ? 2.144 2.114 -14.501 1.00 85.56 229 THR A N 1
ATOM 1706 C CA . THR A 1 229 ? 1.222 2.229 -15.633 1.00 85.56 229 THR A CA 1
ATOM 1707 C C . THR A 1 229 ? 0.265 3.379 -15.350 1.00 85.56 229 THR A C 1
ATOM 1709 O O . THR A 1 229 ? -0.412 3.357 -14.324 1.00 85.56 229 THR A O 1
ATOM 1712 N N . SER A 1 230 ? 0.212 4.383 -16.220 1.00 78.81 230 SER A N 1
ATOM 1713 C CA . SER A 1 230 ? -0.726 5.498 -16.100 1.00 78.81 230 SER A CA 1
ATOM 1714 C C . SER A 1 230 ? -1.952 5.292 -16.984 1.00 78.81 230 SER A C 1
ATOM 1716 O O . SER A 1 230 ? -1.894 4.620 -18.016 1.00 78.81 230 SER A O 1
ATOM 1718 N N . GLY A 1 231 ? -3.059 5.916 -16.595 1.00 66.94 231 GLY A N 1
ATOM 1719 C CA . GLY A 1 231 ? -4.214 6.106 -17.456 1.00 66.94 231 GLY A CA 1
ATOM 1720 C C . GLY A 1 231 ? -3.914 7.049 -18.636 1.00 66.94 231 GLY A C 1
ATOM 1721 O O . GLY A 1 231 ? -2.763 7.421 -18.881 1.00 66.94 231 GLY A O 1
ATOM 1722 N N . PRO A 1 232 ? -4.949 7.455 -19.391 1.00 61.06 232 PRO A N 1
ATOM 1723 C CA . PRO A 1 232 ? -4.807 8.322 -20.559 1.00 61.06 232 PRO A CA 1
ATOM 1724 C C . PRO A 1 232 ? -4.029 9.614 -20.262 1.00 61.06 232 PRO A C 1
ATOM 1726 O O . PRO A 1 232 ? -4.193 10.213 -19.201 1.00 61.06 232 PRO A O 1
ATOM 1729 N N . LEU A 1 233 ? -3.269 10.100 -21.253 1.00 60.06 233 LEU A N 1
ATOM 1730 C CA . LEU A 1 233 ? -2.376 11.273 -21.161 1.00 60.06 233 LEU A CA 1
ATOM 1731 C C . LEU A 1 233 ? -3.010 12.543 -20.567 1.00 60.06 233 LEU A C 1
ATOM 1733 O O . LEU A 1 233 ? -2.300 13.393 -20.041 1.00 60.06 233 LEU A O 1
ATOM 1737 N N . LEU A 1 234 ? -4.333 12.693 -20.667 1.00 50.50 234 LEU A N 1
ATOM 1738 C CA . LEU A 1 234 ? -5.048 13.875 -20.186 1.00 50.50 234 LEU A CA 1
ATOM 1739 C C . LEU A 1 234 ? -5.242 13.896 -18.662 1.00 50.50 234 LEU A C 1
ATOM 1741 O O . LEU A 1 234 ? -5.501 14.968 -18.132 1.00 50.50 234 LEU A O 1
ATOM 1745 N N . ASN A 1 235 ? -5.102 12.758 -17.971 1.00 61.09 235 ASN A N 1
ATOM 1746 C CA . ASN A 1 235 ? -5.151 12.643 -16.510 1.00 61.09 235 ASN A CA 1
ATOM 1747 C C . ASN A 1 235 ? -4.300 11.436 -16.068 1.00 61.09 235 ASN A C 1
ATOM 1749 O O . ASN A 1 235 ? -4.854 10.345 -15.879 1.00 61.09 235 ASN A O 1
ATOM 1753 N N . PRO A 1 236 ? -2.970 11.595 -15.916 1.00 63.38 236 PRO A N 1
ATOM 1754 C CA . PRO A 1 236 ? -2.061 10.506 -15.567 1.00 63.38 236 PRO A CA 1
ATOM 1755 C C . PRO A 1 236 ? -2.233 10.112 -14.093 1.00 63.38 236 PRO A C 1
ATOM 1757 O O . PRO A 1 236 ? -1.412 10.419 -13.237 1.00 63.38 236 PRO A O 1
ATOM 1760 N N . SER A 1 237 ? -3.336 9.439 -13.788 1.00 74.62 237 SER A N 1
ATOM 1761 C CA . SER A 1 237 ? -3.482 8.663 -12.559 1.00 74.62 237 SER A CA 1
ATOM 1762 C C . SER A 1 237 ? -2.876 7.286 -12.799 1.00 74.62 237 SER A C 1
ATOM 1764 O O . SER A 1 237 ? -2.993 6.746 -13.902 1.00 74.62 237 SER A O 1
ATOM 1766 N N . ALA A 1 238 ? -2.184 6.719 -11.811 1.00 83.50 238 ALA A N 1
ATOM 1767 C CA . ALA A 1 238 ? -1.722 5.346 -11.959 1.00 83.50 238 ALA A CA 1
ATOM 1768 C C . ALA A 1 238 ? -2.914 4.385 -12.020 1.00 83.50 238 ALA A C 1
ATOM 1770 O O . ALA A 1 238 ? -3.874 4.520 -11.259 1.00 83.50 238 ALA A O 1
ATOM 1771 N N . ASN A 1 239 ? -2.822 3.396 -12.903 1.00 83.75 239 ASN A N 1
ATOM 1772 C CA . ASN A 1 239 ? -3.787 2.312 -12.984 1.00 83.75 239 ASN A CA 1
ATOM 1773 C C . ASN A 1 239 ? -3.599 1.379 -11.788 1.00 83.75 239 ASN A C 1
ATOM 1775 O O . ASN A 1 239 ? -2.477 1.004 -11.431 1.00 83.75 239 ASN A O 1
ATOM 1779 N N . GLY A 1 240 ? -4.715 0.972 -11.199 1.00 89.50 240 GLY A N 1
ATOM 1780 C CA . GLY A 1 240 ? -4.737 0.002 -10.121 1.00 89.50 240 GLY A CA 1
ATOM 1781 C C . GLY A 1 240 ? -6.148 -0.330 -9.681 1.00 89.50 240 GLY A C 1
ATOM 1782 O O . GLY A 1 240 ? -7.126 0.240 -10.168 1.00 89.50 240 GLY A O 1
ATOM 1783 N N . HIS A 1 241 ? -6.230 -1.261 -8.743 1.00 91.50 241 HIS A N 1
ATOM 1784 C CA . HIS A 1 241 ? -7.478 -1.820 -8.259 1.00 91.50 241 HIS A CA 1
ATOM 1785 C C . HIS A 1 241 ? -7.619 -1.558 -6.766 1.00 91.50 241 HIS A C 1
ATOM 1787 O O . HIS A 1 241 ? -6.701 -1.809 -5.986 1.00 91.50 241 HIS A O 1
ATOM 1793 N N . THR A 1 242 ? -8.790 -1.067 -6.370 1.00 95.75 242 THR A N 1
ATOM 1794 C CA . THR A 1 242 ? -9.209 -1.095 -4.973 1.00 95.75 242 THR A CA 1
ATOM 1795 C C . THR A 1 242 ? -9.644 -2.518 -4.646 1.00 95.75 242 THR A C 1
ATOM 1797 O O . THR A 1 242 ? -10.588 -3.019 -5.256 1.00 95.75 242 THR A O 1
ATOM 1800 N N . VAL A 1 243 ? -9.004 -3.153 -3.669 1.00 97.19 243 VAL A N 1
ATOM 1801 C CA . VAL A 1 243 ? -9.361 -4.503 -3.213 1.00 97.19 243 VAL A CA 1
ATOM 1802 C C . VAL A 1 243 ? -9.562 -4.525 -1.701 1.00 97.19 243 VAL A C 1
ATOM 1804 O O . VAL A 1 243 ? -9.079 -3.647 -0.983 1.00 97.19 243 VAL A O 1
ATOM 1807 N N . PHE A 1 244 ? -10.303 -5.516 -1.208 1.00 98.12 244 PHE A N 1
ATOM 1808 C CA . PHE A 1 244 ? -10.522 -5.706 0.223 1.00 98.12 244 PHE A CA 1
ATOM 1809 C C . PHE A 1 244 ? -9.605 -6.801 0.765 1.00 98.12 244 PHE A C 1
ATOM 1811 O O . PHE A 1 244 ? -9.660 -7.945 0.316 1.00 98.12 244 PHE A O 1
ATOM 1818 N N . VAL A 1 245 ? -8.797 -6.453 1.759 1.00 98.38 245 VAL A N 1
ATOM 1819 C CA . VAL A 1 245 ? -7.861 -7.360 2.422 1.00 98.38 245 VAL A CA 1
ATOM 1820 C C . VAL A 1 245 ? -8.515 -7.929 3.658 1.00 98.38 245 VAL A C 1
ATOM 1822 O O . VAL A 1 245 ? -8.920 -7.185 4.552 1.00 98.38 245 VAL A O 1
ATOM 1825 N N . ARG A 1 246 ? -8.594 -9.254 3.733 1.00 98.19 246 ARG A N 1
ATOM 1826 C CA . ARG A 1 246 ? -9.152 -9.951 4.891 1.00 98.19 246 ARG A CA 1
ATOM 1827 C C . ARG A 1 246 ? -8.064 -10.206 5.925 1.00 98.19 246 ARG A C 1
ATOM 1829 O O . ARG A 1 246 ? -6.981 -10.688 5.594 1.00 98.19 246 ARG A O 1
ATOM 1836 N N . ILE A 1 247 ? -8.359 -9.935 7.187 1.00 98.19 247 ILE A N 1
ATOM 1837 C CA . ILE A 1 247 ? -7.438 -10.151 8.303 1.00 98.19 247 ILE A CA 1
ATOM 1838 C C . ILE A 1 247 ? -8.132 -10.911 9.433 1.00 98.19 247 ILE A C 1
ATOM 1840 O O . ILE A 1 247 ? -9.358 -10.916 9.552 1.00 98.19 247 ILE A O 1
ATOM 1844 N N . ASP A 1 248 ? -7.336 -11.542 10.282 1.00 97.56 248 ASP A N 1
ATOM 1845 C CA . ASP A 1 248 ? -7.800 -12.133 11.530 1.00 97.56 248 ASP A CA 1
ATOM 1846 C C . ASP A 1 248 ? -8.109 -11.028 12.557 1.00 97.56 248 ASP A C 1
ATOM 1848 O O . ASP A 1 248 ? -7.240 -10.222 12.879 1.00 97.56 248 ASP A O 1
ATOM 1852 N N . CYS A 1 249 ? -9.334 -10.969 13.092 1.00 96.38 249 CYS A N 1
ATOM 1853 C CA . CYS A 1 249 ? -9.737 -9.904 14.024 1.00 96.38 249 CYS A CA 1
ATOM 1854 C C . CYS A 1 249 ? -8.943 -9.897 15.342 1.00 96.38 249 CYS A C 1
ATOM 1856 O O . CYS A 1 249 ? -8.786 -8.849 15.971 1.00 96.38 249 CYS A O 1
ATOM 1858 N N . GLY A 1 250 ? -8.463 -11.060 15.794 1.00 96.12 250 GLY A N 1
ATOM 1859 C CA . GLY A 1 250 ? -7.767 -11.197 17.072 1.00 96.12 250 GLY A CA 1
ATOM 1860 C C . GLY A 1 250 ? -6.313 -10.742 17.004 1.00 96.12 250 GLY A C 1
ATOM 1861 O O . GLY A 1 250 ? -5.812 -10.117 17.932 1.00 96.12 250 GLY A O 1
ATOM 1862 N N . THR A 1 251 ? -5.636 -11.039 15.901 1.00 96.06 251 THR A N 1
ATOM 1863 C CA . THR 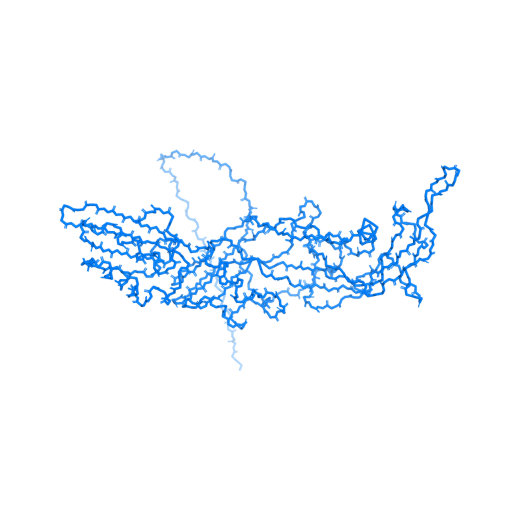A 1 251 ? -4.202 -10.784 15.720 1.00 96.06 251 THR A CA 1
ATOM 1864 C C . THR A 1 251 ? -3.909 -9.627 14.773 1.00 96.06 251 THR A C 1
ATOM 1866 O O . THR A 1 251 ? -2.807 -9.086 14.833 1.00 96.06 251 THR A O 1
ATOM 1869 N N . ARG A 1 252 ? -4.878 -9.256 13.922 1.00 95.69 252 ARG A N 1
ATOM 1870 C CA . ARG A 1 252 ? -4.742 -8.399 12.728 1.00 95.69 252 ARG A CA 1
ATOM 1871 C C . ARG A 1 252 ? -3.777 -8.920 11.664 1.00 95.69 252 ARG A C 1
ATOM 1873 O O . ARG A 1 252 ? -3.407 -8.184 10.751 1.00 95.69 252 ARG A O 1
ATOM 1880 N N . ALA A 1 253 ? -3.386 -10.188 11.737 1.00 97.06 253 ALA A N 1
ATOM 1881 C CA . ALA A 1 253 ? -2.590 -10.797 10.686 1.00 97.06 253 ALA A CA 1
ATOM 1882 C C . ALA A 1 253 ? -3.427 -10.954 9.408 1.00 97.06 253 ALA A C 1
ATOM 1884 O O . ALA A 1 253 ? -4.613 -11.289 9.472 1.00 97.06 253 ALA A O 1
ATOM 1885 N N . ALA A 1 254 ? -2.807 -10.745 8.246 1.00 97.12 254 ALA A N 1
ATOM 1886 C CA . ALA A 1 254 ? -3.437 -11.065 6.970 1.00 97.12 254 ALA A CA 1
ATOM 1887 C C . ALA A 1 254 ? -3.845 -12.545 6.936 1.00 97.12 254 ALA A C 1
ATOM 1889 O O . ALA A 1 254 ? -3.089 -13.423 7.360 1.00 97.12 254 ALA A O 1
ATOM 1890 N N . LEU A 1 255 ? -5.050 -12.824 6.434 1.00 97.25 255 LEU A N 1
ATOM 1891 C CA . LEU A 1 255 ? -5.474 -14.201 6.189 1.00 97.25 255 LEU A CA 1
ATOM 1892 C C . LEU A 1 255 ? -4.664 -14.823 5.035 1.00 97.25 255 LEU A C 1
ATOM 1894 O O . LEU A 1 255 ? -4.119 -14.080 4.214 1.00 97.25 255 LEU A O 1
ATOM 1898 N N . PRO A 1 256 ? -4.617 -16.168 4.935 1.00 97.00 256 PRO A N 1
ATOM 1899 C CA . PRO A 1 256 ? -3.932 -16.865 3.846 1.00 97.00 256 PRO A CA 1
ATOM 1900 C C . PRO A 1 256 ? -4.363 -16.388 2.453 1.00 97.00 256 PRO A C 1
ATOM 1902 O O . PRO A 1 256 ? -5.512 -15.980 2.267 1.00 97.00 256 PRO A O 1
ATOM 1905 N N . VAL A 1 257 ? -3.447 -16.467 1.480 1.00 96.69 257 VAL A N 1
ATOM 1906 C CA . VAL A 1 257 ? -3.610 -15.941 0.109 1.00 96.69 257 VAL A CA 1
ATOM 1907 C C . VAL A 1 257 ? -4.862 -16.487 -0.580 1.00 96.69 257 VAL A C 1
ATOM 1909 O O . VAL A 1 257 ? -5.504 -15.772 -1.338 1.00 96.69 257 VAL A O 1
ATOM 1912 N N . GLU A 1 258 ? -5.282 -17.711 -0.264 1.00 96.94 258 GLU A N 1
ATOM 1913 C CA . GLU A 1 258 ? -6.478 -18.348 -0.831 1.00 96.94 258 GLU A CA 1
ATOM 1914 C C . GLU A 1 258 ? -7.788 -17.657 -0.420 1.00 96.94 258 GLU A C 1
ATOM 1916 O O . GLU A 1 258 ? -8.836 -17.909 -1.010 1.00 96.94 258 GLU A O 1
ATOM 1921 N N . LYS A 1 259 ? -7.744 -16.806 0.612 1.00 96.81 259 LYS A N 1
ATOM 1922 C CA . LYS A 1 259 ? -8.866 -15.973 1.065 1.00 96.81 259 LYS A CA 1
ATOM 1923 C C . LYS A 1 259 ? -8.759 -14.522 0.591 1.00 96.81 259 LYS A C 1
ATOM 1925 O O . LYS A 1 259 ? -9.635 -13.731 0.932 1.00 96.81 259 LYS A O 1
ATOM 1930 N N . GLN A 1 260 ? -7.695 -14.161 -0.119 1.00 97.44 260 GLN A N 1
ATOM 1931 C CA . GLN A 1 260 ? -7.456 -12.800 -0.595 1.00 97.44 260 GLN A CA 1
ATOM 1932 C C . GLN A 1 260 ? -7.841 -12.643 -2.066 1.00 97.44 260 GLN A C 1
ATOM 1934 O O . GLN A 1 260 ? -8.223 -13.597 -2.744 1.00 97.44 260 GLN A O 1
ATOM 1939 N N . ASP A 1 261 ? -7.720 -11.413 -2.557 1.00 96.88 261 ASP A N 1
ATOM 1940 C CA . ASP A 1 261 ? -7.743 -11.130 -3.987 1.00 96.88 261 ASP A CA 1
ATOM 1941 C C . ASP A 1 261 ? -6.598 -11.863 -4.716 1.00 96.88 261 ASP A C 1
ATOM 1943 O O . ASP A 1 261 ? -5.500 -12.027 -4.175 1.00 96.88 261 ASP A O 1
ATOM 1947 N N . ALA A 1 262 ? -6.833 -12.281 -5.964 1.00 96.38 262 ALA A N 1
ATOM 1948 C CA . ALA A 1 262 ? -5.862 -13.014 -6.773 1.00 96.38 262 ALA A CA 1
ATOM 1949 C C . ALA A 1 262 ? -4.533 -12.262 -6.973 1.00 96.38 262 ALA A C 1
ATOM 1951 O O . ALA A 1 262 ? -3.519 -12.902 -7.250 1.00 96.38 262 ALA A O 1
ATOM 1952 N N . LEU A 1 263 ? -4.503 -10.933 -6.818 1.00 96.50 263 LEU A N 1
ATOM 1953 C CA . LEU A 1 263 ? -3.273 -10.138 -6.849 1.00 96.50 263 LEU A CA 1
ATOM 1954 C C . LEU A 1 263 ? -2.307 -10.473 -5.700 1.00 96.50 263 LEU A C 1
ATOM 1956 O O . LEU A 1 263 ? -1.099 -10.344 -5.870 1.00 96.50 263 LEU A O 1
ATOM 1960 N N . PHE A 1 264 ? -2.789 -10.984 -4.565 1.00 96.94 264 PHE A N 1
ATOM 1961 C CA . PHE A 1 264 ? -1.930 -11.364 -3.435 1.00 96.94 264 PHE A CA 1
ATOM 1962 C C . PHE A 1 264 ? -1.112 -12.640 -3.677 1.00 96.94 264 PHE A C 1
ATOM 1964 O O . PHE A 1 264 ? -0.254 -12.974 -2.862 1.00 96.94 264 PHE A O 1
ATOM 1971 N N . LYS A 1 265 ? -1.329 -13.344 -4.798 1.00 96.81 265 LYS A N 1
ATOM 1972 C CA . LYS A 1 265 ? -0.480 -14.475 -5.207 1.00 96.81 265 LYS A CA 1
ATOM 1973 C C . LYS A 1 265 ? 0.904 -14.043 -5.703 1.00 96.81 265 LYS A C 1
ATOM 1975 O O . LYS A 1 265 ? 1.772 -14.895 -5.857 1.00 96.81 265 LYS A O 1
ATOM 1980 N N . TYR A 1 266 ? 1.081 -12.761 -6.027 1.00 96.12 266 TYR A N 1
ATOM 1981 C CA . TYR A 1 266 ? 2.347 -12.231 -6.518 1.00 96.12 266 TYR A CA 1
ATOM 1982 C C . TYR A 1 266 ? 3.234 -11.787 -5.354 1.00 96.12 266 TYR A C 1
ATOM 1984 O O . TYR A 1 266 ? 2.791 -11.096 -4.432 1.00 96.12 266 TYR A O 1
ATOM 1992 N N . ASP A 1 267 ? 4.510 -12.154 -5.432 1.00 95.75 267 ASP A N 1
ATOM 1993 C CA . ASP A 1 267 ? 5.496 -11.812 -4.414 1.00 95.75 267 ASP A CA 1
ATOM 1994 C C . ASP A 1 267 ? 5.629 -10.293 -4.244 1.00 95.75 267 ASP A C 1
ATOM 1996 O O . ASP A 1 267 ? 5.730 -9.533 -5.207 1.00 95.75 267 ASP A O 1
ATOM 2000 N N . GLY A 1 268 ? 5.648 -9.848 -2.987 1.00 95.31 268 GLY A N 1
ATOM 2001 C CA . GLY A 1 268 ? 5.812 -8.439 -2.626 1.00 95.31 268 GLY A CA 1
ATOM 2002 C C . GLY A 1 268 ? 4.534 -7.596 -2.659 1.00 95.31 268 GLY A C 1
ATOM 2003 O O . GLY A 1 268 ? 4.586 -6.455 -2.201 1.00 95.31 268 GLY A O 1
ATOM 2004 N N . VAL A 1 269 ? 3.399 -8.138 -3.124 1.00 97.19 269 VAL A N 1
ATOM 2005 C CA . VAL A 1 269 ? 2.103 -7.434 -3.082 1.00 97.19 269 VAL A CA 1
ATOM 2006 C C . VAL A 1 269 ? 1.624 -7.246 -1.649 1.00 97.19 269 VAL A C 1
ATOM 2008 O O . VAL A 1 269 ? 1.289 -6.131 -1.258 1.00 97.19 269 VAL A O 1
ATOM 2011 N N . ALA A 1 270 ? 1.633 -8.314 -0.852 1.00 97.75 270 ALA A N 1
ATOM 2012 C CA . ALA A 1 270 ? 1.230 -8.250 0.547 1.00 97.75 270 ALA A CA 1
ATOM 2013 C C . ALA A 1 270 ? 2.179 -7.368 1.370 1.00 97.75 270 ALA A C 1
ATOM 2015 O O . ALA A 1 270 ? 3.407 -7.428 1.210 1.00 97.75 270 ALA A O 1
ATOM 2016 N N . LEU A 1 271 ? 1.627 -6.597 2.307 1.00 97.50 271 LEU A N 1
ATOM 2017 C CA . LEU A 1 271 ? 2.449 -5.926 3.305 1.00 97.50 271 LEU A CA 1
ATOM 2018 C C . LEU A 1 271 ? 3.148 -6.937 4.231 1.00 97.50 271 LEU A C 1
ATOM 2020 O O . LEU A 1 271 ? 2.522 -7.883 4.714 1.00 97.50 271 LEU A O 1
ATOM 2024 N N . PRO A 1 272 ? 4.431 -6.705 4.566 1.00 97.31 272 PRO A N 1
ATOM 2025 C CA . PRO A 1 272 ? 5.083 -7.359 5.692 1.00 97.31 272 PRO A CA 1
ATOM 2026 C C . PRO A 1 272 ? 4.274 -7.183 6.984 1.00 97.31 272 PRO A C 1
ATOM 2028 O O . PRO A 1 272 ? 3.699 -6.118 7.221 1.00 97.31 272 PRO A O 1
ATOM 2031 N N . ALA A 1 273 ? 4.243 -8.216 7.830 1.00 96.69 273 ALA A N 1
ATOM 2032 C CA . ALA A 1 273 ? 3.385 -8.258 9.018 1.00 96.69 273 ALA A CA 1
ATOM 2033 C C . ALA A 1 273 ? 3.614 -7.085 9.992 1.00 96.69 273 ALA A C 1
ATOM 2035 O O . ALA A 1 273 ? 2.663 -6.566 10.570 1.00 96.69 273 ALA A O 1
ATOM 2036 N N . ASP A 1 274 ? 4.861 -6.637 10.147 1.00 96.38 274 ASP A N 1
ATOM 2037 C CA . ASP A 1 274 ? 5.239 -5.489 10.975 1.00 96.38 274 ASP A CA 1
ATOM 2038 C C . ASP A 1 274 ? 4.706 -4.163 10.410 1.00 96.38 274 ASP A C 1
ATOM 2040 O O . ASP A 1 274 ? 4.171 -3.339 11.156 1.00 96.38 274 ASP A O 1
ATOM 2044 N N . LYS A 1 275 ? 4.787 -3.974 9.087 1.00 97.25 275 LYS A N 1
ATOM 2045 C CA . LYS A 1 275 ? 4.216 -2.799 8.416 1.00 97.25 275 LYS A CA 1
ATOM 2046 C C . LYS A 1 275 ? 2.694 -2.795 8.495 1.00 97.25 275 LYS A C 1
ATOM 2048 O O . LYS A 1 275 ? 2.115 -1.751 8.784 1.00 97.25 275 LYS A O 1
ATOM 2053 N N . LEU A 1 276 ? 2.062 -3.946 8.260 1.00 97.00 276 LEU A N 1
ATOM 2054 C CA . LEU A 1 276 ? 0.612 -4.098 8.355 1.00 97.00 276 LEU A CA 1
ATOM 2055 C C . LEU A 1 276 ? 0.112 -3.720 9.752 1.00 97.00 276 LEU A C 1
ATOM 2057 O O . LEU A 1 276 ? -0.788 -2.892 9.883 1.00 97.00 276 LEU A O 1
ATOM 2061 N N . GLU A 1 277 ? 0.732 -4.271 10.796 1.00 95.56 277 GLU A N 1
ATOM 2062 C CA . GLU A 1 277 ? 0.374 -3.949 12.176 1.00 95.56 277 GLU A CA 1
ATOM 2063 C C . GLU A 1 277 ? 0.553 -2.455 12.469 1.00 95.56 277 GLU A C 1
ATOM 2065 O O . GLU A 1 277 ? -0.340 -1.838 13.048 1.00 95.56 277 GLU A O 1
ATOM 2070 N N . GLY A 1 278 ? 1.657 -1.844 12.024 1.00 96.44 278 GLY A N 1
ATOM 2071 C CA . GLY A 1 278 ? 1.887 -0.406 12.187 1.00 96.44 278 GLY A CA 1
ATOM 2072 C C . GLY A 1 278 ? 0.813 0.457 11.513 1.00 96.44 278 GLY A C 1
ATOM 2073 O O . GLY A 1 278 ? 0.317 1.412 12.116 1.00 96.44 278 GLY A O 1
ATOM 2074 N N . VAL A 1 279 ? 0.404 0.097 10.291 1.00 95.94 279 VAL A N 1
ATOM 2075 C CA . VAL A 1 279 ? -0.680 0.779 9.568 1.00 95.94 279 VAL A CA 1
ATOM 2076 C C . VAL A 1 279 ? -1.995 0.654 10.330 1.00 95.94 279 VAL A C 1
ATOM 2078 O O . VAL A 1 279 ? -2.626 1.669 10.626 1.00 95.94 279 VAL A O 1
ATOM 2081 N N . LEU A 1 280 ? -2.398 -0.563 10.695 1.00 96.06 280 LEU A N 1
ATOM 2082 C CA . LEU A 1 280 ? -3.673 -0.790 11.375 1.00 96.06 280 LEU A CA 1
ATOM 2083 C C . LEU A 1 280 ? -3.698 -0.146 12.763 1.00 96.06 280 LEU A C 1
ATOM 2085 O O . LEU A 1 280 ? -4.715 0.427 13.155 1.00 96.06 280 LEU A O 1
ATOM 2089 N N . GLN A 1 281 ? -2.570 -0.152 13.475 1.00 95.31 281 GLN A N 1
ATOM 2090 C CA . GLN A 1 281 ? -2.436 0.526 14.759 1.00 95.31 281 GLN A CA 1
ATOM 2091 C C . GLN A 1 281 ? -2.589 2.048 14.630 1.00 95.31 281 GLN A C 1
ATOM 2093 O O . GLN A 1 281 ? -3.167 2.683 15.512 1.00 95.31 281 GLN A O 1
ATOM 2098 N N . SER A 1 282 ? -2.148 2.644 13.517 1.00 95.00 282 SER A N 1
ATOM 2099 C CA . SER A 1 282 ? -2.334 4.080 13.259 1.00 95.00 282 SER A CA 1
ATOM 2100 C C . SER A 1 282 ? -3.802 4.485 13.059 1.00 95.00 282 SER A C 1
ATOM 2102 O O . SER A 1 282 ? -4.150 5.655 13.228 1.00 95.00 282 SER A O 1
ATOM 2104 N N . TRP A 1 283 ? -4.674 3.527 12.724 1.00 94.44 283 TRP A N 1
ATOM 2105 C CA . TRP A 1 283 ? -6.114 3.744 12.534 1.00 94.44 283 TRP A CA 1
ATOM 2106 C C . TRP A 1 283 ? -6.933 3.462 13.791 1.00 94.44 283 TRP A C 1
ATOM 2108 O O . TRP A 1 283 ? -8.136 3.742 13.825 1.00 94.44 283 TRP A O 1
ATOM 2118 N N . VAL A 1 284 ? -6.298 2.918 14.831 1.00 94.69 284 VAL A N 1
ATOM 2119 C CA . VAL A 1 284 ? -6.962 2.692 16.107 1.00 94.69 284 VAL A CA 1
ATOM 2120 C C . VAL A 1 284 ? -7.389 4.026 16.685 1.00 94.69 284 VAL A C 1
ATOM 2122 O O . VAL A 1 284 ? -6.583 4.936 16.897 1.00 94.69 284 VAL A O 1
ATOM 2125 N N . SER A 1 285 ? -8.677 4.117 16.973 1.00 92.62 285 SER A N 1
ATOM 2126 C CA . SER A 1 285 ? -9.276 5.278 17.606 1.00 92.62 285 SER A CA 1
ATOM 2127 C C . SER A 1 285 ? -10.362 4.826 18.559 1.00 92.62 285 SER A C 1
ATOM 2129 O O . SER A 1 285 ? -11.078 3.857 18.301 1.00 92.62 285 SER A O 1
ATOM 2131 N N . ALA A 1 286 ? -10.472 5.532 19.673 1.00 93.69 286 ALA A N 1
ATOM 2132 C CA . ALA A 1 286 ? -11.580 5.389 20.588 1.00 93.69 286 ALA A CA 1
ATOM 2133 C C . ALA A 1 286 ? -12.048 6.769 21.033 1.00 93.69 286 ALA A C 1
ATOM 2135 O O . ALA A 1 286 ? -11.285 7.737 21.058 1.00 93.69 286 ALA A O 1
ATOM 2136 N N . LYS A 1 287 ? -13.329 6.825 21.359 1.00 92.62 287 LYS A N 1
ATOM 2137 C CA . LYS A 1 287 ? -14.030 7.971 21.902 1.00 92.62 287 LYS A CA 1
ATOM 2138 C C . LYS A 1 287 ? -14.758 7.524 23.157 1.00 92.62 287 LYS A C 1
ATOM 2140 O O . LYS A 1 287 ? -15.208 6.379 23.260 1.00 92.62 287 LYS A O 1
ATOM 2145 N N . CYS A 1 288 ? -14.848 8.427 24.114 1.00 92.94 288 CYS A N 1
ATOM 2146 C CA . CYS A 1 288 ? -15.392 8.157 25.429 1.00 92.94 288 CYS A CA 1
ATOM 2147 C C . CYS A 1 288 ? -16.236 9.358 25.856 1.00 92.94 288 CYS A C 1
ATOM 2149 O O . CYS A 1 288 ? -15.814 10.505 25.744 1.00 92.94 288 CYS A O 1
ATOM 2151 N N . LEU A 1 289 ? -17.466 9.080 26.277 1.00 92.94 289 LEU A N 1
ATOM 2152 C CA . LEU A 1 289 ? -18.444 10.064 26.714 1.00 92.94 289 LEU A CA 1
ATOM 2153 C C . LEU A 1 289 ? -18.840 9.733 28.144 1.00 92.94 289 LEU A C 1
ATOM 2155 O O . LEU A 1 289 ? -19.237 8.602 28.426 1.00 92.94 289 LEU A O 1
ATOM 2159 N N . LEU A 1 290 ? -18.748 10.726 29.022 1.00 92.94 290 LEU A N 1
ATOM 2160 C CA . LEU A 1 290 ? -19.152 10.636 30.418 1.00 92.94 290 LEU A CA 1
ATOM 2161 C C . LEU A 1 290 ? -20.429 11.455 30.621 1.00 92.94 290 LEU A C 1
ATOM 2163 O O . LEU A 1 290 ? -20.611 12.511 30.016 1.00 92.94 290 LEU A O 1
ATOM 2167 N N . THR A 1 291 ? -21.346 10.954 31.436 1.00 93.94 291 THR A N 1
ATOM 2168 C CA . THR A 1 291 ? -22.592 11.632 31.794 1.00 93.94 291 THR A CA 1
ATOM 2169 C C . THR A 1 291 ? -22.792 11.510 33.295 1.00 93.94 291 THR A C 1
ATOM 2171 O O . THR A 1 291 ? -22.880 10.400 33.823 1.00 93.94 291 THR A O 1
ATOM 2174 N N . ASP A 1 292 ? -22.836 12.657 33.970 1.00 87.69 292 ASP A N 1
ATOM 2175 C CA . ASP A 1 292 ? -23.046 12.735 35.412 1.00 87.69 292 ASP A CA 1
ATOM 2176 C C . ASP A 1 292 ? -24.503 12.416 35.753 1.00 87.69 292 ASP A C 1
ATOM 2178 O O . ASP A 1 292 ? -25.411 13.194 35.450 1.00 87.69 292 ASP A O 1
ATOM 2182 N N . ASP A 1 293 ? -24.715 11.306 36.453 1.00 83.38 293 ASP A N 1
ATOM 2183 C CA . ASP A 1 293 ? -25.938 11.044 37.194 1.00 83.38 293 ASP A CA 1
ATOM 2184 C C . ASP A 1 293 ? -25.649 11.263 38.689 1.00 83.38 293 ASP A C 1
ATOM 2186 O O . ASP A 1 293 ? -24.574 10.949 39.191 1.00 83.38 293 ASP A O 1
ATOM 2190 N N . PHE A 1 294 ? -26.611 11.796 39.449 1.00 81.88 294 PHE A N 1
ATOM 2191 C CA . PHE A 1 294 ? -26.419 12.239 40.847 1.00 81.88 294 PHE A CA 1
ATOM 2192 C C . PHE A 1 294 ? -25.746 11.213 41.794 1.00 81.88 294 PHE A C 1
ATOM 2194 O O . PHE A 1 294 ? -25.197 11.600 42.822 1.00 81.88 294 PHE A O 1
ATOM 2201 N N . LEU A 1 295 ? -25.789 9.917 41.470 1.00 86.19 295 LEU A N 1
ATOM 2202 C CA . LEU A 1 295 ? -25.166 8.840 42.250 1.00 86.19 295 LEU A CA 1
ATOM 2203 C C . LEU A 1 295 ? -24.094 8.048 41.485 1.00 86.19 295 LEU A C 1
ATOM 2205 O O . LEU A 1 295 ? -23.424 7.225 42.099 1.00 86.19 295 LEU A O 1
ATOM 2209 N N . TRP A 1 296 ? -23.953 8.251 40.173 1.00 88.12 296 TRP A N 1
ATOM 2210 C CA . TRP A 1 296 ? -23.123 7.417 39.304 1.00 88.12 296 TRP A CA 1
ATOM 2211 C C . TRP A 1 296 ? -22.609 8.211 38.111 1.00 88.12 296 TRP A C 1
ATOM 2213 O O . TRP A 1 296 ? -23.320 9.041 37.559 1.00 88.12 296 TRP A O 1
ATOM 2223 N N . LEU A 1 297 ? -21.408 7.894 37.649 1.00 92.19 297 LEU A N 1
ATOM 2224 C CA . LEU A 1 297 ? -20.919 8.405 36.379 1.00 92.19 297 LEU A CA 1
ATOM 2225 C C . LEU A 1 297 ? -21.180 7.369 35.292 1.00 92.19 297 LEU A C 1
ATOM 2227 O O . LEU A 1 297 ? -20.518 6.330 35.234 1.00 92.19 297 LEU A O 1
ATOM 2231 N N . SER A 1 298 ? -22.162 7.635 34.440 1.00 95.06 298 SER A N 1
ATOM 2232 C CA . SER A 1 298 ? -22.455 6.792 33.286 1.00 95.06 298 SER A CA 1
ATOM 2233 C C . SER A 1 298 ? -21.433 7.063 32.182 1.00 95.06 298 SER A C 1
ATOM 2235 O O . SER A 1 298 ? -21.081 8.212 31.922 1.00 95.06 298 SER A O 1
ATOM 2237 N N . PHE A 1 299 ? -20.954 6.016 31.514 1.00 94.44 299 PHE A N 1
ATOM 2238 C CA . PHE A 1 299 ? -20.017 6.143 30.402 1.00 94.44 299 PHE A CA 1
ATOM 2239 C C . PHE A 1 299 ? -20.494 5.388 29.162 1.00 94.44 299 PHE A C 1
ATOM 2241 O O . PHE A 1 299 ? -21.121 4.326 29.243 1.00 94.44 299 PHE A O 1
ATOM 2248 N N . VAL A 1 300 ? -20.125 5.914 27.996 1.00 95.31 300 VAL A N 1
ATOM 2249 C CA . VAL A 1 300 ? -20.229 5.241 26.701 1.00 95.31 300 VAL A CA 1
ATOM 2250 C C . VAL A 1 300 ? -18.891 5.364 25.991 1.00 95.31 300 VAL A C 1
ATOM 2252 O O . VAL A 1 300 ? -18.406 6.463 25.746 1.00 95.31 300 VAL A O 1
ATOM 2255 N N . MET A 1 301 ? -18.303 4.227 25.647 1.00 95.00 301 MET A N 1
ATOM 2256 C CA . MET A 1 301 ? -17.057 4.129 24.902 1.00 95.00 301 MET A CA 1
ATOM 2257 C C . MET A 1 301 ? -17.341 3.490 23.552 1.00 95.00 301 MET A C 1
ATOM 2259 O O . MET A 1 301 ? -18.133 2.555 23.447 1.00 95.00 301 MET A O 1
ATOM 2263 N N . HIS A 1 302 ? -16.696 3.986 22.514 1.00 94.38 302 HIS A N 1
ATOM 2264 C CA . HIS A 1 302 ? -16.840 3.469 21.167 1.00 94.38 302 HIS A CA 1
ATOM 2265 C C . HIS A 1 302 ? -15.506 3.586 20.454 1.00 94.38 302 HIS A C 1
ATOM 2267 O O . HIS A 1 302 ? -14.761 4.538 20.675 1.00 94.38 302 HIS A O 1
ATOM 2273 N N . GLY A 1 303 ? -15.174 2.613 19.619 1.00 93.75 303 GLY A N 1
ATOM 2274 C CA . GLY A 1 303 ? -13.881 2.625 18.959 1.00 93.75 303 GLY A CA 1
ATOM 2275 C C . GLY A 1 303 ? -13.827 1.787 17.704 1.00 93.75 303 GLY A C 1
ATOM 2276 O O . GLY A 1 303 ? -14.779 1.099 17.333 1.00 93.75 303 GLY A O 1
ATOM 2277 N N . ARG A 1 304 ? -12.686 1.901 17.035 1.00 93.69 304 ARG A N 1
ATOM 2278 C CA . ARG A 1 304 ? -12.388 1.277 15.754 1.00 93.69 304 ARG A CA 1
ATOM 2279 C C . ARG A 1 304 ? -10.981 0.705 15.760 1.00 93.69 304 ARG A C 1
ATOM 2281 O O . ARG A 1 304 ? -10.082 1.220 16.427 1.00 93.69 304 ARG A O 1
ATOM 2288 N N . GLY A 1 305 ? -10.798 -0.362 15.002 1.00 93.06 305 GL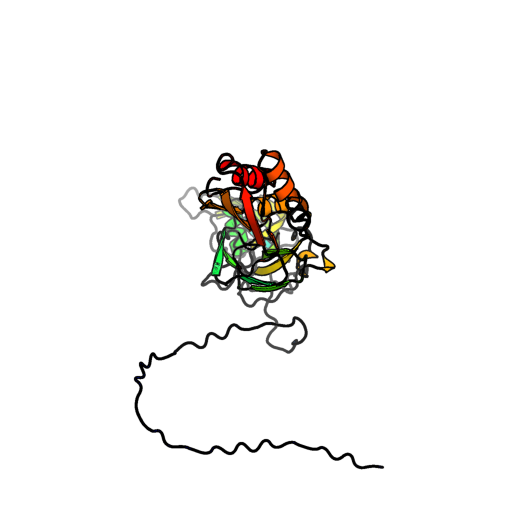Y A N 1
ATOM 2289 C CA . GLY A 1 305 ? -9.502 -0.927 14.675 1.00 93.06 305 GLY A CA 1
ATOM 2290 C C . GLY A 1 305 ? -8.913 -1.830 15.745 1.00 93.06 305 GLY A C 1
ATOM 2291 O O . GLY A 1 305 ? -8.122 -2.676 15.366 1.00 93.06 305 GLY A O 1
ATOM 2292 N N . LEU A 1 306 ? -9.251 -1.699 17.040 1.00 95.12 306 LEU A N 1
ATOM 2293 C CA . LEU A 1 306 ? -8.728 -2.542 18.139 1.00 95.12 306 LEU A CA 1
ATOM 2294 C C . LEU A 1 306 ? -8.793 -4.048 17.841 1.00 95.12 306 LEU A C 1
ATOM 2296 O O . LEU A 1 306 ? -9.746 -4.516 17.225 1.00 95.12 306 LEU A O 1
ATOM 2300 N N . LYS A 1 307 ? -7.781 -4.796 18.302 1.00 96.44 307 LYS A N 1
ATOM 2301 C CA . LYS A 1 307 ? -7.779 -6.258 18.205 1.00 96.44 307 LYS A CA 1
ATOM 2302 C C . LYS A 1 307 ? -8.884 -6.826 19.080 1.00 96.44 307 LYS A C 1
ATOM 2304 O O . LYS A 1 307 ? -9.034 -6.431 20.239 1.00 96.44 307 LYS A O 1
ATOM 2309 N N . ASP A 1 308 ? -9.584 -7.832 18.573 1.00 96.00 308 ASP A N 1
ATOM 2310 C CA . ASP A 1 308 ? -10.575 -8.553 19.371 1.00 96.00 308 ASP A CA 1
ATOM 2311 C C . ASP A 1 308 ? -9.914 -9.226 20.589 1.00 96.00 308 ASP A C 1
ATOM 2313 O O . ASP A 1 308 ? -10.529 -9.311 21.650 1.00 96.00 308 ASP A O 1
ATOM 2317 N N . ALA A 1 309 ? -8.640 -9.628 20.483 1.00 96.31 309 ALA A N 1
ATOM 2318 C CA . ALA A 1 309 ? -7.876 -10.176 21.603 1.00 96.31 309 ALA A CA 1
ATOM 2319 C C . ALA A 1 309 ? -7.617 -9.146 22.719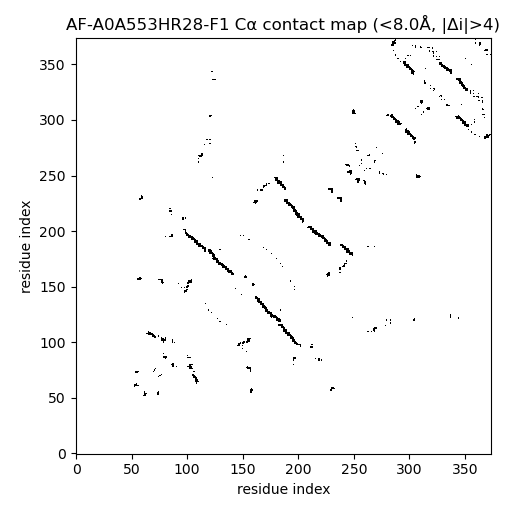 1.00 96.31 309 ALA A C 1
ATOM 2321 O O . ALA A 1 309 ? -7.639 -9.511 23.894 1.00 96.31 309 ALA A O 1
ATOM 2322 N N . ASP A 1 310 ? -7.432 -7.868 22.378 1.00 96.56 310 ASP A N 1
ATOM 2323 C CA . ASP A 1 310 ? -7.191 -6.801 23.359 1.00 96.56 310 ASP A CA 1
ATOM 2324 C C . ASP A 1 310 ? -8.485 -6.414 24.086 1.00 96.56 310 ASP A C 1
ATOM 2326 O O . ASP A 1 310 ? -8.473 -6.116 25.279 1.00 96.56 310 ASP A O 1
ATOM 2330 N N . LEU A 1 311 ? -9.624 -6.487 23.390 1.00 96.38 311 LEU A N 1
ATOM 2331 C CA . LEU A 1 311 ? -10.952 -6.254 23.964 1.00 96.38 311 LEU A CA 1
ATOM 2332 C C . LEU A 1 311 ? -11.457 -7.459 24.772 1.00 96.38 311 LEU A C 1
ATOM 2334 O O . LEU A 1 311 ? -12.089 -7.286 25.818 1.00 96.38 311 LEU A O 1
ATOM 2338 N N . GLY A 1 312 ? -11.132 -8.675 24.335 1.00 95.50 312 GLY A N 1
ATOM 2339 C CA . GLY A 1 312 ? -11.624 -9.927 24.901 1.00 95.50 312 GLY A CA 1
ATOM 2340 C C . GLY A 1 312 ? -13.080 -10.219 24.529 1.00 95.50 312 GLY A C 1
ATOM 2341 O O . GLY A 1 312 ? -13.816 -9.367 24.032 1.00 95.50 312 GLY A O 1
ATOM 2342 N N . THR A 1 313 ? -13.537 -11.444 24.793 1.00 94.31 313 THR A N 1
ATOM 2343 C CA . THR A 1 313 ? -14.910 -11.860 24.477 1.00 94.31 313 THR A CA 1
ATOM 2344 C C . THR A 1 313 ? -15.923 -10.976 25.206 1.00 94.31 313 THR A C 1
ATOM 2346 O O . THR A 1 313 ? -15.940 -10.925 26.434 1.00 94.31 313 THR A O 1
ATOM 2349 N N . SER A 1 314 ? -16.789 -10.286 24.455 1.00 93.62 314 SER A N 1
ATOM 2350 C CA . SER A 1 314 ? -17.748 -9.306 25.001 1.00 93.62 314 SER A CA 1
ATOM 2351 C C . SER A 1 314 ? -17.086 -8.202 25.847 1.00 93.62 314 SER A C 1
ATOM 2353 O O . SER A 1 314 ? -17.629 -7.774 26.870 1.00 93.62 314 SER A O 1
ATOM 2355 N N . GLY A 1 315 ? -15.882 -7.772 25.454 1.00 96.19 315 GLY A N 1
ATOM 2356 C CA . GLY A 1 315 ? -15.156 -6.697 26.127 1.00 96.19 315 GLY A CA 1
ATOM 2357 C C . GLY A 1 315 ? -14.590 -7.084 27.494 1.00 96.19 315 GLY A C 1
ATOM 2358 O O . GLY A 1 315 ? -14.364 -6.209 28.330 1.00 96.19 315 GLY A O 1
ATOM 2359 N N . SER A 1 316 ? -14.398 -8.379 27.769 1.00 97.38 316 SER A N 1
ATOM 2360 C CA . SER A 1 316 ? -13.951 -8.872 29.077 1.00 97.38 316 SER A CA 1
ATOM 2361 C C . SER A 1 316 ? -12.625 -8.269 29.543 1.00 97.38 316 SER A C 1
ATOM 2363 O O . SER A 1 316 ? -12.460 -8.017 30.737 1.00 97.38 316 SER A O 1
ATOM 2365 N N . ASN A 1 317 ? -11.690 -8.020 28.625 1.00 97.50 317 ASN A N 1
ATOM 2366 C CA . ASN A 1 317 ? -10.382 -7.461 28.961 1.00 97.50 317 ASN A CA 1
ATOM 2367 C C . ASN A 1 317 ? -10.501 -5.966 29.255 1.00 97.50 317 ASN A C 1
ATOM 2369 O O . ASN A 1 317 ? -9.966 -5.507 30.262 1.00 97.50 317 ASN A O 1
ATOM 2373 N N . LEU A 1 318 ? -11.293 -5.233 28.464 1.00 96.44 318 LEU A N 1
ATOM 2374 C CA . LEU A 1 318 ? -11.619 -3.830 28.736 1.00 96.44 318 LEU A CA 1
ATOM 2375 C C . LEU A 1 318 ? -12.328 -3.666 30.092 1.00 96.44 318 LEU A C 1
ATOM 2377 O O . LEU A 1 318 ? -11.960 -2.803 30.887 1.00 96.44 318 LEU A O 1
ATOM 2381 N N . LEU A 1 319 ? -13.288 -4.541 30.407 1.00 97.12 319 LEU A N 1
ATOM 2382 C CA . LEU A 1 319 ? -13.938 -4.579 31.719 1.00 97.12 319 LEU A CA 1
ATOM 2383 C C . LEU A 1 319 ? -12.948 -4.896 32.848 1.00 97.12 319 LEU A C 1
ATOM 2385 O O . LEU A 1 319 ? -13.048 -4.334 33.939 1.00 97.12 319 LEU A O 1
ATOM 2389 N N . GLY A 1 320 ? -11.991 -5.791 32.598 1.00 97.00 320 GLY A N 1
ATOM 2390 C CA . GLY A 1 320 ? -10.895 -6.079 33.519 1.00 97.00 320 GLY A CA 1
ATOM 2391 C C . GLY A 1 320 ? -10.052 -4.839 33.817 1.00 97.00 320 GLY A C 1
ATOM 2392 O O . GLY A 1 320 ? -9.795 -4.553 34.986 1.00 97.00 320 GLY A O 1
ATOM 2393 N N . GLN A 1 321 ? -9.699 -4.066 32.784 1.00 96.12 321 GLN A N 1
ATOM 2394 C CA . GLN A 1 321 ? -8.961 -2.809 32.940 1.00 96.12 321 GLN A CA 1
ATOM 2395 C C . GLN A 1 321 ? -9.762 -1.779 33.741 1.00 96.12 321 GLN A C 1
ATOM 2397 O O . GLN A 1 321 ? -9.229 -1.218 34.694 1.00 96.12 321 GLN A O 1
ATOM 2402 N N . LEU A 1 322 ? -11.056 -1.605 33.454 1.00 95.06 322 LEU A N 1
ATOM 2403 C CA . LEU A 1 322 ? -11.921 -0.710 34.235 1.00 95.06 322 LEU A CA 1
ATOM 2404 C C . LEU A 1 322 ? -11.950 -1.087 35.726 1.00 95.06 322 LEU A C 1
ATOM 2406 O O . LEU A 1 322 ? -11.774 -0.245 36.601 1.00 95.06 322 LEU A O 1
ATOM 2410 N N . ARG A 1 323 ? -12.114 -2.377 36.035 1.00 95.38 323 ARG A N 1
ATOM 2411 C CA . ARG A 1 323 ? -12.136 -2.865 37.426 1.00 95.38 323 ARG A CA 1
ATOM 2412 C C . ARG A 1 323 ? -10.786 -2.730 38.129 1.00 95.38 323 ARG A C 1
ATOM 2414 O O . ARG A 1 323 ? -10.751 -2.632 39.353 1.00 95.38 323 ARG A O 1
ATOM 2421 N N . SER A 1 324 ? -9.683 -2.735 37.380 1.00 94.38 324 SER A N 1
ATOM 2422 C CA . SER A 1 324 ? -8.341 -2.552 37.944 1.00 94.38 324 SER A CA 1
ATOM 2423 C C . SER A 1 324 ? -8.118 -1.140 38.493 1.00 94.38 324 SER A C 1
ATOM 2425 O O . SER A 1 324 ? -7.337 -0.966 39.423 1.00 94.38 324 SER A O 1
ATOM 2427 N N . CYS A 1 325 ? -8.867 -0.151 38.000 1.00 88.88 325 CYS A N 1
ATOM 2428 C CA . CYS A 1 325 ? -8.833 1.226 38.488 1.00 88.88 325 CYS A CA 1
ATOM 2429 C C . CYS A 1 325 ? -9.659 1.442 39.771 1.00 88.88 325 CYS A C 1
ATOM 2431 O O . CYS A 1 325 ? -10.035 2.569 40.053 1.00 88.88 325 CYS A O 1
ATOM 2433 N N . HIS A 1 326 ? -9.968 0.380 40.525 1.00 77.19 326 HIS A N 1
ATOM 2434 C CA . HIS A 1 326 ? -10.808 0.394 41.735 1.00 77.19 326 HIS A CA 1
ATOM 2435 C C . HIS A 1 326 ? -12.278 0.799 41.535 1.00 77.19 326 HIS A C 1
ATOM 2437 O O . HIS A 1 326 ? -13.034 0.815 42.506 1.00 77.19 326 HIS A O 1
ATOM 2443 N N . ALA A 1 327 ? -12.714 0.994 40.291 1.00 72.62 327 ALA A N 1
ATOM 2444 C CA . ALA A 1 327 ? -14.091 1.335 39.984 1.00 72.62 327 ALA A CA 1
ATOM 2445 C C . ALA A 1 327 ? -15.021 0.120 40.106 1.00 72.62 327 ALA A C 1
ATOM 2447 O O . ALA A 1 327 ? -14.846 -0.917 39.452 1.00 72.62 327 ALA A O 1
ATOM 2448 N N . ALA A 1 328 ? -16.080 0.265 40.904 1.00 87.81 328 ALA A N 1
ATOM 2449 C CA . ALA A 1 328 ? -17.216 -0.644 40.862 1.00 87.81 328 ALA A CA 1
ATOM 2450 C C . ALA A 1 328 ? -17.992 -0.416 39.554 1.00 87.81 328 ALA A C 1
ATOM 2452 O O . ALA A 1 328 ? -18.872 0.436 39.477 1.00 87.81 328 ALA A O 1
ATOM 2453 N N . VAL A 1 329 ? -17.660 -1.180 38.509 1.00 93.75 329 VAL A N 1
ATOM 2454 C CA . VAL A 1 329 ? -18.364 -1.092 37.222 1.00 93.75 329 VAL A CA 1
ATOM 2455 C C . VAL A 1 329 ? -19.720 -1.787 37.320 1.00 93.75 329 VAL A C 1
ATOM 2457 O O . VAL A 1 329 ? -19.794 -3.008 37.494 1.00 93.75 329 VAL A O 1
ATOM 2460 N N . THR A 1 330 ? -20.793 -1.021 37.152 1.00 94.75 330 THR A N 1
ATOM 2461 C CA . THR A 1 330 ? -22.171 -1.523 37.079 1.00 94.75 330 THR A CA 1
ATOM 2462 C C . THR A 1 330 ? -22.757 -1.310 35.683 1.00 94.75 330 THR A C 1
ATOM 2464 O O . THR A 1 330 ? -22.182 -0.604 34.856 1.00 94.75 330 THR A O 1
ATOM 2467 N N . ASN A 1 331 ? -23.879 -1.974 35.382 1.00 95.31 331 ASN A N 1
ATOM 2468 C CA . ASN A 1 331 ? -24.604 -1.842 34.107 1.00 95.31 331 ASN A CA 1
ATOM 2469 C C . ASN A 1 331 ? -23.753 -2.079 32.843 1.00 95.31 331 ASN A C 1
ATOM 2471 O O . ASN A 1 331 ? -24.053 -1.523 31.787 1.00 95.31 331 ASN A O 1
ATOM 2475 N N . TRP A 1 332 ? -22.710 -2.910 32.949 1.00 96.69 332 TRP A N 1
ATOM 2476 C CA . TRP A 1 332 ? -21.813 -3.210 31.836 1.00 96.69 332 TRP A CA 1
ATOM 2477 C C . TRP A 1 332 ? -22.567 -3.817 30.653 1.00 96.69 332 TRP A C 1
ATOM 2479 O O . TRP A 1 332 ? -23.279 -4.815 30.796 1.00 96.69 332 TRP A O 1
ATOM 2489 N N . LYS A 1 333 ? -22.356 -3.233 29.478 1.00 97.31 333 LYS A N 1
ATOM 2490 C CA . LYS A 1 333 ? -22.789 -3.756 28.186 1.00 97.31 333 LYS A CA 1
ATOM 2491 C C . LYS A 1 333 ? -21.664 -3.576 27.189 1.00 97.31 333 LYS A C 1
ATOM 2493 O O . LYS A 1 333 ? -20.960 -2.567 27.225 1.00 97.31 333 LYS A O 1
ATOM 2498 N N . PHE A 1 334 ? -21.530 -4.546 26.302 1.00 97.00 334 PHE A N 1
ATOM 2499 C CA . PHE A 1 334 ? -20.549 -4.522 25.240 1.00 97.00 334 PHE A CA 1
ATOM 2500 C C . PHE A 1 334 ? -21.159 -5.136 23.992 1.00 97.00 334 PHE A C 1
ATOM 2502 O O . PHE A 1 334 ? -21.674 -6.251 24.051 1.00 97.00 334 PHE A O 1
ATOM 2509 N N . ASP A 1 335 ? -21.038 -4.426 22.881 1.00 95.19 335 ASP A N 1
ATOM 2510 C CA . ASP A 1 335 ? -21.522 -4.852 21.582 1.00 95.19 335 ASP A CA 1
ATOM 2511 C C . ASP A 1 335 ? -20.390 -4.729 20.566 1.00 95.19 335 ASP A C 1
ATOM 2513 O O . ASP A 1 335 ? -19.812 -3.654 20.372 1.00 95.19 335 ASP A O 1
ATOM 2517 N N . TYR A 1 336 ? -20.096 -5.835 19.891 1.00 90.31 336 TYR A N 1
ATOM 2518 C CA . TYR A 1 336 ? -19.364 -5.790 18.635 1.00 90.31 336 TYR A CA 1
ATOM 2519 C C . TYR A 1 336 ? -20.318 -5.373 17.516 1.00 90.31 336 TYR A C 1
ATOM 2521 O O . TYR A 1 336 ? -21.484 -5.766 17.515 1.00 90.31 336 TYR A O 1
ATOM 2529 N N . THR A 1 337 ? -19.822 -4.582 16.566 1.00 84.06 337 THR A N 1
ATOM 2530 C CA . THR A 1 337 ? -20.583 -4.044 15.428 1.00 84.06 337 THR A CA 1
ATOM 2531 C C . THR A 1 337 ? -21.894 -3.371 15.844 1.00 84.06 337 THR A C 1
ATOM 2533 O O . THR A 1 337 ? -22.978 -3.881 15.549 1.00 84.06 337 THR A O 1
ATOM 2536 N N . PRO A 1 338 ? -21.832 -2.228 16.554 1.00 85.25 338 PRO A N 1
ATOM 2537 C CA . PRO A 1 338 ? -23.033 -1.447 16.823 1.00 85.25 338 PRO A CA 1
ATOM 2538 C C . PRO A 1 338 ? -23.704 -1.028 15.502 1.00 85.25 338 PRO A C 1
ATOM 2540 O O . PRO A 1 338 ? -23.073 -0.998 14.451 1.00 85.25 338 PRO A O 1
ATOM 2543 N N . THR A 1 339 ? -24.983 -0.646 15.548 1.00 86.19 339 THR A N 1
ATOM 2544 C CA . THR A 1 339 ? -25.722 -0.141 14.367 1.00 86.19 339 THR A CA 1
ATOM 2545 C C . THR A 1 339 ? -25.069 1.096 13.731 1.00 86.19 339 THR A C 1
ATOM 2547 O O . THR A 1 339 ? -25.358 1.437 12.588 1.00 86.19 339 THR A O 1
ATOM 2550 N N . ASP A 1 340 ? -24.203 1.775 14.481 1.00 84.56 340 ASP A N 1
ATOM 2551 C CA . ASP A 1 340 ? -23.394 2.886 14.007 1.00 84.56 340 ASP A CA 1
ATOM 2552 C C . ASP A 1 340 ? -22.187 2.380 13.198 1.00 84.56 340 ASP A C 1
ATOM 2554 O O . ASP A 1 340 ? -21.267 1.763 13.741 1.00 84.56 340 ASP A O 1
ATOM 2558 N N . ASN A 1 341 ? -22.184 2.672 11.896 1.00 82.38 341 ASN A N 1
ATOM 2559 C CA . ASN A 1 341 ? -21.131 2.256 10.970 1.00 82.38 341 ASN A CA 1
ATOM 2560 C C . ASN A 1 341 ? -19.774 2.926 11.248 1.00 82.38 341 ASN A C 1
ATOM 2562 O O . ASN A 1 341 ? -18.751 2.462 10.737 1.00 82.38 341 ASN A O 1
ATOM 2566 N N . ASP A 1 342 ? -19.731 3.978 12.068 1.00 86.38 342 ASP A N 1
ATOM 2567 C CA . ASP A 1 342 ? -18.490 4.673 12.402 1.00 86.38 342 ASP A CA 1
ATOM 2568 C C . ASP A 1 342 ? -17.634 3.903 13.423 1.00 86.38 342 ASP A C 1
ATOM 2570 O O . ASP A 1 342 ? -16.421 4.119 13.497 1.00 86.38 342 ASP A O 1
ATOM 2574 N N . PHE A 1 343 ? -18.202 2.919 14.128 1.00 91.19 343 PHE A N 1
ATOM 2575 C CA . PHE A 1 343 ? -17.510 2.178 15.189 1.00 91.19 343 PHE A CA 1
ATOM 2576 C C . PHE A 1 343 ? -17.566 0.664 14.970 1.00 91.19 343 PHE A C 1
ATOM 2578 O O . PHE A 1 343 ? -18.495 0.127 14.373 1.00 91.19 343 PHE A O 1
ATOM 2585 N N . ASP A 1 344 ? -16.544 -0.047 15.439 1.00 92.75 344 ASP A N 1
ATOM 2586 C CA . ASP A 1 344 ? -16.490 -1.515 15.381 1.00 92.75 344 ASP A CA 1
ATOM 2587 C C . ASP A 1 344 ? -16.977 -2.156 16.673 1.00 92.75 344 ASP A C 1
ATOM 2589 O O . ASP A 1 344 ? -17.348 -3.328 16.689 1.00 92.75 344 ASP A O 1
ATOM 2593 N N . TRP A 1 345 ? -16.952 -1.398 17.763 1.00 95.31 345 TRP A N 1
ATOM 2594 C CA . TRP A 1 345 ? -17.401 -1.839 19.068 1.00 95.31 345 TRP A CA 1
ATOM 2595 C C . TRP A 1 345 ? -17.948 -0.662 19.868 1.00 95.31 345 TRP A C 1
ATOM 2597 O O . TRP A 1 345 ? -17.577 0.499 19.661 1.00 95.31 345 TRP A O 1
ATOM 2607 N N . LYS A 1 346 ? -18.830 -0.989 20.807 1.00 96.31 346 LYS A N 1
ATOM 2608 C CA . LYS A 1 346 ? -19.395 -0.068 21.783 1.00 96.31 346 LYS A CA 1
ATOM 2609 C C . LYS A 1 346 ? -19.410 -0.737 23.148 1.00 96.31 346 LYS A C 1
ATOM 2611 O O . LYS A 1 346 ? -19.820 -1.884 23.277 1.00 96.31 346 LYS A O 1
ATOM 2616 N N . ALA A 1 347 ? -19.005 -0.000 24.168 1.00 97.00 347 ALA A N 1
ATOM 2617 C CA . ALA A 1 347 ? -19.117 -0.396 25.557 1.00 97.00 347 ALA A CA 1
ATOM 2618 C C . ALA A 1 347 ? -19.860 0.683 26.345 1.00 97.00 347 ALA A C 1
ATOM 2620 O O . ALA A 1 347 ? -19.752 1.871 26.048 1.00 97.00 347 ALA A O 1
ATOM 2621 N N . SER A 1 348 ? -20.607 0.290 27.365 1.00 96.81 348 SER A N 1
ATOM 2622 C CA . SER A 1 348 ? -21.260 1.232 28.271 1.00 96.81 348 SER A CA 1
ATOM 2623 C C . SER A 1 348 ? -21.362 0.656 29.670 1.00 96.81 348 SER A C 1
ATOM 2625 O O . SER A 1 348 ? -21.451 -0.561 29.831 1.00 96.81 348 SER A O 1
ATOM 2627 N N . GLY A 1 349 ? -21.412 1.524 30.667 1.00 96.06 349 GLY A N 1
ATOM 2628 C CA . GLY A 1 349 ? -21.633 1.142 32.053 1.00 96.06 349 GLY A CA 1
ATOM 2629 C C . GLY A 1 349 ? -21.679 2.365 32.952 1.00 96.06 349 GLY A C 1
ATOM 2630 O O . GLY A 1 349 ? -21.820 3.489 32.474 1.00 96.06 349 GLY A O 1
ATOM 2631 N N . SER A 1 350 ? -21.545 2.134 34.251 1.00 95.31 350 SER A N 1
ATOM 2632 C CA . SER A 1 350 ? -21.456 3.195 35.247 1.00 95.31 350 SER A CA 1
ATOM 2633 C C . SER A 1 350 ? -20.306 2.913 36.211 1.00 95.31 350 SER A C 1
ATOM 2635 O O . SER A 1 350 ? -20.094 1.758 36.591 1.00 95.31 350 SER A O 1
ATOM 2637 N N . VAL A 1 351 ? -19.578 3.958 36.596 1.00 94.50 351 VAL A N 1
ATOM 2638 C CA . VAL A 1 351 ? -18.527 3.940 37.625 1.00 94.50 351 VAL A CA 1
ATOM 2639 C C . VAL A 1 351 ? -18.883 4.894 38.765 1.00 94.50 351 VAL A C 1
ATOM 2641 O O . VAL A 1 351 ? -19.851 5.656 38.672 1.00 94.50 351 VAL A O 1
ATOM 2644 N N . ASP A 1 352 ? -18.122 4.836 39.854 1.00 92.38 352 ASP A N 1
ATOM 2645 C CA . ASP A 1 352 ? -18.221 5.827 40.923 1.00 92.38 352 ASP A CA 1
ATOM 2646 C C . ASP A 1 352 ? -17.824 7.217 40.372 1.00 92.38 352 ASP A C 1
ATOM 2648 O O . ASP A 1 352 ? -16.850 7.308 39.617 1.00 92.38 352 ASP A O 1
ATOM 2652 N N . PRO A 1 353 ? -18.543 8.307 40.706 1.00 89.81 353 PRO A N 1
ATOM 2653 C CA . PRO A 1 353 ? -18.164 9.664 40.305 1.00 89.81 353 PRO A CA 1
ATOM 2654 C C . PRO A 1 353 ? -16.713 10.054 40.634 1.00 89.81 35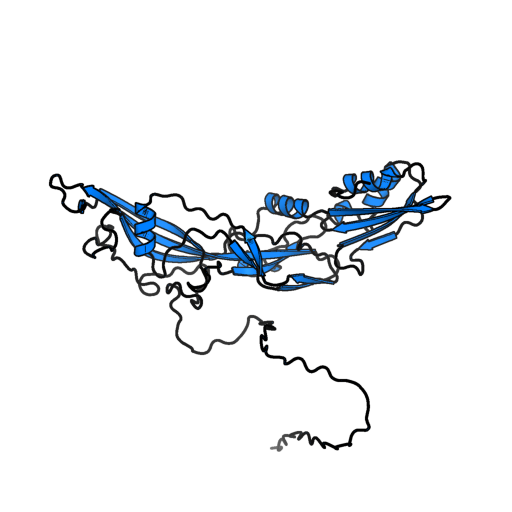3 PRO A C 1
ATOM 2656 O O . PRO A 1 353 ? -16.125 10.879 39.931 1.00 89.81 353 PRO A O 1
ATOM 2659 N N . PHE A 1 354 ? -16.110 9.459 41.669 1.00 91.00 354 PHE A N 1
ATOM 2660 C CA . PHE A 1 354 ? -14.708 9.697 42.019 1.00 91.00 354 PHE A CA 1
ATOM 2661 C C . PHE A 1 354 ? -13.706 9.038 41.052 1.00 91.00 354 PHE A C 1
ATOM 2663 O O . PHE A 1 354 ? -12.546 9.444 41.023 1.00 91.00 354 PHE A O 1
ATOM 2670 N N . ASP A 1 355 ? -14.156 8.110 40.202 1.00 91.69 355 ASP A N 1
ATOM 2671 C CA . ASP A 1 355 ? -13.335 7.352 39.248 1.00 91.69 355 ASP A CA 1
ATOM 2672 C C . ASP A 1 355 ? -13.488 7.854 37.799 1.00 91.69 355 ASP A C 1
ATOM 2674 O O . ASP A 1 355 ? -13.359 7.092 36.839 1.00 91.69 355 ASP A O 1
ATOM 2678 N N . SER A 1 356 ? -13.752 9.147 37.601 1.00 89.56 356 SER A N 1
ATOM 2679 C CA . SER A 1 356 ? -14.037 9.723 36.273 1.00 89.56 356 SER A CA 1
ATOM 2680 C C . SER A 1 356 ? -12.948 9.526 35.208 1.00 89.56 356 SER A C 1
ATOM 2682 O O . SER A 1 356 ? -13.261 9.487 34.022 1.00 89.56 356 SER A O 1
ATOM 2684 N N . GLN A 1 357 ? -11.690 9.326 35.609 1.00 91.81 357 GLN A N 1
ATOM 2685 C CA . GLN A 1 357 ? -10.562 9.058 34.700 1.00 91.81 357 GLN A CA 1
ATOM 2686 C C . GLN A 1 357 ? -10.434 7.575 34.305 1.00 91.81 357 GLN A C 1
ATOM 2688 O O . GLN A 1 357 ? -9.709 7.226 33.372 1.00 91.81 357 GLN A O 1
ATOM 2693 N N . CYS A 1 358 ? -11.113 6.672 35.020 1.00 93.19 358 CYS A N 1
ATOM 2694 C CA . CYS A 1 358 ? -10.971 5.229 34.832 1.00 93.19 358 CYS A CA 1
ATOM 2695 C C . CYS A 1 358 ? -11.306 4.774 33.398 1.00 93.19 358 CYS A C 1
ATOM 2697 O O . CYS A 1 358 ? -10.500 4.033 32.826 1.00 93.19 358 CYS A O 1
ATOM 2699 N N . PRO A 1 359 ? -12.414 5.218 32.766 1.00 93.62 359 PRO A N 1
ATOM 2700 C CA . PRO A 1 359 ? -12.727 4.827 31.393 1.00 93.62 359 PRO A CA 1
ATOM 2701 C C . PRO A 1 359 ? -11.621 5.157 30.385 1.00 93.62 359 PRO A C 1
ATOM 2703 O O . PRO A 1 359 ? -11.273 4.314 29.557 1.00 93.62 359 PRO A O 1
ATOM 2706 N N . GLY A 1 360 ? -11.001 6.333 30.497 1.00 93.00 360 GLY A N 1
ATOM 2707 C CA . GLY A 1 360 ? -9.906 6.739 29.614 1.00 93.00 360 GLY A CA 1
ATOM 2708 C C . GLY A 1 360 ? -8.635 5.930 29.821 1.00 93.00 360 GLY A C 1
ATOM 2709 O O . GLY A 1 360 ? -8.029 5.459 28.855 1.00 93.00 360 GLY A O 1
ATOM 2710 N N . VAL A 1 361 ? -8.259 5.697 31.082 1.00 93.31 361 VAL A N 1
ATOM 2711 C CA . VAL A 1 361 ? -7.119 4.836 31.434 1.00 93.31 361 VAL A CA 1
ATOM 2712 C C . VAL A 1 361 ? -7.327 3.414 30.909 1.00 93.31 361 VAL A C 1
ATOM 2714 O O . VAL A 1 361 ? -6.410 2.840 30.323 1.00 93.31 361 VAL A O 1
ATOM 2717 N N . ALA A 1 362 ? -8.534 2.861 31.049 1.00 94.75 362 ALA A N 1
ATOM 2718 C CA . ALA A 1 362 ? -8.852 1.515 30.587 1.00 94.75 362 ALA A CA 1
ATOM 2719 C C . ALA A 1 362 ? -8.795 1.382 29.055 1.00 94.75 362 ALA A C 1
ATOM 2721 O O . ALA A 1 362 ? -8.239 0.406 28.551 1.00 94.75 362 ALA A O 1
ATOM 2722 N N . ILE A 1 363 ? -9.305 2.371 28.308 1.00 94.25 363 ILE A N 1
ATOM 2723 C CA . ILE A 1 363 ? -9.194 2.420 26.838 1.00 94.25 363 ILE A CA 1
ATOM 2724 C C . ILE A 1 363 ? -7.724 2.445 26.401 1.00 94.25 363 ILE A C 1
ATOM 2726 O O . ILE A 1 363 ? -7.321 1.685 25.518 1.00 94.25 363 ILE A O 1
ATOM 2730 N N . LYS A 1 364 ? -6.906 3.300 27.025 1.00 94.06 364 LYS A N 1
ATOM 2731 C CA . LYS A 1 364 ? -5.468 3.394 26.726 1.00 94.06 364 LYS A CA 1
ATOM 2732 C C . LYS A 1 364 ? -4.756 2.075 27.029 1.00 94.06 364 LYS A C 1
ATOM 2734 O O . LYS A 1 364 ? -3.912 1.640 26.249 1.00 94.06 364 LYS A O 1
ATOM 2739 N N . ALA A 1 365 ? -5.132 1.410 28.122 1.00 94.94 365 ALA A N 1
ATOM 2740 C CA . ALA A 1 365 ? -4.557 0.131 28.530 1.00 94.94 365 ALA A CA 1
ATOM 2741 C C . ALA A 1 365 ? -4.847 -1.015 27.544 1.00 94.94 365 ALA A C 1
ATOM 2743 O O . ALA A 1 365 ? -4.024 -1.918 27.424 1.00 94.94 365 ALA A O 1
ATOM 2744 N N . VAL A 1 366 ? -5.963 -0.969 26.804 1.00 95.06 366 VAL A N 1
ATOM 2745 C CA . VAL A 1 366 ? -6.254 -1.925 25.714 1.00 95.06 366 VAL A CA 1
ATOM 2746 C C . VAL A 1 366 ? -5.698 -1.481 24.353 1.00 95.06 366 VAL A C 1
ATOM 2748 O O . VAL A 1 366 ? -6.073 -2.028 23.323 1.00 95.06 366 VAL A O 1
ATOM 2751 N N . GLY A 1 367 ? -4.802 -0.488 24.329 1.00 93.12 367 GLY A N 1
ATOM 2752 C CA . GLY A 1 367 ? -4.049 -0.101 23.134 1.00 93.12 367 GLY A CA 1
ATOM 2753 C C . GLY A 1 367 ? -4.746 0.907 22.221 1.00 93.12 367 GLY A C 1
ATOM 2754 O O . GLY A 1 367 ? -4.317 1.080 21.077 1.00 93.12 367 GLY A O 1
ATOM 2755 N N . ALA A 1 368 ? -5.807 1.575 22.688 1.00 91.69 368 ALA A N 1
ATOM 2756 C CA . ALA A 1 368 ? -6.470 2.610 21.906 1.00 91.69 368 ALA A CA 1
ATOM 2757 C C . ALA A 1 368 ? -5.834 3.993 22.067 1.00 91.69 368 ALA A C 1
ATOM 2759 O O . ALA A 1 368 ? -5.447 4.410 23.159 1.00 91.69 368 ALA A O 1
ATOM 2760 N N . ASN A 1 369 ? -5.796 4.735 20.957 1.00 85.19 369 ASN A N 1
ATOM 2761 C CA . ASN A 1 369 ? -5.511 6.161 20.982 1.00 85.19 369 ASN A CA 1
ATOM 2762 C C . ASN A 1 369 ? -6.776 6.887 21.446 1.00 85.19 369 ASN A C 1
ATOM 2764 O O . ASN A 1 369 ? -7.774 6.940 20.722 1.00 85.19 369 ASN A O 1
ATOM 2768 N N . ASP A 1 370 ? -6.733 7.431 22.653 1.00 70.31 370 ASP A N 1
ATOM 2769 C CA . ASP A 1 370 ? -7.774 8.310 23.168 1.00 70.31 370 ASP A CA 1
ATOM 2770 C C . ASP A 1 370 ? -7.544 9.728 22.637 1.00 70.31 370 ASP A C 1
ATOM 2772 O O . ASP A 1 370 ? -6.563 10.386 22.990 1.00 70.31 370 ASP A O 1
ATOM 2776 N N . ARG A 1 371 ? -8.423 10.169 21.733 1.00 61.59 371 ARG A N 1
ATOM 2777 C CA . ARG A 1 371 ? -8.358 11.513 21.142 1.00 61.59 371 ARG A CA 1
ATOM 2778 C C . ARG A 1 371 ? -9.113 12.563 21.945 1.00 61.59 371 ARG A C 1
ATOM 2780 O O . ARG A 1 371 ? -8.777 13.738 21.826 1.00 61.59 371 ARG A O 1
ATOM 2787 N N . ASP A 1 372 ? -10.097 12.145 22.734 1.00 65.69 372 ASP A N 1
ATOM 2788 C CA . ASP A 1 372 ? -11.067 13.053 23.349 1.00 65.69 372 ASP A CA 1
ATOM 2789 C C . ASP A 1 372 ? -10.833 13.229 24.858 1.00 65.69 372 ASP A C 1
ATOM 2791 O O . ASP A 1 372 ? -11.492 14.051 25.489 1.00 65.69 372 ASP A O 1
ATOM 2795 N N . GLY A 1 373 ? -9.825 12.549 25.416 1.00 59.19 373 GLY A N 1
ATOM 2796 C CA . GLY A 1 373 ? -9.272 12.868 26.727 1.00 59.19 373 GLY A CA 1
ATOM 2797 C C . GLY A 1 373 ? -10.186 12.454 27.871 1.00 59.19 373 GLY A C 1
ATOM 2798 O O . GLY A 1 373 ? -10.561 13.295 28.688 1.00 59.19 373 GLY A O 1
ATOM 2799 N N . CYS A 1 374 ? -10.480 11.156 27.943 1.00 61.03 374 CYS A N 1
ATOM 2800 C CA . CYS A 1 374 ? -10.814 10.530 29.217 1.00 61.03 374 CYS A CA 1
ATOM 2801 C C . CYS A 1 374 ? -9.498 10.252 30.003 1.00 61.03 374 CYS A C 1
ATOM 2803 O O . CYS A 1 374 ? -9.542 10.344 31.240 1.00 61.03 374 CYS A O 1
#

Radius of gyration: 30.62 Å; Cα contacts (8 Å, |Δi|>4): 743; chains: 1; bounding box: 93×68×78 Å

pLDDT: mean 82.79, std 20.13, range [29.77, 98.38]

Mean predicted aligned error: 10.8 Å

Organism: NCBI:txid2512241

Sequence (374 aa):
MRPFYTLVWALVVRMSTSSPSQSGSNSTVAVNDITDGTGHVNSDETTELLGISDPCSGMGNATYELGKEYFEADCPAINNLLPDGTCDWTQKQPDQTLCAEYCQVRTTFLPIQEIPIPNTYCRGPRRCSIEAGRILQVNSSWSGTDAEMSALKHGVSGGFNPDVENITAGAGDVTIGDGECGYFTWIGTKKTVCGSLTKANRHEPVNGGSPYCQGPSETTANYCVDSMTSGPLLNPSANGHTVFVRIDCGTRAALPVEKQDALFKYDGVALPADKLEGVLQSWVSAKCLLTDDFLWLSFVMHGRGLKDADLGTSGSNLLGQLRSCHAAVTNWKFDYTPTDNDFDWKASGSVDPFDSQCPGVAIKAVGANDRDGC